Protein AF-0000000084832849 (afdb_homodimer)

Solvent-accessible surface area (backbone atoms only — not comparable to full-atom values): 20681 Å² total; per-residue (Å²): 129,80,54,59,58,82,89,19,42,44,51,96,39,31,39,40,31,34,54,44,78,48,52,53,83,70,92,67,64,60,68,33,24,34,41,35,42,25,40,29,46,27,37,57,45,46,41,69,73,52,58,71,41,73,65,34,46,33,30,34,42,33,42,30,38,28,49,29,50,47,59,42,60,55,32,39,63,72,31,66,51,24,28,34,45,31,44,23,40,30,47,27,40,50,64,60,56,68,34,54,48,24,28,33,43,31,45,24,39,29,50,30,34,57,89,27,46,59,72,62,67,33,55,70,25,75,45,26,28,36,41,34,45,23,37,29,54,24,46,50,77,74,57,53,68,41,72,47,28,24,36,40,36,42,26,38,25,50,27,52,62,78,47,40,56,65,74,29,47,71,90,35,87,82,46,65,44,80,46,36,67,44,39,35,38,36,72,26,71,34,55,51,61,80,41,61,70,30,48,71,29,44,80,52,77,65,41,38,29,53,112,130,79,53,59,58,82,89,19,42,43,51,95,39,32,39,41,31,35,54,43,80,49,52,54,83,69,91,68,65,61,68,32,24,34,41,36,46,24,40,29,46,26,38,56,44,46,41,69,74,52,56,71,40,73,66,36,46,33,30,34,42,32,43,31,38,29,51,30,48,48,61,43,58,55,33,38,65,72,30,67,50,23,30,34,44,32,46,22,40,30,47,28,40,49,64,60,59,67,35,54,47,24,27,32,42,31,44,24,39,28,52,31,32,56,90,26,45,59,73,62,64,33,56,71,26,74,45,26,28,37,40,33,44,25,38,30,52,25,47,49,78,75,56,52,68,40,72,44,30,23,35,41,35,42,26,39,25,49,26,53,63,78,47,40,57,66,74,28,47,70,89,36,87,80,47,63,43,81,48,37,66,45,40,36,38,36,72,25,73,32,55,51,60,81,41,62,68,28,47,69,26,43,80,54,78,63,42,35,30,54,112

Foldseek 3Di:
DQDDDDCWRDDQQEIGQEQDADQAQDDDDLSHAYYHNEQYAHAEAELVSQVPSPVLNHAEDAHYNYAYAYYDQNRCAPNQNHAEYHHDNYAYQADHQDHQNYAYYAHHQYAHEQVRYDLCSAQRNANHAYDHHHNYAYQDQRHNHDLNHAEAEHEQYAHADDALRRQHDPVCLPAASPRHNAAEHANYNYQCLVHVNNPSRYPDDYHYHND/DQDDPDCWRDDQQEIGQEQDADQAQDDDDLSHAYYHNEQYAHAEAELVSQVPSPVLNHAEDAHYNYAYAYYDQNRCAPNQNHAEYHHDNYAYQADHQDHQNYAEYAHHQYAHEQVRYDLCSAQRNANHAYDHHHNYAYQDQRHNHDLNHAEAEHEQYAHADDALRRQHDPVCLPAASVRHNAAEHANYNYQCLVHVSNPSRYPDDYHYHND

InterPro domains:
  IPR001611 Leucine-rich repeat [PF00560] (149-169)
  IPR001611 Leucine-rich repeat [PF13855] (57-112)
  IPR001611 Leucine-rich repeat [PS51450] (57-78)
  IPR001611 Leucine-rich repeat [PS51450] (148-169)
  IPR003591 Leucine-rich repeat, typical subtype [SM00369] (58-78)
  IPR003591 Leucine-rich repeat, typical subtype [SM00369] (79-107)
  IPR003591 Leucine-rich repeat, typical subtype [SM00369] (125-148)
  IPR003591 Leucine-rich repeat, typical subtype [SM00369] (149-169)
  IPR032675 Leucine-rich repeat domain superfamily [G3DSA:3.80.10.10] (2-205)
  IPR043547 Mimecan/Epiphycan/Opticin [PTHR46269] (1-210)

Structure (mmCIF, N/CA/C/O backbone):
data_AF-0000000084832849-model_v1
#
loop_
_entity.id
_entity.type
_entity.pdbx_description
1 polymer Mimecan
#
loop_
_atom_site.group_PDB
_atom_site.id
_atom_site.type_symbol
_atom_site.label_atom_id
_atom_site.label_alt_id
_atom_site.label_comp_id
_atom_site.label_asym_id
_atom_site.label_entity_id
_atom_site.label_seq_id
_atom_site.pdbx_PDB_ins_code
_atom_site.Cartn_x
_atom_site.Cartn_y
_atom_site.Cartn_z
_atom_site.occupancy
_atom_site.B_iso_or_equiv
_atom_site.auth_seq_id
_atom_site.auth_comp_id
_atom_site.auth_asym_id
_atom_site.auth_atom_id
_atom_site.pdbx_PDB_model_num
ATOM 1 N N . ASP A 1 1 ? 29.562 12.844 -2.08 1 46.06 1 ASP A N 1
ATOM 2 C CA . ASP A 1 1 ? 28.875 13.062 -0.813 1 46.06 1 ASP A CA 1
ATOM 3 C C . ASP A 1 1 ? 27.5 13.688 -1.038 1 46.06 1 ASP A C 1
ATOM 5 O O . ASP A 1 1 ? 27.375 14.656 -1.795 1 46.06 1 ASP A O 1
ATOM 9 N N . LEU A 1 2 ? 26.406 12.93 -0.714 1 56.88 2 LEU A N 1
ATOM 10 C CA . LEU A 1 2 ? 25.078 13.523 -0.897 1 56.88 2 LEU A CA 1
ATOM 11 C C . LEU A 1 2 ? 24.922 14.773 -0.041 1 56.88 2 LEU A C 1
ATOM 13 O O . LEU A 1 2 ? 25.469 14.852 1.064 1 56.88 2 LEU A O 1
ATOM 17 N N . PRO A 1 3 ? 24.422 15.938 -0.739 1 53.16 3 PRO A N 1
ATOM 18 C CA . PRO A 1 3 ? 24.266 17.156 0.064 1 53.16 3 PRO A CA 1
ATOM 19 C C . PRO A 1 3 ? 23.438 16.922 1.33 1 53.16 3 PRO A C 1
ATOM 21 O O . PRO A 1 3 ? 22.5 16.125 1.32 1 53.16 3 PRO A O 1
ATOM 24 N N . THR A 1 4 ? 24.016 17.156 2.537 1 62.88 4 THR A N 1
ATOM 25 C CA . THR A 1 4 ? 23.375 16.953 3.828 1 62.88 4 THR A CA 1
ATOM 26 C C . THR A 1 4 ? 22.938 18.281 4.441 1 62.88 4 THR A C 1
ATOM 28 O O . THR A 1 4 ? 23.578 19.312 4.207 1 62.88 4 THR A O 1
ATOM 31 N N . CYS A 1 5 ? 21.641 18.359 4.57 1 64.88 5 CYS A N 1
ATOM 32 C CA . CYS A 1 5 ? 21.188 19.422 5.461 1 64.88 5 CYS A CA 1
ATOM 33 C C . CYS A 1 5 ? 20.953 18.891 6.871 1 64.88 5 CYS A C 1
ATOM 35 O O . CYS A 1 5 ? 19.906 18.297 7.148 1 64.88 5 CYS A O 1
ATOM 37 N N . LEU A 1 6 ? 21.922 19.047 7.664 1 64.06 6 LEU A N 1
ATOM 38 C CA . LEU A 1 6 ? 21.953 18.469 9 1 64.06 6 LEU A CA 1
ATOM 39 C C . LEU A 1 6 ? 21.969 16.938 8.93 1 64.06 6 LEU A C 1
ATOM 41 O O . LEU A 1 6 ? 22.922 16.344 8.406 1 64.06 6 LEU A O 1
ATOM 45 N N . LEU A 1 7 ? 20.859 16.344 9.508 1 72.31 7 LEU A N 1
ATOM 46 C CA . LEU A 1 7 ? 20.781 14.891 9.57 1 72.31 7 LEU A CA 1
ATOM 47 C C . LEU A 1 7 ? 20.016 14.328 8.375 1 72.31 7 LEU A C 1
ATOM 49 O O . LEU A 1 7 ? 19.781 13.117 8.289 1 72.31 7 LEU A O 1
ATOM 53 N N . CYS A 1 8 ? 19.828 15.273 7.391 1 85.56 8 CYS A N 1
ATOM 54 C CA . CYS A 1 8 ? 19 14.867 6.27 1 85.56 8 CYS A CA 1
ATOM 55 C C . CYS A 1 8 ? 19.75 15.016 4.949 1 85.56 8 CYS A C 1
ATOM 57 O O . CYS A 1 8 ? 20.719 15.758 4.867 1 85.56 8 CYS A O 1
ATOM 59 N N . VAL A 1 9 ? 19.359 14.188 3.998 1 84 9 VAL A N 1
ATOM 60 C CA . VAL A 1 9 ? 19.812 14.375 2.623 1 84 9 VAL A CA 1
ATOM 61 C C . VAL A 1 9 ? 18.875 15.352 1.908 1 84 9 VAL A C 1
ATOM 63 O O . VAL A 1 9 ? 17.656 15.188 1.942 1 84 9 VAL A O 1
ATOM 66 N N . CYS A 1 10 ? 19.516 16.406 1.394 1 84.38 10 CYS A N 1
ATOM 67 C CA . CYS A 1 10 ? 18.734 17.453 0.726 1 84.38 10 CYS A CA 1
ATOM 68 C C . CYS A 1 10 ? 19.094 17.531 -0.753 1 84.38 10 CYS A C 1
ATOM 70 O O . CYS A 1 10 ? 20.25 17.812 -1.104 1 84.38 10 CYS A O 1
ATOM 72 N N . LEU A 1 11 ? 18.188 17.125 -1.593 1 82.5 11 LEU A N 1
ATOM 73 C CA . LEU A 1 11 ? 18.297 17.25 -3.043 1 82.5 11 LEU A CA 1
ATOM 74 C C . LEU A 1 11 ? 17.375 18.344 -3.566 1 82.5 11 LEU A C 1
ATOM 76 O O . LEU A 1 11 ? 16.594 18.922 -2.805 1 82.5 11 LEU A O 1
ATOM 80 N N . THR A 1 12 ? 17.578 18.703 -4.77 1 83 12 THR A N 1
ATOM 81 C CA . THR A 1 12 ? 16.75 19.781 -5.324 1 83 12 THR A CA 1
ATOM 82 C C . THR A 1 12 ? 15.273 19.453 -5.168 1 83 12 THR A C 1
ATOM 84 O O . THR A 1 12 ? 14.773 18.484 -5.762 1 83 12 THR A O 1
ATOM 87 N N . GLY A 1 13 ? 14.609 20.219 -4.254 1 88.25 13 GLY A N 1
ATOM 88 C CA . GLY A 1 13 ? 13.164 20.141 -4.062 1 88.25 13 GLY A CA 1
ATOM 89 C C . GLY A 1 13 ? 12.75 19.031 -3.107 1 88.25 13 GLY A C 1
ATOM 90 O O . GLY A 1 13 ? 11.57 18.891 -2.795 1 88.25 13 GLY A O 1
ATOM 91 N N . SER A 1 14 ? 13.68 18.25 -2.707 1 89.38 14 SER A N 1
ATOM 92 C CA . SER A 1 14 ? 13.336 17.109 -1.854 1 89.38 14 SER A CA 1
ATOM 93 C C . SER A 1 14 ? 14.242 17.047 -0.63 1 89.38 14 SER A C 1
ATOM 95 O O . SER A 1 14 ? 15.445 17.281 -0.729 1 89.38 14 SER A O 1
ATOM 97 N N . VAL A 1 15 ? 13.625 16.719 0.502 1 89.44 15 VAL A N 1
ATOM 98 C CA . VAL A 1 15 ? 14.367 16.516 1.74 1 89.44 15 VAL A CA 1
ATOM 99 C C . VAL A 1 15 ? 14.094 15.102 2.266 1 89.44 15 VAL A C 1
ATOM 101 O O . VAL A 1 15 ? 12.945 14.719 2.471 1 89.44 15 VAL A O 1
ATOM 104 N N . TYR A 1 16 ? 15.227 14.352 2.453 1 88.25 16 TYR A N 1
ATOM 105 C CA . TYR A 1 16 ? 15.164 12.977 2.945 1 88.25 16 TYR A CA 1
ATOM 106 C C . TYR A 1 16 ? 15.789 12.867 4.328 1 88.25 16 TYR A C 1
ATOM 108 O O . TYR A 1 16 ? 17.016 12.984 4.473 1 88.25 16 TYR A O 1
ATOM 116 N N . CYS A 1 17 ? 14.938 12.609 5.332 1 90.38 17 CYS A N 1
ATOM 117 C CA . CYS A 1 17 ? 15.391 12.383 6.699 1 90.38 17 CYS A CA 1
ATOM 118 C C . CYS A 1 17 ? 14.898 11.039 7.227 1 90.38 17 CYS A C 1
ATOM 120 O O . CYS A 1 17 ? 14.133 10.992 8.195 1 90.38 17 CYS A O 1
ATOM 122 N N . GLU A 1 18 ? 15.344 10.031 6.656 1 89.19 18 GLU A N 1
ATOM 123 C CA . GLU A 1 18 ? 14.797 8.703 6.926 1 89.19 18 GLU A CA 1
ATOM 124 C C . GLU A 1 18 ? 15.641 7.957 7.957 1 89.19 18 GLU A C 1
ATOM 126 O O . GLU A 1 18 ? 16.859 7.875 7.828 1 89.19 18 GLU A O 1
ATOM 131 N N . GLU A 1 19 ? 14.945 7.398 8.938 1 90.5 19 GLU A N 1
ATOM 132 C CA . GLU A 1 19 ? 15.586 6.559 9.945 1 90.5 19 GLU A CA 1
ATOM 133 C C . GLU A 1 19 ? 16.703 7.316 10.664 1 90.5 19 GLU A C 1
ATOM 135 O O . GLU A 1 19 ? 17.828 6.82 10.781 1 90.5 19 GLU A O 1
ATOM 140 N N . THR A 1 20 ? 16.359 8.469 10.953 1 88.44 20 THR A N 1
ATOM 141 C CA . THR A 1 20 ? 17.219 9.266 11.82 1 88.44 20 THR A CA 1
ATOM 142 C C . THR A 1 20 ? 16.594 9.406 13.211 1 88.44 20 THR A C 1
ATOM 144 O O . THR A 1 20 ? 15.719 8.633 13.586 1 88.44 20 THR A O 1
ATOM 147 N N . THR A 1 21 ? 17.109 10.305 14.031 1 89.94 21 THR A N 1
ATOM 148 C CA . THR A 1 21 ? 16.625 10.43 15.406 1 89.94 21 THR A CA 1
ATOM 149 C C . THR A 1 21 ? 16.062 11.828 15.641 1 89.94 21 THR A C 1
ATOM 151 O O . THR A 1 21 ? 15.984 12.289 16.781 1 89.94 21 THR A O 1
ATOM 154 N N . ILE A 1 22 ? 15.633 12.438 14.531 1 91.31 22 ILE A N 1
ATOM 155 C CA . ILE A 1 22 ? 15.102 13.789 14.703 1 91.31 22 ILE A CA 1
ATOM 156 C C . ILE A 1 22 ? 13.781 13.727 15.469 1 91.31 22 ILE A C 1
ATOM 158 O O . ILE A 1 22 ? 13.016 12.758 15.328 1 91.31 22 ILE A O 1
ATOM 162 N N . ASP A 1 23 ? 13.531 14.781 16.297 1 94.56 23 ASP A N 1
ATOM 163 C CA . ASP A 1 23 ? 12.336 14.789 17.125 1 94.56 23 ASP A CA 1
ATOM 164 C C . ASP A 1 23 ? 11.43 15.969 16.781 1 94.56 23 ASP A C 1
ATOM 166 O O . ASP A 1 23 ? 10.445 16.219 17.484 1 94.56 23 ASP A O 1
ATOM 170 N N . SER A 1 24 ? 11.844 16.688 15.766 1 93.06 24 SER A N 1
ATOM 171 C CA . SER A 1 24 ? 11.047 17.781 15.242 1 93.06 24 SER A CA 1
ATOM 172 C C . SER A 1 24 ? 11.203 17.922 13.734 1 93.06 24 SER A C 1
ATOM 174 O O . SER A 1 24 ? 12.141 17.375 13.148 1 93.06 24 SER A O 1
ATOM 176 N N . ILE A 1 25 ? 10.234 18.547 13.141 1 92.25 25 ILE A N 1
ATOM 177 C CA . ILE A 1 25 ? 10.344 18.844 11.711 1 92.25 25 ILE A CA 1
ATOM 178 C C . ILE A 1 25 ? 11.602 19.672 11.453 1 92.25 25 ILE A C 1
ATOM 180 O O . ILE A 1 25 ? 11.812 20.703 12.102 1 92.25 25 ILE A O 1
ATOM 184 N N . PRO A 1 26 ? 12.406 19.203 10.539 1 87.56 26 PRO A N 1
ATOM 185 C CA . PRO A 1 26 ? 13.617 19.969 10.258 1 87.56 26 PRO A CA 1
ATOM 186 C C . PRO A 1 26 ? 13.336 21.25 9.477 1 87.56 26 PRO A C 1
ATOM 188 O O . PRO A 1 26 ? 12.266 21.391 8.875 1 87.56 26 PRO A O 1
ATOM 191 N N . ALA A 1 27 ? 14.352 22.234 9.523 1 84.19 27 ALA A N 1
ATOM 192 C CA . ALA A 1 27 ? 14.258 23.406 8.641 1 84.19 27 ALA A CA 1
ATOM 193 C C . ALA A 1 27 ? 14.281 22.984 7.176 1 84.19 27 ALA A C 1
ATOM 195 O O . ALA A 1 27 ? 15.078 22.141 6.777 1 84.19 27 ALA A O 1
ATOM 196 N N . LEU A 1 28 ? 13.344 23.469 6.473 1 87.12 28 LEU A N 1
ATOM 197 C CA . LEU A 1 28 ? 13.219 23.094 5.07 1 87.12 28 LEU A CA 1
ATOM 198 C C . LEU A 1 28 ? 13.602 24.25 4.156 1 87.12 28 LEU A C 1
ATOM 200 O O . LEU A 1 28 ? 13.211 25.391 4.398 1 87.12 28 LEU A O 1
ATOM 204 N N . PRO A 1 29 ? 14.406 23.922 3.154 1 86.25 29 PRO A N 1
ATOM 205 C CA . PRO A 1 29 ? 14.578 24.953 2.115 1 86.25 29 PRO A CA 1
ATOM 206 C C . PRO A 1 29 ? 13.25 25.453 1.553 1 86.25 29 PRO A C 1
ATOM 208 O O . PRO A 1 29 ? 12.289 24.672 1.451 1 86.25 29 PRO A O 1
ATOM 211 N N . GLN A 1 30 ? 13.234 26.688 1.116 1 83.25 30 GLN A N 1
ATOM 212 C CA . GLN A 1 30 ? 12 27.344 0.686 1 83.25 30 GLN A CA 1
ATOM 213 C C . GLN A 1 30 ? 11.414 26.641 -0.542 1 83.25 30 GLN A C 1
ATOM 215 O O . GLN A 1 30 ? 10.195 26.641 -0.74 1 83.25 30 GLN A O 1
ATOM 220 N N . GLU A 1 31 ? 12.25 26 -1.278 1 86.5 31 GLU A N 1
ATOM 221 C CA . GLU A 1 31 ? 11.812 25.406 -2.539 1 86.5 31 GLU A CA 1
ATOM 222 C C . GLU A 1 31 ? 11.383 23.953 -2.346 1 86.5 31 GLU A C 1
ATOM 224 O O . GLU A 1 31 ? 11.023 23.266 -3.309 1 86.5 31 GLU A O 1
ATOM 229 N N . THR A 1 32 ? 11.352 23.484 -1.043 1 90.12 32 THR A N 1
ATOM 230 C CA . THR A 1 32 ? 11.055 22.078 -0.783 1 90.12 32 THR A CA 1
ATOM 231 C C . THR A 1 32 ? 9.641 21.734 -1.235 1 90.12 32 THR A C 1
ATOM 233 O O . THR A 1 32 ? 8.68 22.375 -0.831 1 90.12 32 THR A O 1
ATOM 236 N N . ALA A 1 33 ? 9.57 20.734 -2.076 1 93.12 33 ALA A N 1
ATOM 237 C CA . ALA A 1 33 ? 8.289 20.234 -2.551 1 93.12 33 ALA A CA 1
ATOM 238 C C . ALA A 1 33 ? 7.965 18.875 -1.917 1 93.12 33 ALA A C 1
ATOM 240 O O . ALA A 1 33 ? 6.797 18.531 -1.732 1 93.12 33 ALA A O 1
ATOM 241 N N . TYR A 1 34 ? 8.992 18.141 -1.582 1 93.31 34 TYR A N 1
ATOM 242 C CA . TYR A 1 34 ? 8.836 16.781 -1.062 1 93.31 34 TYR A CA 1
ATOM 243 C C . TYR A 1 34 ? 9.609 16.609 0.239 1 93.31 34 TYR A C 1
ATOM 245 O O . TYR A 1 34 ? 10.836 16.75 0.264 1 93.31 34 TYR A O 1
ATOM 253 N N . LEU A 1 35 ? 8.891 16.328 1.292 1 93.56 35 LEU A N 1
ATOM 254 C CA . LEU A 1 35 ? 9.508 16.031 2.58 1 93.56 35 LEU A CA 1
ATOM 255 C C . LEU A 1 35 ? 9.273 14.578 2.969 1 93.56 35 LEU A C 1
ATOM 257 O O . LEU A 1 35 ? 8.133 14.141 3.113 1 93.56 35 LEU A O 1
ATOM 261 N N . TYR A 1 36 ? 10.328 13.875 3.135 1 93.56 36 TYR A N 1
ATOM 262 C CA . TYR A 1 36 ? 10.312 12.5 3.611 1 93.56 36 TYR A CA 1
ATOM 263 C C . TYR A 1 36 ? 11.086 12.367 4.918 1 93.56 36 TYR A C 1
ATOM 265 O O . TYR A 1 36 ? 12.312 12.273 4.914 1 93.56 36 TYR A O 1
ATOM 273 N N . ALA A 1 37 ? 10.398 12.383 6.012 1 93.88 37 ALA A N 1
ATOM 274 C CA . ALA A 1 37 ? 10.992 12.25 7.336 1 93.88 37 ALA A CA 1
ATOM 275 C C . ALA A 1 37 ? 10.414 11.055 8.086 1 93.88 37 ALA A C 1
ATOM 277 O O . ALA A 1 37 ? 9.812 11.211 9.148 1 93.88 37 ALA A O 1
ATOM 278 N N . ARG A 1 38 ? 10.703 9.867 7.629 1 95.5 38 ARG A N 1
ATOM 279 C CA . ARG A 1 38 ? 10.102 8.633 8.125 1 95.5 38 ARG A CA 1
ATOM 280 C C . ARG A 1 38 ? 10.992 7.965 9.164 1 95.5 38 ARG A C 1
ATOM 282 O O . ARG A 1 38 ? 12.219 8.117 9.125 1 95.5 38 ARG A O 1
ATOM 289 N N . PHE A 1 39 ? 10.297 7.254 10.039 1 95.25 39 PHE A N 1
ATOM 290 C CA . PHE A 1 39 ? 10.953 6.441 11.062 1 95.25 39 PHE A CA 1
ATOM 291 C C . PHE A 1 39 ? 11.945 7.273 11.859 1 95.25 39 PHE A C 1
ATOM 293 O O . PHE A 1 39 ? 13.125 6.926 11.953 1 95.25 39 PHE A O 1
ATOM 300 N N . ASN A 1 40 ? 11.414 8.352 12.414 1 95.31 40 ASN A N 1
ATOM 301 C CA . ASN A 1 40 ? 12.125 9.219 13.336 1 95.31 40 ASN A CA 1
ATOM 302 C C . ASN A 1 40 ? 11.43 9.281 14.695 1 95.31 40 ASN A C 1
ATOM 304 O O . ASN A 1 40 ? 10.781 8.328 15.109 1 95.31 40 ASN A O 1
ATOM 308 N N . LYS A 1 41 ? 11.688 10.375 15.461 1 97.25 41 LYS A N 1
ATOM 309 C CA . LYS A 1 41 ? 11.164 10.469 16.812 1 97.25 41 LYS A CA 1
ATOM 310 C C . LYS A 1 41 ? 10.32 11.727 16.984 1 97.25 41 LYS A C 1
ATOM 312 O O . LYS A 1 41 ? 10.297 12.328 18.062 1 97.25 41 LYS A O 1
ATOM 317 N N . ILE A 1 42 ? 9.695 12.18 15.93 1 97.62 42 ILE A N 1
ATOM 318 C CA . ILE A 1 42 ? 8.836 13.359 15.992 1 97.62 42 ILE A CA 1
ATOM 319 C C . ILE A 1 42 ? 7.586 13.047 16.812 1 97.62 42 ILE A C 1
ATOM 321 O O . ILE A 1 42 ? 6.93 12.031 16.594 1 97.62 42 ILE A O 1
ATOM 325 N N . LYS A 1 43 ? 7.227 13.977 17.734 1 98.19 43 LYS A N 1
ATOM 326 C CA . LYS A 1 43 ? 6.145 13.656 18.672 1 98.19 43 LYS A CA 1
ATOM 327 C C . LYS A 1 43 ? 4.926 14.539 18.406 1 98.19 43 LYS A C 1
ATOM 329 O O . LYS A 1 43 ? 3.805 14.18 18.781 1 98.19 43 LYS A O 1
ATOM 334 N N . SER A 1 44 ? 5.199 15.719 17.906 1 98.06 44 SER A N 1
ATOM 335 C CA . SER A 1 44 ? 4.094 16.641 17.641 1 98.06 44 SER A CA 1
ATOM 336 C C . SER A 1 44 ? 4.379 17.516 16.422 1 98.06 44 SER A C 1
ATOM 338 O O . SER A 1 44 ? 5.535 17.703 16.047 1 98.06 44 SER A O 1
ATOM 340 N N . ILE A 1 45 ? 3.328 17.984 15.828 1 97.62 45 ILE A N 1
ATOM 341 C CA . ILE A 1 45 ? 3.428 18.938 14.727 1 97.62 45 ILE A CA 1
ATOM 342 C C . ILE A 1 45 ? 2.73 20.25 15.117 1 97.62 45 ILE A C 1
ATOM 344 O O . ILE A 1 45 ? 1.556 20.234 15.492 1 97.62 45 ILE A O 1
ATOM 348 N N . LYS A 1 46 ? 3.447 21.344 15 1 94.75 46 LYS A N 1
ATOM 349 C CA . LYS A 1 46 ? 2.939 22.656 15.367 1 94.75 46 LYS A CA 1
ATOM 350 C C . LYS A 1 46 ? 2.664 23.5 14.133 1 94.75 46 LYS A C 1
ATOM 352 O O . LYS A 1 46 ? 3.223 23.25 13.062 1 94.75 46 LYS A O 1
ATOM 357 N N . THR A 1 47 ? 1.785 24.516 14.336 1 92.81 47 THR A N 1
ATOM 358 C CA . THR A 1 47 ? 1.43 25.438 13.266 1 92.81 47 THR A CA 1
ATOM 359 C C . THR A 1 47 ? 2.674 26.125 12.711 1 92.81 47 THR A C 1
ATOM 361 O O . THR A 1 47 ? 2.756 26.391 11.508 1 92.81 47 THR A O 1
ATOM 364 N N . LYS A 1 48 ? 3.662 26.344 13.445 1 90.69 48 LYS A N 1
ATOM 365 C CA . LYS A 1 48 ? 4.859 27.078 13.062 1 90.69 48 LYS A CA 1
ATOM 366 C C . LYS A 1 48 ? 5.789 26.219 12.211 1 90.69 48 LYS A C 1
ATOM 368 O O . LYS A 1 48 ? 6.676 26.734 11.531 1 90.69 48 LYS A O 1
ATOM 373 N N . ASP A 1 49 ? 5.629 24.859 12.289 1 91.31 49 ASP A N 1
ATOM 374 C CA . ASP A 1 49 ? 6.582 23.953 11.672 1 91.31 49 ASP A CA 1
ATOM 375 C C . ASP A 1 49 ? 6.609 24.141 10.156 1 91.31 49 ASP A C 1
ATOM 377 O O . ASP A 1 49 ? 7.66 23.984 9.523 1 91.31 49 ASP A O 1
ATOM 381 N N . PHE A 1 50 ? 5.461 24.531 9.594 1 90.56 50 PHE A N 1
ATOM 382 C CA . PHE A 1 50 ? 5.395 24.719 8.148 1 90.56 50 PHE A CA 1
ATOM 383 C C . PHE A 1 50 ? 4.996 26.141 7.789 1 90.56 50 PHE A C 1
ATOM 385 O O . PHE A 1 50 ? 4.582 26.406 6.664 1 90.56 50 PHE A O 1
ATOM 392 N N . ALA A 1 51 ? 5.07 27.109 8.727 1 82.56 51 ALA A N 1
ATOM 393 C CA . ALA A 1 51 ? 4.586 28.469 8.547 1 82.56 51 ALA A CA 1
ATOM 394 C C . ALA A 1 51 ? 5.508 29.266 7.613 1 82.56 51 ALA A C 1
ATOM 396 O O . ALA A 1 51 ? 5.047 30.109 6.855 1 82.56 51 ALA A O 1
ATOM 397 N N . ASP A 1 52 ? 6.797 28.953 7.711 1 75.56 52 ASP A N 1
ATOM 398 C CA . ASP A 1 52 ? 7.754 29.797 7.004 1 75.56 52 ASP A CA 1
ATOM 399 C C . ASP A 1 52 ? 7.941 29.328 5.562 1 75.56 52 ASP A C 1
ATOM 401 O O . ASP A 1 52 ? 8.672 29.953 4.789 1 75.56 52 ASP A O 1
ATOM 405 N N . ILE A 1 53 ? 7.516 28.203 5.379 1 69.62 53 ILE A N 1
ATOM 406 C CA . ILE A 1 53 ? 7.68 27.781 3.992 1 69.62 53 ILE A CA 1
ATOM 407 C C . ILE A 1 53 ? 6.777 28.625 3.092 1 69.62 53 ILE A C 1
ATOM 409 O O . ILE A 1 53 ? 5.551 28.547 3.186 1 69.62 53 ILE A O 1
ATOM 413 N N . GLN A 1 54 ? 7.219 29.953 2.916 1 59.06 54 GLN A N 1
ATOM 414 C CA . GLN A 1 54 ? 6.516 31.078 2.289 1 59.06 54 GLN A CA 1
ATOM 415 C C . GLN A 1 54 ? 5.582 30.578 1.186 1 59.06 54 GLN A C 1
ATOM 417 O O . GLN A 1 54 ? 4.449 31.047 1.075 1 59.06 54 GLN A O 1
ATOM 422 N N . LYS A 1 55 ? 6.238 30.203 -0.026 1 59.34 55 LYS A N 1
ATOM 423 C CA . LYS A 1 55 ? 5.582 29.75 -1.246 1 59.34 55 LYS A CA 1
ATOM 424 C C . LYS A 1 55 ? 5.219 28.266 -1.15 1 59.34 55 LYS A C 1
ATOM 426 O O . LYS A 1 55 ? 6.09 27.391 -1.249 1 59.34 55 LYS A O 1
ATOM 431 N N . ALA A 1 56 ? 4.383 27.859 -0.254 1 65.25 56 ALA A N 1
ATOM 432 C CA . ALA A 1 56 ? 3.961 26.547 0.228 1 65.25 56 ALA A CA 1
ATOM 433 C C . ALA A 1 56 ? 3.984 25.516 -0.897 1 65.25 56 ALA A C 1
ATOM 435 O O . ALA A 1 56 ? 2.947 25.203 -1.491 1 65.25 56 ALA A O 1
ATOM 436 N N . THR A 1 57 ? 5.227 25.312 -1.234 1 86.19 57 THR A N 1
ATOM 437 C CA . THR A 1 57 ? 5.594 24.484 -2.387 1 86.19 57 THR A CA 1
ATOM 438 C C . THR A 1 57 ? 5.438 23 -2.066 1 86.19 57 THR A C 1
ATOM 440 O O . THR A 1 57 ? 5.512 22.156 -2.961 1 86.19 57 THR A O 1
ATOM 443 N N . LEU A 1 58 ? 5.105 22.719 -0.791 1 93.88 58 LEU A N 1
ATOM 444 C CA . LEU A 1 58 ? 5.066 21.312 -0.387 1 93.88 58 LEU A CA 1
ATOM 445 C C . LEU A 1 58 ? 3.918 20.594 -1.077 1 93.88 58 LEU A C 1
ATOM 447 O O . LEU A 1 58 ? 2.77 21.031 -1.019 1 93.88 58 LEU A O 1
ATOM 451 N N . LYS A 1 59 ? 4.285 19.578 -1.66 1 96.19 59 LYS A N 1
ATOM 452 C CA . LYS A 1 59 ? 3.32 18.734 -2.357 1 96.19 59 LYS A CA 1
ATOM 453 C C . LYS A 1 59 ? 3.121 17.406 -1.629 1 96.19 59 LYS A C 1
ATOM 455 O O . LYS A 1 59 ? 2.023 16.844 -1.643 1 96.19 59 LYS A O 1
ATOM 460 N N . VAL A 1 60 ? 4.148 16.953 -1.015 1 96.62 60 VAL A N 1
ATOM 461 C CA . VAL A 1 60 ? 4.102 15.688 -0.305 1 96.62 60 VAL A CA 1
ATOM 462 C C . VAL A 1 60 ? 4.801 15.82 1.046 1 96.62 60 VAL A C 1
ATOM 464 O O . VAL A 1 60 ? 5.883 16.406 1.136 1 96.62 60 VAL A O 1
ATOM 467 N N . ILE A 1 61 ? 4.148 15.336 2.053 1 96.88 61 ILE A N 1
ATOM 468 C CA . ILE A 1 61 ? 4.734 15.188 3.381 1 96.88 61 ILE A CA 1
ATOM 469 C C . ILE A 1 61 ? 4.555 13.75 3.865 1 96.88 61 ILE A C 1
ATOM 471 O O . ILE A 1 61 ? 3.432 13.258 3.949 1 96.88 61 ILE A O 1
ATOM 475 N N . ASP A 1 62 ? 5.66 13.117 4.082 1 97.38 62 ASP A N 1
ATOM 476 C CA . ASP A 1 62 ? 5.637 11.758 4.613 1 97.38 62 ASP A CA 1
ATOM 477 C C . ASP A 1 62 ? 6.309 11.688 5.98 1 97.38 62 ASP A C 1
ATOM 479 O O . ASP A 1 62 ? 7.535 11.789 6.082 1 97.38 62 ASP A O 1
ATOM 483 N N . LEU A 1 63 ? 5.52 11.445 6.984 1 98.19 63 LEU A N 1
ATOM 484 C CA . LEU A 1 63 ? 5.988 11.359 8.359 1 98.19 63 LEU A CA 1
ATOM 485 C C . LEU A 1 63 ? 5.668 9.992 8.961 1 98.19 63 LEU A C 1
ATOM 487 O O . LEU A 1 63 ? 5.457 9.875 10.164 1 98.19 63 LEU A O 1
ATOM 491 N N . THR A 1 64 ? 5.621 8.984 8.117 1 97.94 64 THR A N 1
ATOM 492 C CA . THR A 1 64 ? 5.305 7.617 8.531 1 97.94 64 THR A CA 1
ATOM 493 C C . THR A 1 64 ? 6.316 7.113 9.555 1 97.94 64 THR A C 1
ATOM 495 O O . THR A 1 64 ? 7.52 7.34 9.414 1 97.94 64 THR A O 1
ATOM 498 N N . GLY A 1 65 ? 5.879 6.406 10.523 1 97.56 65 GLY A N 1
ATOM 499 C CA . GLY A 1 65 ? 6.75 5.715 11.453 1 97.56 65 GLY A CA 1
ATOM 500 C C . GLY A 1 65 ? 7.41 6.645 12.461 1 97.56 65 GLY A C 1
ATOM 501 O O . GLY A 1 65 ? 8.586 6.484 12.781 1 97.56 65 GLY A O 1
ATOM 502 N N . ASN A 1 66 ? 6.719 7.648 12.945 1 98.19 66 ASN A N 1
ATOM 503 C CA . ASN A 1 66 ? 7.18 8.508 14.031 1 98.19 66 ASN A CA 1
ATOM 504 C C . ASN A 1 66 ? 6.418 8.234 15.328 1 98.19 66 ASN A C 1
ATOM 506 O O . ASN A 1 66 ? 5.969 7.109 15.562 1 98.19 66 ASN A O 1
ATOM 510 N N . LEU A 1 67 ? 6.414 9.211 16.25 1 98.56 67 LEU A N 1
ATOM 511 C CA . LEU A 1 67 ? 5.734 9.086 17.531 1 98.56 67 LEU A CA 1
ATOM 512 C C . LEU A 1 67 ? 4.703 10.203 17.719 1 98.56 67 LEU A C 1
ATOM 514 O O . LEU A 1 67 ? 4.496 10.688 18.828 1 98.56 67 LEU A O 1
ATOM 518 N N . ILE A 1 68 ? 4.102 10.586 16.672 1 98.81 68 ILE A N 1
ATOM 519 C CA . ILE A 1 68 ? 3.258 11.773 16.672 1 98.81 68 ILE A CA 1
ATOM 520 C C . ILE A 1 68 ? 1.962 11.484 17.422 1 98.81 68 ILE A C 1
ATOM 522 O O . ILE A 1 68 ? 1.21 10.578 17.062 1 98.81 68 ILE A O 1
ATOM 526 N N . GLU A 1 69 ? 1.694 12.305 18.391 1 98.25 69 GLU A N 1
ATOM 527 C CA . GLU A 1 69 ? 0.498 12.172 19.219 1 98.25 69 GLU A CA 1
ATOM 528 C C . GLU A 1 69 ? -0.483 13.312 18.969 1 98.25 69 GLU A C 1
ATOM 530 O O . GLU A 1 69 ? -1.695 13.133 19.109 1 98.25 69 GLU A O 1
ATOM 535 N N . GLU A 1 70 ? 0.143 14.422 18.656 1 96.62 70 GLU A N 1
ATOM 536 C CA . GLU A 1 70 ? -0.697 15.602 18.516 1 96.62 70 GLU A CA 1
ATOM 537 C C . GLU A 1 70 ? -0.28 16.438 17.297 1 96.62 70 GLU A C 1
ATOM 539 O O . GLU A 1 70 ? 0.913 16.609 17.047 1 96.62 70 GLU A O 1
ATOM 544 N N . ILE A 1 71 ? -1.298 16.938 16.625 1 97.94 71 ILE A N 1
ATOM 545 C CA . ILE A 1 71 ? -1.103 17.875 15.523 1 97.94 71 ILE A CA 1
ATOM 546 C C . ILE A 1 71 ? -2.021 19.078 15.703 1 97.94 71 ILE A C 1
ATOM 548 O O . ILE A 1 71 ? -3.24 18.938 15.82 1 97.94 71 ILE A O 1
ATOM 552 N N . GLU A 1 72 ? -1.412 20.219 15.68 1 96.06 72 GLU A N 1
ATOM 553 C CA . GLU A 1 72 ? -2.211 21.438 15.812 1 96.06 72 GLU A CA 1
ATOM 554 C C . GLU A 1 72 ? -3.082 21.656 14.578 1 96.06 72 GLU A C 1
ATOM 556 O O . GLU A 1 72 ? -2.648 21.391 13.453 1 96.06 72 GLU A O 1
ATOM 561 N N . ASP A 1 73 ? -4.328 22.156 14.648 1 89.69 73 ASP A N 1
ATOM 562 C CA . ASP A 1 73 ? -5.293 22.344 13.57 1 89.69 73 ASP A CA 1
ATOM 563 C C . ASP A 1 73 ? -4.715 23.219 12.461 1 89.69 73 ASP A C 1
ATOM 565 O O . ASP A 1 73 ? -4.996 23 11.281 1 89.69 73 ASP A O 1
ATOM 569 N N . GLY A 1 74 ? -3.867 24.078 12.773 1 89.44 74 GLY A N 1
ATOM 570 C CA . GLY A 1 74 ? -3.346 25 11.773 1 89.44 74 GLY A CA 1
ATOM 571 C C . GLY A 1 74 ? -2.049 24.531 11.148 1 89.44 74 GLY A C 1
ATOM 572 O O . GLY A 1 74 ? -1.489 25.203 10.281 1 89.44 74 GLY A O 1
ATOM 573 N N . ALA A 1 75 ? -1.688 23.312 11.414 1 93.94 75 ALA A N 1
ATOM 574 C CA . ALA A 1 75 ? -0.357 22.859 11.016 1 93.94 75 ALA A CA 1
ATOM 575 C C . ALA A 1 75 ? -0.244 22.766 9.5 1 93.94 75 ALA A C 1
ATOM 577 O O . ALA A 1 75 ? 0.808 23.047 8.922 1 93.94 75 ALA A O 1
ATOM 578 N N . PHE A 1 76 ? -1.402 22.391 8.844 1 93.06 76 PHE A N 1
ATOM 579 C CA . PHE A 1 76 ? -1.334 22.156 7.406 1 93.06 76 PHE A CA 1
ATOM 580 C C . PHE A 1 76 ? -2.232 23.125 6.652 1 93.06 76 PHE A C 1
ATOM 582 O O . PHE A 1 76 ? -2.406 23 5.441 1 93.06 76 PHE A O 1
ATOM 589 N N . SER A 1 77 ? -2.811 24.109 7.285 1 84 77 SER A N 1
ATOM 590 C CA . SER A 1 77 ? -3.852 24.969 6.738 1 84 77 SER A CA 1
ATOM 591 C C . SER A 1 77 ? -3.303 25.859 5.625 1 84 77 SER A C 1
ATOM 593 O O . SER A 1 77 ? -4.027 26.203 4.691 1 84 77 SER A O 1
ATOM 595 N N . LYS A 1 78 ? -2.041 26.141 5.656 1 84.38 78 LYS A N 1
ATOM 596 C CA . LYS A 1 78 ? -1.468 27.062 4.688 1 84.38 78 LYS A CA 1
ATOM 597 C C . LYS A 1 78 ? -0.795 26.312 3.541 1 84.38 78 LYS A C 1
ATOM 599 O O . LYS A 1 78 ? -0.249 26.938 2.625 1 84.38 78 LYS A O 1
ATOM 604 N N . LEU A 1 79 ? -0.858 25.016 3.6 1 92 79 LEU A N 1
ATOM 605 C CA . LEU A 1 79 ? -0.211 24.234 2.561 1 92 79 LEU A CA 1
ATOM 606 C C . LEU A 1 79 ? -1.171 23.953 1.407 1 92 79 LEU A C 1
ATOM 608 O O . LEU A 1 79 ? -1.612 22.828 1.215 1 92 79 LEU A O 1
ATOM 612 N N . LEU A 1 80 ? -1.31 24.938 0.601 1 89.81 80 LEU A N 1
ATOM 613 C CA . LEU A 1 80 ? -2.367 24.969 -0.404 1 89.81 80 LEU A CA 1
ATOM 614 C C . LEU A 1 80 ? -2.037 24.031 -1.562 1 89.81 80 LEU A C 1
ATOM 616 O O . LEU A 1 80 ? -2.916 23.672 -2.352 1 89.81 80 LEU A O 1
ATOM 620 N N . LEU A 1 81 ? -0.809 23.594 -1.674 1 93.69 81 LEU A N 1
ATOM 621 C CA . LEU A 1 81 ? -0.415 22.766 -2.799 1 93.69 81 LEU A CA 1
ATOM 622 C C . LEU A 1 81 ? -0.236 21.312 -2.359 1 93.69 81 LEU A C 1
ATOM 624 O O . LEU A 1 81 ? 0.073 20.438 -3.178 1 93.69 81 LEU A O 1
ATOM 628 N N . LEU A 1 82 ? -0.471 21.062 -1.074 1 96.12 82 LEU A N 1
ATOM 629 C CA . LEU A 1 82 ? -0.229 19.719 -0.542 1 96.12 82 LEU A CA 1
ATOM 630 C C . LEU A 1 82 ? -1.187 18.703 -1.159 1 96.12 82 LEU A C 1
ATOM 632 O O . LEU A 1 82 ? -2.406 18.891 -1.105 1 96.12 82 LEU A O 1
ATOM 636 N N . GLU A 1 83 ? -0.568 17.672 -1.698 1 97.75 83 GLU A N 1
ATOM 637 C CA . GLU A 1 83 ? -1.345 16.641 -2.398 1 97.75 83 GLU A CA 1
ATOM 638 C C . GLU A 1 83 ? -1.366 15.336 -1.616 1 97.75 83 GLU A C 1
ATOM 640 O O . GLU A 1 83 ? -2.316 14.562 -1.724 1 97.75 83 GLU A O 1
ATOM 645 N N . ALA A 1 84 ? -0.343 15.086 -0.919 1 98.38 84 ALA A N 1
ATOM 646 C CA . ALA A 1 84 ? -0.246 13.828 -0.174 1 98.38 84 ALA A CA 1
ATOM 647 C C . ALA A 1 84 ? 0.268 14.07 1.242 1 98.38 84 ALA A C 1
ATOM 649 O O . ALA A 1 84 ? 1.293 14.734 1.433 1 98.38 84 ALA A O 1
ATOM 650 N N . LEU A 1 85 ? -0.469 13.602 2.195 1 98.31 85 LEU A N 1
ATOM 651 C CA . LEU A 1 85 ? -0.104 13.648 3.605 1 98.31 85 LEU A CA 1
ATOM 652 C C . LEU A 1 85 ? -0.092 12.242 4.207 1 98.31 85 LEU A C 1
ATOM 654 O O . LEU A 1 85 ? -1.146 11.625 4.363 1 98.31 85 LEU A O 1
ATOM 658 N N . LEU A 1 86 ? 1.088 11.719 4.512 1 98.69 86 LEU A N 1
ATOM 659 C CA . LEU A 1 86 ? 1.271 10.359 5.008 1 98.69 86 LEU A CA 1
ATOM 660 C C . LEU A 1 86 ? 1.692 10.367 6.473 1 98.69 86 LEU A C 1
ATOM 662 O O . LEU A 1 86 ? 2.801 10.789 6.805 1 98.69 86 LEU A O 1
ATOM 666 N N . LEU A 1 87 ? 0.798 9.891 7.316 1 98.81 87 LEU A N 1
ATOM 667 C CA . LEU A 1 87 ? 0.982 9.93 8.766 1 98.81 87 LEU A CA 1
ATOM 668 C C . LEU A 1 87 ? 0.81 8.539 9.367 1 98.81 87 LEU A C 1
ATOM 670 O O . LEU A 1 87 ? 0.447 8.406 10.539 1 98.81 87 LEU A O 1
ATOM 674 N N . ALA A 1 88 ? 1.041 7.516 8.57 1 98.62 88 ALA A N 1
ATOM 675 C CA . ALA A 1 88 ? 0.863 6.152 9.062 1 98.62 88 ALA A CA 1
ATOM 676 C C . ALA A 1 88 ? 1.858 5.836 10.172 1 98.62 88 ALA A C 1
ATOM 678 O O . ALA A 1 88 ? 2.918 6.461 10.258 1 98.62 88 ALA A O 1
ATOM 679 N N . GLU A 1 89 ? 1.53 4.812 11.023 1 98 89 GLU A N 1
ATOM 680 C CA . GLU A 1 89 ? 2.398 4.293 12.078 1 98 89 GLU A CA 1
ATOM 681 C C . GLU A 1 89 ? 2.83 5.402 13.031 1 98 89 GLU A C 1
ATOM 683 O O . GLU A 1 89 ? 4.023 5.602 13.266 1 98 89 GLU A O 1
ATOM 688 N N . ASN A 1 90 ? 1.905 6.102 13.555 1 98.75 90 ASN A N 1
ATOM 689 C CA . ASN A 1 90 ? 2.045 7.078 14.625 1 98.75 90 ASN A CA 1
ATOM 690 C C . ASN A 1 90 ? 1.088 6.781 15.781 1 98.75 90 ASN A C 1
ATOM 692 O O . ASN A 1 90 ? 0.737 5.625 16.016 1 98.75 90 ASN A O 1
ATOM 696 N N . ARG A 1 91 ? 0.792 7.805 16.578 1 98.75 91 ARG A N 1
ATOM 697 C CA . ARG A 1 91 ? -0.071 7.617 17.75 1 98.75 91 ARG A CA 1
ATOM 698 C C . ARG A 1 91 ? -1.217 8.625 17.75 1 98.75 91 ARG A C 1
ATOM 700 O O . ARG A 1 91 ? -1.584 9.156 18.797 1 98.75 91 ARG A O 1
ATOM 707 N N . LEU A 1 92 ? -1.676 8.922 16.609 1 98.75 92 LEU A N 1
ATOM 708 C CA . LEU A 1 92 ? -2.746 9.906 16.469 1 98.75 92 LEU A CA 1
ATOM 709 C C . LEU A 1 92 ? -4.059 9.359 17.031 1 98.75 92 LEU A C 1
ATOM 711 O O . LEU A 1 92 ? -4.387 8.188 16.812 1 98.75 92 LEU A O 1
ATOM 715 N N . THR A 1 93 ? -4.762 10.227 17.703 1 98.31 93 THR A N 1
ATOM 716 C CA . THR A 1 93 ? -6.086 9.852 18.188 1 98.31 93 THR A CA 1
ATOM 717 C C . THR A 1 93 ? -7.172 10.625 17.438 1 98.31 93 THR A C 1
ATOM 719 O O . THR A 1 93 ? -8.352 10.289 17.531 1 98.31 93 THR A O 1
ATOM 722 N N . ARG A 1 94 ? -6.73 11.617 16.781 1 97.31 94 ARG A N 1
ATOM 723 C CA . ARG A 1 94 ? -7.656 12.422 15.992 1 97.31 94 ARG A CA 1
ATOM 724 C C . ARG A 1 94 ? -7.051 12.789 14.641 1 97.31 94 ARG A C 1
ATOM 726 O O . ARG A 1 94 ? -5.828 12.773 14.477 1 97.31 94 ARG A O 1
ATOM 733 N N . ILE A 1 95 ? -7.895 13.102 13.68 1 97.06 95 ILE A N 1
ATOM 734 C CA . ILE A 1 95 ? -7.465 13.57 12.367 1 97.06 95 ILE A CA 1
ATOM 735 C C . ILE A 1 95 ? -7.352 15.094 12.367 1 97.06 95 ILE A C 1
ATOM 737 O O . ILE A 1 95 ? -8.281 15.789 12.789 1 97.06 95 ILE A O 1
ATOM 741 N N . PRO A 1 96 ? -6.223 15.602 11.977 1 95.81 96 PRO A N 1
ATOM 742 C CA . PRO A 1 96 ? -6.094 17.062 11.883 1 95.81 96 PRO A CA 1
ATOM 743 C C . PRO A 1 96 ? -6.91 17.641 10.734 1 95.81 96 PRO A C 1
ATOM 745 O O . PRO A 1 96 ? -7.453 16.906 9.914 1 95.81 96 PRO A O 1
ATOM 748 N N . ALA A 1 97 ? -6.961 19.016 10.789 1 94.38 97 ALA A N 1
ATOM 749 C CA . ALA A 1 97 ? -7.527 19.672 9.617 1 94.38 97 ALA A CA 1
ATOM 750 C C . ALA A 1 97 ? -6.688 19.391 8.375 1 94.38 97 ALA A C 1
ATOM 752 O O . ALA A 1 97 ? -5.457 19.453 8.422 1 94.38 97 ALA A O 1
ATOM 753 N N . LEU A 1 98 ? -7.367 19.031 7.254 1 95.44 98 LEU A N 1
ATOM 754 C CA . LEU A 1 98 ? -6.68 18.641 6.027 1 95.44 98 LEU A CA 1
ATOM 755 C C . LEU A 1 98 ? -6.766 19.75 4.984 1 95.44 98 LEU A C 1
ATOM 757 O O . LEU A 1 98 ? -7.785 20.438 4.883 1 95.44 98 LEU A O 1
ATOM 761 N N . PRO A 1 99 ? -5.719 19.906 4.27 1 93 99 PRO A N 1
ATOM 762 C CA . PRO A 1 99 ? -5.746 20.953 3.244 1 93 99 PRO A CA 1
ATOM 763 C C . PRO A 1 99 ? -6.641 20.594 2.059 1 93 99 PRO A C 1
ATOM 765 O O . PRO A 1 99 ? -6.793 19.422 1.729 1 93 99 PRO A O 1
ATOM 768 N N . PRO A 1 100 ? -7.172 21.562 1.396 1 91.81 100 PRO A N 1
ATOM 769 C CA . PRO A 1 100 ? -8.258 21.344 0.438 1 91.81 100 PRO A CA 1
ATOM 770 C C . PRO A 1 100 ? -7.801 20.609 -0.82 1 91.81 100 PRO A C 1
ATOM 772 O O . PRO A 1 100 ? -8.602 19.953 -1.478 1 91.81 100 PRO A O 1
ATOM 775 N N . LYS A 1 101 ? -6.555 20.609 -1.169 1 94.69 101 LYS A N 1
ATOM 776 C CA . LYS A 1 101 ? -6.109 20.016 -2.43 1 94.69 101 LYS A CA 1
ATOM 777 C C . LYS A 1 101 ? -5.586 18.609 -2.223 1 94.69 101 LYS A C 1
ATOM 779 O O . LYS A 1 101 ? -5.062 17.984 -3.154 1 94.69 101 LYS A O 1
ATOM 784 N N . LEU A 1 102 ? -5.773 18.172 -1.062 1 97.44 102 LEU A N 1
ATOM 785 C CA . LEU A 1 102 ? -5.238 16.859 -0.709 1 97.44 102 LEU A CA 1
ATOM 786 C C . LEU A 1 102 ? -5.836 15.773 -1.596 1 97.44 102 LEU A C 1
ATOM 788 O O . LEU A 1 102 ? -7.051 15.742 -1.815 1 97.44 102 LEU A O 1
ATOM 792 N N . GLN A 1 103 ? -4.984 14.922 -2.145 1 98.62 103 GLN A N 1
ATOM 793 C CA . GLN A 1 103 ? -5.414 13.805 -2.973 1 98.62 103 GLN A CA 1
ATOM 794 C C . GLN A 1 103 ? -5.27 12.477 -2.225 1 98.62 103 GLN A C 1
ATOM 796 O O . GLN A 1 103 ? -6.039 11.547 -2.457 1 98.62 103 GLN A O 1
ATOM 801 N N . LEU A 1 104 ? -4.316 12.438 -1.365 1 98.75 104 LEU A N 1
ATOM 802 C CA . LEU A 1 104 ? -3.996 11.219 -0.637 1 98.75 104 LEU A CA 1
ATOM 803 C C . LEU A 1 104 ? -3.766 11.508 0.842 1 98.75 104 LEU A C 1
ATOM 805 O O . LEU A 1 104 ? -2.941 12.359 1.191 1 98.75 104 LEU A O 1
ATOM 809 N N . PHE A 1 105 ? -4.547 10.914 1.674 1 98.56 105 PHE A N 1
ATOM 810 C CA . PHE A 1 105 ? -4.352 10.969 3.117 1 98.56 105 PHE A CA 1
ATOM 811 C C . PHE A 1 105 ? -4.188 9.57 3.697 1 98.56 105 PHE A C 1
ATOM 813 O O . PHE A 1 105 ? -5.055 8.711 3.516 1 98.56 105 PHE A O 1
ATOM 820 N N . ASN A 1 106 ? -3.053 9.289 4.301 1 98.88 106 ASN A N 1
ATOM 821 C CA . ASN A 1 106 ? -2.762 7.996 4.914 1 98.88 106 ASN A CA 1
ATOM 822 C C . ASN A 1 106 ? -2.52 8.125 6.414 1 98.88 106 ASN A C 1
ATOM 824 O O . ASN A 1 106 ? -1.537 8.742 6.84 1 98.88 106 ASN A O 1
ATOM 828 N N . ALA A 1 107 ? -3.387 7.566 7.207 1 98.81 107 ALA A N 1
ATOM 829 C CA . ALA A 1 107 ? -3.25 7.523 8.664 1 98.81 107 ALA A CA 1
ATOM 830 C C . ALA A 1 107 ? -3.387 6.098 9.18 1 98.81 107 ALA A C 1
ATOM 832 O O . ALA A 1 107 ? -3.939 5.871 10.258 1 98.81 107 ALA A O 1
ATOM 833 N N . ASN A 1 108 ? -2.936 5.156 8.375 1 98.69 108 ASN A N 1
ATOM 834 C CA . ASN A 1 108 ? -2.914 3.773 8.836 1 98.69 108 ASN A CA 1
ATOM 835 C C . ASN A 1 108 ? -2.154 3.631 10.148 1 98.69 108 ASN A C 1
ATOM 837 O O . ASN A 1 108 ? -1.237 4.406 10.43 1 98.69 108 ASN A O 1
ATOM 841 N N . ASN A 1 109 ? -2.49 2.625 10.914 1 98.62 109 ASN A N 1
ATOM 842 C CA . ASN A 1 109 ? -1.755 2.236 12.109 1 98.62 109 ASN A CA 1
ATOM 843 C C . ASN A 1 109 ? -1.599 3.406 13.078 1 98.62 109 ASN A C 1
ATOM 845 O O . ASN A 1 109 ? -0.483 3.74 13.484 1 98.62 109 ASN A O 1
ATOM 849 N N . ASN A 1 110 ? -2.711 3.973 13.422 1 98.81 110 ASN A N 1
ATOM 850 C CA . ASN A 1 110 ? -2.846 4.953 14.492 1 98.81 110 ASN A CA 1
ATOM 851 C C . ASN A 1 110 ? -3.885 4.516 15.523 1 98.81 110 ASN A C 1
ATOM 853 O O . ASN A 1 110 ? -4.129 3.32 15.695 1 98.81 110 ASN A O 1
ATOM 857 N N . ARG A 1 111 ? -4.348 5.438 16.344 1 98.75 111 ARG A N 1
ATOM 858 C CA . ARG A 1 111 ? -5.344 5.148 17.359 1 98.75 111 ARG A CA 1
ATOM 859 C C . ARG A 1 111 ? -6.582 6.023 17.188 1 98.75 111 ARG A C 1
ATOM 861 O O . ARG A 1 111 ? -7.152 6.508 18.172 1 98.75 111 ARG A O 1
ATOM 868 N N . ILE A 1 112 ? -6.941 6.234 16.016 1 98.69 112 ILE A N 1
ATOM 869 C CA . ILE A 1 112 ? -7.996 7.191 15.688 1 98.69 112 ILE A CA 1
ATOM 870 C C . ILE A 1 112 ? -9.359 6.586 16.031 1 98.69 112 ILE A C 1
ATOM 872 O O . ILE A 1 112 ? -9.641 5.438 15.664 1 98.69 112 ILE A O 1
ATOM 876 N N . LYS A 1 113 ? -10.094 7.359 16.734 1 98.12 113 LYS A N 1
ATOM 877 C CA . LYS A 1 113 ? -11.484 7.043 17.047 1 98.12 113 LYS A CA 1
ATOM 878 C C . LYS A 1 113 ? -12.445 7.926 16.266 1 98.12 113 LYS A C 1
ATOM 880 O O . LYS A 1 113 ? -12.055 8.977 15.75 1 98.12 113 LYS A O 1
ATOM 885 N N . ASN A 1 114 ? -13.734 7.441 16.203 1 98.12 114 ASN A N 1
ATOM 886 C CA . ASN A 1 114 ? -14.719 8.242 15.477 1 98.12 114 ASN A CA 1
ATOM 887 C C . ASN A 1 114 ? -14.852 9.641 16.078 1 98.12 114 ASN A C 1
ATOM 889 O O . ASN A 1 114 ? -15.039 10.617 15.344 1 98.12 114 ASN A O 1
ATOM 893 N N . LYS A 1 115 ? -14.711 9.758 17.391 1 97.62 115 LYS A N 1
ATOM 894 C CA . LYS A 1 115 ? -14.805 11.055 18.062 1 97.62 115 LYS A CA 1
ATOM 895 C C . LYS A 1 115 ? -13.672 11.977 17.625 1 97.62 115 LYS A C 1
ATOM 897 O O . LYS A 1 115 ? -13.758 13.195 17.781 1 97.62 115 LYS A O 1
ATOM 902 N N . GLY A 1 116 ? -12.625 11.367 17.188 1 97.38 116 GLY A N 1
ATOM 903 C CA . GLY A 1 116 ? -11.477 12.133 16.734 1 97.38 116 GLY A CA 1
ATOM 904 C C . GLY A 1 116 ? -11.586 12.57 15.289 1 97.38 116 GLY A C 1
ATOM 905 O O . GLY A 1 116 ? -10.656 13.164 14.742 1 97.38 116 GLY A O 1
ATOM 906 N N . ILE A 1 117 ? -12.656 12.375 14.656 1 97.44 117 ILE A N 1
ATOM 907 C CA . ILE A 1 117 ? -12.914 12.781 13.281 1 97.44 117 ILE A CA 1
ATOM 908 C C . ILE A 1 117 ? -14.086 13.766 13.25 1 97.44 117 ILE A C 1
ATOM 910 O O . ILE A 1 117 ? -15.227 13.391 13.531 1 97.44 117 ILE A O 1
ATOM 914 N N . LYS A 1 118 ? -13.742 14.961 12.914 1 95.56 118 LYS A N 1
ATOM 915 C CA . LYS A 1 118 ? -14.805 15.961 12.797 1 95.56 118 LYS A CA 1
ATOM 916 C C . LYS A 1 118 ? -15.82 15.555 11.727 1 95.56 118 LYS A C 1
ATOM 918 O O . LYS A 1 118 ? -15.461 14.969 10.711 1 95.56 118 LYS A O 1
ATOM 923 N N . ALA A 1 119 ? -17.078 15.953 11.828 1 94 119 ALA A N 1
ATOM 924 C CA . ALA A 1 119 ? -18.172 15.562 10.93 1 94 119 ALA A CA 1
ATOM 925 C C . ALA A 1 119 ? -17.891 16 9.5 1 94 119 ALA A C 1
ATOM 927 O O . ALA A 1 119 ? -18.219 15.297 8.547 1 94 119 ALA A O 1
ATOM 928 N N . ASN A 1 120 ? -17.203 17.125 9.422 1 94 120 ASN A N 1
ATOM 929 C CA . ASN A 1 120 ? -16.953 17.688 8.094 1 94 120 ASN A CA 1
ATOM 930 C C . ASN A 1 120 ? -15.484 17.531 7.699 1 94 120 ASN A C 1
ATOM 932 O O . ASN A 1 120 ? -14.992 18.266 6.828 1 94 120 ASN A O 1
ATOM 936 N N . ALA A 1 121 ? -14.805 16.594 8.312 1 94.88 121 ALA A N 1
ATOM 937 C CA . ALA A 1 121 ? -13.367 16.438 8.117 1 94.88 121 ALA A CA 1
ATOM 938 C C . ALA A 1 121 ? -13.031 16.203 6.645 1 94.88 121 ALA A C 1
ATOM 940 O O . ALA A 1 121 ? -11.992 16.672 6.16 1 94.88 121 ALA A O 1
ATOM 941 N N . PHE A 1 122 ? -14.016 15.547 5.918 1 96.19 122 PHE A N 1
ATOM 942 C CA . PHE A 1 122 ? -13.703 15.164 4.547 1 96.19 122 PHE A CA 1
ATOM 943 C C . PHE A 1 122 ? -14.625 15.867 3.562 1 96.19 122 PHE A C 1
ATOM 945 O O . PHE A 1 122 ? -14.477 15.727 2.348 1 96.19 122 PHE A O 1
ATOM 952 N N . LYS A 1 123 ? -15.547 16.562 4.004 1 91.56 123 LYS A N 1
ATOM 953 C CA . LYS A 1 123 ? -16.625 17.125 3.203 1 91.56 123 LYS A CA 1
ATOM 954 C C . LYS A 1 123 ? -16.094 18.031 2.111 1 91.56 123 LYS A C 1
ATOM 956 O O . LYS A 1 123 ? -16.562 18 0.972 1 91.56 123 LYS A O 1
ATOM 961 N N . LYS A 1 124 ? -15.086 18.812 2.391 1 90.75 124 LYS A N 1
ATOM 962 C CA . LYS A 1 124 ? -14.633 19.812 1.429 1 90.75 124 LYS A CA 1
ATOM 963 C C . LYS A 1 124 ? -13.367 19.359 0.712 1 90.75 124 LYS A C 1
ATOM 965 O O . LYS A 1 124 ? -12.688 20.156 0.062 1 90.75 124 LYS A O 1
ATOM 970 N N . LEU A 1 125 ? -13.078 18.078 0.782 1 96.25 125 LEU A N 1
ATOM 971 C CA . LEU A 1 125 ? -11.883 17.562 0.118 1 96.25 125 LEU A CA 1
ATOM 972 C C . LEU A 1 125 ? -12.227 17.016 -1.264 1 96.25 125 LEU A C 1
ATOM 974 O O . LEU A 1 125 ? -12.195 15.805 -1.483 1 96.25 125 LEU A O 1
ATOM 978 N N . ASN A 1 126 ? -12.352 17.906 -2.17 1 95.62 126 ASN A N 1
ATOM 979 C CA . ASN A 1 126 ? -12.883 17.578 -3.49 1 95.62 126 ASN A CA 1
ATOM 980 C C . ASN A 1 126 ? -11.812 16.969 -4.391 1 95.62 126 ASN A C 1
ATOM 982 O O . ASN A 1 126 ? -12.094 16.578 -5.523 1 95.62 126 ASN A O 1
ATOM 986 N N . ASN A 1 127 ? -10.695 16.844 -3.893 1 97.5 127 ASN A N 1
ATOM 987 C CA . ASN A 1 127 ? -9.625 16.234 -4.672 1 97.5 127 ASN A CA 1
ATOM 988 C C . ASN A 1 127 ? -9.164 14.914 -4.051 1 97.5 127 ASN A C 1
ATOM 990 O O . ASN A 1 127 ? -8.312 14.219 -4.613 1 97.5 127 ASN A O 1
ATOM 994 N N . LEU A 1 128 ? -9.758 14.586 -2.975 1 98.25 128 LEU A N 1
ATOM 995 C CA . LEU A 1 128 ? -9.312 13.406 -2.246 1 98.25 128 LEU A CA 1
ATOM 996 C C . LEU A 1 128 ? -9.664 12.133 -3.01 1 98.25 128 LEU A C 1
ATOM 998 O O . LEU A 1 128 ? -10.828 11.891 -3.322 1 98.25 128 LEU A O 1
ATOM 1002 N N . SER A 1 129 ? -8.664 11.367 -3.293 1 98.56 129 SER A N 1
ATOM 1003 C CA . SER A 1 129 ? -8.844 10.141 -4.066 1 98.56 129 SER A CA 1
ATOM 1004 C C . SER A 1 129 ? -8.516 8.906 -3.227 1 98.56 129 SER A C 1
ATOM 1006 O O . SER A 1 129 ? -9.094 7.84 -3.438 1 98.56 129 SER A O 1
ATOM 1008 N N . TYR A 1 130 ? -7.582 9.047 -2.33 1 98.75 130 TYR A N 1
ATOM 1009 C CA . TYR A 1 130 ? -7.098 7.922 -1.534 1 98.75 130 TYR A CA 1
ATOM 1010 C C . TYR A 1 130 ? -7.184 8.234 -0.045 1 98.75 130 TYR A C 1
ATOM 1012 O O . TYR A 1 130 ? -6.613 9.219 0.423 1 98.75 130 TYR A O 1
ATOM 1020 N N . LEU A 1 131 ? -7.91 7.414 0.654 1 98.75 131 LEU A N 1
ATOM 1021 C CA . LEU A 1 131 ? -8.055 7.539 2.1 1 98.75 131 LEU A CA 1
ATOM 1022 C C . LEU A 1 131 ? -7.738 6.223 2.795 1 98.75 131 LEU A C 1
ATOM 1024 O O . LEU A 1 131 ? -8.438 5.227 2.598 1 98.75 131 LEU A O 1
ATOM 1028 N N . TYR A 1 132 ? -6.668 6.188 3.613 1 98.88 132 TYR A N 1
ATOM 1029 C CA . TYR A 1 132 ? -6.203 4.977 4.281 1 98.88 132 TYR A CA 1
ATOM 1030 C C . TYR A 1 132 ? -6.297 5.117 5.793 1 98.88 132 TYR A C 1
ATOM 1032 O O . TYR A 1 132 ? -5.59 5.93 6.395 1 98.88 132 TYR A O 1
ATOM 1040 N N . LEU A 1 133 ? -7.133 4.328 6.371 1 98.88 133 LEU A N 1
ATOM 1041 C CA . LEU A 1 133 ? -7.383 4.383 7.809 1 98.88 133 LEU A CA 1
ATOM 1042 C C . LEU A 1 133 ? -7.332 2.986 8.422 1 98.88 133 LEU A C 1
ATOM 1044 O O . LEU A 1 133 ? -8 2.719 9.422 1 98.88 133 LEU A O 1
ATOM 1048 N N . THR A 1 134 ? -6.562 2.098 7.809 1 98.56 134 THR A N 1
ATOM 1049 C CA . THR A 1 134 ? -6.406 0.733 8.297 1 98.56 134 THR A CA 1
ATOM 1050 C C . THR A 1 134 ? -5.746 0.725 9.672 1 98.56 134 THR A C 1
ATOM 1052 O O . THR A 1 134 ? -4.855 1.536 9.945 1 98.56 134 THR A O 1
ATOM 1055 N N . HIS A 1 135 ? -6.066 -0.212 10.484 1 98.5 135 HIS A N 1
ATOM 1056 C CA . HIS A 1 135 ? -5.477 -0.431 11.797 1 98.5 135 HIS A CA 1
ATOM 1057 C C . HIS A 1 135 ? -5.621 0.806 12.68 1 98.5 135 HIS A C 1
ATOM 1059 O O . HIS A 1 135 ? -4.625 1.341 13.172 1 98.5 135 HIS A O 1
ATOM 1065 N N . ASN A 1 136 ? -6.875 1.168 12.867 1 98.75 136 ASN A N 1
ATOM 1066 C CA . ASN A 1 136 ? -7.309 2.133 13.867 1 98.75 136 ASN A CA 1
ATOM 1067 C C . ASN A 1 136 ? -8.391 1.552 14.773 1 98.75 136 ASN A C 1
ATOM 1069 O O . ASN A 1 136 ? -8.469 0.335 14.953 1 98.75 136 ASN A O 1
ATOM 1073 N N . VAL A 1 137 ? -9.117 2.434 15.492 1 98.62 137 VAL A N 1
ATOM 1074 C CA . VAL A 1 137 ? -10.141 1.927 16.406 1 98.62 137 VAL A CA 1
ATOM 1075 C C . VAL A 1 137 ? -11.5 2.518 16.016 1 98.62 137 VAL A C 1
ATOM 1077 O O . VAL A 1 137 ? -12.266 2.93 16.891 1 98.62 137 VAL A O 1
ATOM 1080 N N . LEU A 1 138 ? -11.742 2.633 14.789 1 98.75 138 LEU A N 1
ATOM 1081 C CA . LEU A 1 138 ? -13 3.172 14.289 1 98.75 138 LEU A CA 1
ATOM 1082 C C . LEU A 1 138 ? -14.141 2.184 14.508 1 98.75 138 LEU A C 1
ATOM 1084 O O . LEU A 1 138 ? -13.969 0.979 14.305 1 98.75 138 LEU A O 1
ATOM 1088 N N . GLU A 1 139 ? -15.203 2.678 14.906 1 98.19 139 GLU A N 1
ATOM 1089 C CA . GLU A 1 139 ? -16.391 1.853 15.117 1 98.19 139 GLU A CA 1
ATOM 1090 C C . GLU A 1 139 ? -17.391 2.023 13.977 1 98.19 139 GLU A C 1
ATOM 1092 O O . GLU A 1 139 ? -18.312 1.219 13.828 1 98.19 139 GLU A O 1
ATOM 1097 N N . LYS A 1 140 ? -17.281 3.051 13.289 1 97.56 140 LYS A N 1
ATOM 1098 C CA . LYS A 1 140 ? -18.094 3.346 12.117 1 97.56 140 LYS A CA 1
ATOM 1099 C C . LYS A 1 140 ? -17.25 3.961 11 1 97.56 140 LYS A C 1
ATOM 1101 O O . LYS A 1 140 ? -16.156 4.477 11.258 1 97.56 140 LYS A O 1
ATOM 1106 N N . VAL A 1 141 ? -17.812 3.865 9.773 1 97.56 141 VAL A N 1
ATOM 1107 C CA . VAL A 1 141 ? -17.188 4.527 8.633 1 97.56 141 VAL A CA 1
ATOM 1108 C C . VAL A 1 141 ? -17.25 6.043 8.812 1 97.56 141 VAL A C 1
ATOM 1110 O O . VAL A 1 141 ? -18.281 6.574 9.227 1 97.56 141 VAL A O 1
ATOM 1113 N N . PRO A 1 142 ? -16.156 6.75 8.523 1 96.69 142 PRO A N 1
ATOM 1114 C CA . PRO A 1 142 ? -16.203 8.211 8.625 1 96.69 142 PRO A CA 1
ATOM 1115 C C . PRO A 1 142 ? -17.312 8.828 7.781 1 96.69 142 PRO A C 1
ATOM 1117 O O . PRO A 1 142 ? -17.609 8.328 6.695 1 96.69 142 PRO A O 1
ATOM 1120 N N . PRO A 1 143 ? -17.844 9.922 8.281 1 93.62 143 PRO A N 1
ATOM 1121 C CA . PRO A 1 143 ? -18.953 10.539 7.559 1 93.62 143 PRO A CA 1
ATOM 1122 C C . PRO A 1 143 ? -18.484 11.391 6.379 1 93.62 143 PRO A C 1
ATOM 1124 O O . PRO A 1 143 ? -17.328 11.797 6.324 1 93.62 143 PRO A O 1
ATOM 1127 N N . GLN A 1 144 ? -19.406 11.602 5.473 1 93.56 144 GLN A N 1
ATOM 1128 C CA . GLN A 1 144 ? -19.297 12.57 4.387 1 93.56 144 GLN A CA 1
ATOM 1129 C C . GLN A 1 144 ? -18.031 12.344 3.568 1 93.56 144 GLN A C 1
ATOM 1131 O O . GLN A 1 144 ? -17.281 13.289 3.299 1 93.56 144 GLN A O 1
ATOM 1136 N N . ILE A 1 145 ? -17.812 11.086 3.186 1 94 145 ILE A N 1
ATOM 1137 C CA . ILE A 1 145 ? -16.703 10.781 2.287 1 94 145 ILE A CA 1
ATOM 1138 C C . ILE A 1 145 ? -16.969 11.375 0.908 1 94 145 ILE A C 1
ATOM 1140 O O . ILE A 1 145 ? -18.078 11.25 0.379 1 94 145 ILE A O 1
ATOM 1144 N N . PRO A 1 146 ? -15.984 11.984 0.391 1 95.62 146 PRO A N 1
ATOM 1145 C CA . PRO A 1 146 ? -16.234 12.711 -0.853 1 95.62 146 PRO A CA 1
ATOM 1146 C C . PRO A 1 146 ? -16.469 11.789 -2.045 1 95.62 146 PRO A C 1
ATOM 1148 O O . PRO A 1 146 ? -16 10.641 -2.043 1 95.62 146 PRO A O 1
ATOM 1151 N N . ASP A 1 147 ? -17.031 12.305 -3.113 1 94.81 147 ASP A N 1
ATOM 1152 C CA . ASP A 1 147 ? -17.375 11.531 -4.309 1 94.81 147 ASP A CA 1
ATOM 1153 C C . ASP A 1 147 ? -16.141 11.273 -5.164 1 94.81 147 ASP A C 1
ATOM 1155 O O . ASP A 1 147 ? -16.156 10.406 -6.039 1 94.81 147 ASP A O 1
ATOM 1159 N N . THR A 1 148 ? -15.133 11.984 -4.844 1 97.31 148 THR A N 1
ATOM 1160 C CA . THR A 1 148 ? -13.914 11.867 -5.637 1 97.31 148 THR A CA 1
ATOM 1161 C C . THR A 1 148 ? -13.055 10.703 -5.141 1 97.31 148 THR A C 1
ATOM 1163 O O . THR A 1 148 ? -12.102 10.305 -5.809 1 97.31 148 THR A O 1
ATOM 1166 N N . LEU A 1 149 ? -13.461 10.148 -4.02 1 97.31 149 LEU A N 1
ATOM 1167 C CA . LEU A 1 149 ? -12.672 9.078 -3.416 1 97.31 149 LEU A CA 1
ATOM 1168 C C . LEU A 1 149 ? -12.664 7.844 -4.309 1 97.31 149 LEU A C 1
ATOM 1170 O O . LEU A 1 149 ? -13.711 7.379 -4.75 1 97.31 149 LEU A O 1
ATOM 1174 N N . ARG A 1 150 ? -11.492 7.355 -4.57 1 97.69 150 ARG A N 1
ATOM 1175 C CA . ARG A 1 150 ? -11.312 6.184 -5.422 1 97.69 150 ARG A CA 1
ATOM 1176 C C . ARG A 1 150 ? -11.07 4.934 -4.586 1 97.69 150 ARG A C 1
ATOM 1178 O O . ARG A 1 150 ? -11.578 3.855 -4.906 1 97.69 150 ARG A O 1
ATOM 1185 N N . VAL A 1 151 ? -10.281 5.07 -3.58 1 98.06 151 VAL A N 1
ATOM 1186 C CA . VAL A 1 151 ? -9.891 3.953 -2.727 1 98.06 151 VAL A CA 1
ATOM 1187 C C . VAL A 1 151 ? -10.102 4.324 -1.261 1 98.06 151 VAL A C 1
ATOM 1189 O O . VAL A 1 151 ? -9.68 5.395 -0.816 1 98.06 151 VAL A O 1
ATOM 1192 N N . LEU A 1 152 ? -10.781 3.471 -0.554 1 98.31 152 LEU A N 1
ATOM 1193 C CA . LEU A 1 152 ? -11.008 3.611 0.879 1 98.31 152 LEU A CA 1
ATOM 1194 C C . LEU A 1 152 ? -10.586 2.352 1.626 1 98.31 152 LEU A C 1
ATOM 1196 O O . LEU A 1 152 ? -11.18 1.284 1.433 1 98.31 152 LEU A O 1
ATOM 1200 N N . HIS A 1 153 ? -9.539 2.484 2.484 1 98.69 153 HIS A N 1
ATOM 1201 C CA . HIS A 1 153 ? -9.078 1.363 3.297 1 98.69 153 HIS A CA 1
ATOM 1202 C C . HIS A 1 153 ? -9.469 1.544 4.758 1 98.69 153 HIS A C 1
ATOM 1204 O O . HIS A 1 153 ? -9.062 2.516 5.398 1 98.69 153 HIS A O 1
ATOM 1210 N N . LEU A 1 154 ? -10.242 0.577 5.211 1 98.56 154 LEU A N 1
ATOM 1211 C CA . LEU A 1 154 ? -10.734 0.601 6.582 1 98.56 154 LEU A CA 1
ATOM 1212 C C . LEU A 1 154 ? -10.461 -0.727 7.285 1 98.56 154 LEU A C 1
ATOM 1214 O O . LEU A 1 154 ? -11.141 -1.073 8.25 1 98.56 154 LEU A O 1
ATOM 1218 N N . GLN A 1 155 ? -9.5 -1.423 6.758 1 97.38 155 GLN A N 1
ATOM 1219 C CA . GLN A 1 155 ? -9.219 -2.752 7.289 1 97.38 155 GLN A CA 1
ATOM 1220 C C . GLN A 1 155 ? -8.828 -2.682 8.766 1 97.38 155 GLN A C 1
ATOM 1222 O O . GLN A 1 155 ? -8.242 -1.692 9.211 1 97.38 155 GLN A O 1
ATOM 1227 N N . PHE A 1 156 ? -9.141 -3.686 9.531 1 97.31 156 PHE A N 1
ATOM 1228 C CA . PHE A 1 156 ? -8.703 -3.92 10.906 1 97.31 156 PHE A CA 1
ATOM 1229 C C . PHE A 1 156 ? -9.047 -2.73 11.789 1 97.31 156 PHE A C 1
ATOM 1231 O O . PHE A 1 156 ? -8.188 -2.199 12.492 1 97.31 156 PHE A O 1
ATOM 1238 N N . ASN A 1 157 ? -10.289 -2.395 11.719 1 98.5 157 ASN A N 1
ATOM 1239 C CA . ASN A 1 157 ? -10.953 -1.519 12.68 1 98.5 157 ASN A CA 1
ATOM 1240 C C . ASN A 1 157 ? -12.031 -2.262 13.461 1 98.5 157 ASN A C 1
ATOM 1242 O O . ASN A 1 157 ? -11.969 -3.484 13.609 1 98.5 157 ASN A O 1
ATOM 1246 N N . ASN A 1 158 ? -12.898 -1.535 14.188 1 98.62 158 ASN A N 1
ATOM 1247 C CA . ASN A 1 158 ? -13.969 -2.137 14.969 1 98.62 158 ASN A CA 1
ATOM 1248 C C . ASN A 1 158 ? -15.344 -1.781 14.398 1 98.62 158 ASN A C 1
ATOM 1250 O O . ASN A 1 158 ? -16.281 -1.493 15.156 1 98.62 158 ASN A O 1
ATOM 1254 N N . ILE A 1 159 ? -15.414 -1.739 13.117 1 98.44 159 ILE A N 1
ATOM 1255 C CA . ILE A 1 159 ? -16.656 -1.324 12.453 1 98.44 159 ILE A CA 1
ATOM 1256 C C . ILE A 1 159 ? -17.672 -2.459 12.516 1 98.44 159 ILE A C 1
ATOM 1258 O O . ILE A 1 159 ? -17.391 -3.584 12.102 1 98.44 159 ILE A O 1
ATOM 1262 N N . THR A 1 160 ? -18.844 -2.186 12.992 1 96.88 160 THR A N 1
ATOM 1263 C CA . THR A 1 160 ? -19.812 -3.234 13.242 1 96.88 160 THR A CA 1
ATOM 1264 C C . THR A 1 160 ? -21.031 -3.07 12.336 1 96.88 160 THR A C 1
ATOM 1266 O O . THR A 1 160 ? -21.844 -3.996 12.188 1 96.88 160 THR A O 1
ATOM 1269 N N . SER A 1 161 ? -21.156 -1.876 11.773 1 94.69 161 SER A N 1
ATOM 1270 C CA . SER A 1 161 ? -22.359 -1.641 10.969 1 94.69 161 SER A CA 1
ATOM 1271 C C . SER A 1 161 ? -22.094 -0.587 9.898 1 94.69 161 SER A C 1
ATOM 1273 O O . SER A 1 161 ? -21.141 0.175 9.984 1 94.69 161 SER A O 1
ATOM 1275 N N . ILE A 1 162 ? -22.922 -0.682 8.875 1 94.5 162 ILE A N 1
ATOM 1276 C CA . ILE A 1 162 ? -22.984 0.337 7.828 1 94.5 162 ILE A CA 1
ATOM 1277 C C . ILE A 1 162 ? -24.438 0.655 7.504 1 94.5 162 ILE A C 1
ATOM 1279 O O . ILE A 1 162 ? -25.344 -0.141 7.793 1 94.5 162 ILE A O 1
ATOM 1283 N N . THR A 1 163 ? -24.688 1.895 7.074 1 92.69 163 THR A N 1
ATOM 1284 C CA . THR A 1 163 ? -26.031 2.316 6.711 1 92.69 163 THR A 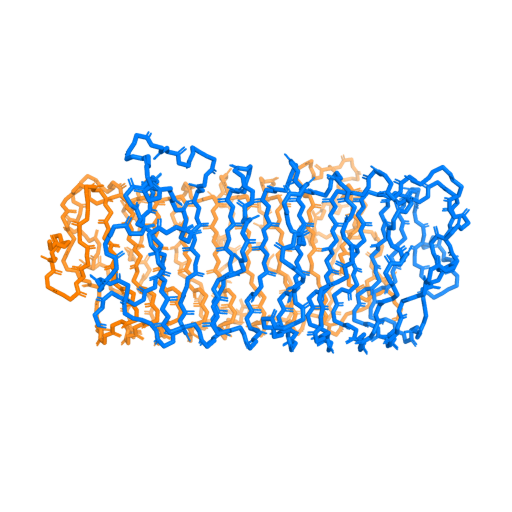CA 1
ATOM 1285 C C . THR A 1 163 ? -26.141 2.531 5.207 1 92.69 163 THR A C 1
ATOM 1287 O O . THR A 1 163 ? -25.141 2.543 4.496 1 92.69 163 THR A O 1
ATOM 1290 N N . ASP A 1 164 ? -27.344 2.828 4.699 1 91.19 164 ASP A N 1
ATOM 1291 C CA . ASP A 1 164 ? -27.609 3.078 3.285 1 91.19 164 ASP A CA 1
ATOM 1292 C C . ASP A 1 164 ? -26.953 4.379 2.826 1 91.19 164 ASP A C 1
ATOM 1294 O O . ASP A 1 164 ? -26.719 4.574 1.632 1 91.19 164 ASP A O 1
ATOM 1298 N N . ASP A 1 165 ? -26.672 5.141 3.855 1 91.56 165 ASP A N 1
ATOM 1299 C CA . ASP A 1 165 ? -26.109 6.449 3.539 1 91.56 165 ASP A CA 1
ATOM 1300 C C . ASP A 1 165 ? -24.578 6.438 3.654 1 91.56 165 ASP A C 1
ATOM 1302 O O . ASP A 1 165 ? -23.922 7.43 3.348 1 91.56 165 ASP A O 1
ATOM 1306 N N . THR A 1 166 ? -24.031 5.254 4.051 1 92.81 166 THR A N 1
ATOM 1307 C CA . THR A 1 166 ? -22.594 5.199 4.32 1 92.81 166 THR A CA 1
ATOM 1308 C C . THR A 1 166 ? -21.797 5.434 3.041 1 92.81 166 THR A C 1
ATOM 1310 O O . THR A 1 166 ? -20.922 6.309 2.998 1 92.81 166 THR A O 1
ATOM 1313 N N . PHE A 1 167 ? -22.156 4.707 2.037 1 93.88 167 PHE A N 1
ATOM 1314 C CA . PHE A 1 167 ? -21.453 4.848 0.771 1 93.88 167 PHE A CA 1
ATOM 1315 C C . PHE A 1 167 ? -22.359 5.441 -0.296 1 93.88 167 PHE A C 1
ATOM 1317 O O . PHE A 1 167 ? -21.891 6.07 -1.244 1 93.88 167 PHE A O 1
ATOM 1324 N N . CYS A 1 168 ? -23.641 5.258 -0.054 1 93.88 168 CYS A N 1
ATOM 1325 C CA . CYS A 1 168 ? -24.641 5.656 -1.037 1 93.88 168 CYS A CA 1
ATOM 1326 C C . CYS A 1 168 ? -25.547 6.754 -0.482 1 93.88 168 CYS A C 1
ATOM 1328 O O . CYS A 1 168 ? -25.188 7.41 0.5 1 93.88 168 CYS A O 1
ATOM 1330 N N . LYS A 1 169 ? -26.531 7.113 -1.375 1 90.06 169 LYS A N 1
ATOM 1331 C CA . LYS A 1 169 ? -27.562 8.055 -0.953 1 90.06 169 LYS A CA 1
ATOM 1332 C C . LYS A 1 169 ? -28.922 7.371 -0.815 1 90.06 169 LYS A C 1
ATOM 1334 O O . LYS A 1 169 ? -29.516 6.965 -1.813 1 90.06 169 LYS A O 1
ATOM 1339 N N . ALA A 1 170 ? -29.328 7.309 0.418 1 85.06 170 ALA A N 1
ATOM 1340 C CA . ALA A 1 170 ? -30.547 6.555 0.724 1 85.06 170 ALA A CA 1
ATOM 1341 C C . ALA A 1 170 ? -31.734 7.09 -0.069 1 85.06 170 ALA A C 1
ATOM 1343 O O . ALA A 1 170 ? -32.594 6.32 -0.504 1 85.06 170 ALA A O 1
ATOM 1344 N N . ASN A 1 171 ? -31.719 8.297 -0.282 1 89.5 171 ASN A N 1
ATOM 1345 C CA . ASN A 1 171 ? -32.875 8.93 -0.915 1 89.5 171 ASN A CA 1
ATOM 1346 C C . ASN A 1 171 ? -32.688 9.039 -2.426 1 89.5 171 ASN A C 1
ATOM 1348 O O . ASN A 1 171 ? -33.531 9.633 -3.113 1 89.5 171 ASN A O 1
ATOM 1352 N N . ASP A 1 172 ? -31.672 8.57 -2.949 1 90.88 172 ASP A N 1
ATOM 1353 C CA . ASP A 1 172 ? -31.391 8.648 -4.379 1 90.88 172 ASP A CA 1
ATOM 1354 C C . ASP A 1 172 ? -30.828 7.32 -4.895 1 90.88 172 ASP A C 1
ATOM 1356 O O . ASP A 1 172 ? -29.609 7.117 -4.926 1 90.88 172 ASP A O 1
ATOM 1360 N N . THR A 1 173 ? -31.719 6.516 -5.391 1 85.38 173 THR A N 1
ATOM 1361 C CA . THR A 1 173 ? -31.328 5.172 -5.816 1 85.38 173 THR A CA 1
ATOM 1362 C C . THR A 1 173 ? -30.578 5.223 -7.141 1 85.38 173 THR A C 1
ATOM 1364 O O . THR A 1 173 ? -29.938 4.242 -7.535 1 85.38 173 THR A O 1
ATOM 1367 N N . SER A 1 174 ? -30.609 6.391 -7.73 1 90.81 174 SER A N 1
ATOM 1368 C CA . SER A 1 174 ? -29.922 6.523 -9.008 1 90.81 174 SER A CA 1
ATOM 1369 C C . SER A 1 174 ? -28.484 7.004 -8.797 1 90.81 174 SER A C 1
ATOM 1371 O O . SER A 1 174 ? -27.688 7.008 -9.734 1 90.81 174 SER A O 1
ATOM 1373 N N . TYR A 1 175 ? -28.266 7.25 -7.578 1 92.62 175 TYR A N 1
ATOM 1374 C CA . TYR A 1 175 ? -26.938 7.754 -7.266 1 92.62 175 TYR A CA 1
ATOM 1375 C C . TYR A 1 175 ? -25.891 6.676 -7.473 1 92.62 175 TYR A C 1
ATOM 1377 O O . TYR A 1 175 ? -26.047 5.539 -7.023 1 92.62 175 TYR A O 1
ATOM 1385 N N . ILE A 1 176 ? -24.781 7.004 -8.195 1 93.62 176 ILE A N 1
ATOM 1386 C CA . ILE A 1 176 ? -23.672 6.09 -8.43 1 93.62 176 ILE A CA 1
ATOM 1387 C C . ILE A 1 176 ? -22.359 6.762 -8.047 1 93.62 176 ILE A C 1
ATOM 1389 O O . ILE A 1 176 ? -22.094 7.906 -8.422 1 93.62 176 ILE A O 1
ATOM 1393 N N . ARG A 1 177 ? -21.594 6.02 -7.242 1 93.44 177 ARG A N 1
ATOM 1394 C CA . ARG A 1 177 ? -20.234 6.469 -6.953 1 93.44 177 ARG A CA 1
ATOM 1395 C C . ARG A 1 177 ? -19.266 6.043 -8.055 1 93.44 177 ARG A C 1
ATOM 1397 O O . ARG A 1 177 ? -18.578 5.023 -7.926 1 93.44 177 ARG A O 1
ATOM 1404 N N . ASP A 1 178 ? -19.078 6.875 -8.961 1 93.31 178 ASP A N 1
ATOM 1405 C CA . ASP A 1 178 ? -18.406 6.523 -10.203 1 93.31 178 ASP A CA 1
ATOM 1406 C C . ASP A 1 178 ? -16.891 6.398 -9.992 1 93.31 178 ASP A C 1
ATOM 1408 O O . ASP A 1 178 ? -16.234 5.586 -10.641 1 93.31 178 ASP A O 1
ATOM 1412 N N . CYS A 1 179 ? -16.406 7.137 -9.047 1 95.81 179 CYS A N 1
ATOM 1413 C CA . CYS A 1 179 ? -14.953 7.18 -8.906 1 95.81 179 CYS A CA 1
ATOM 1414 C C . CYS A 1 179 ? -14.461 6.051 -8.016 1 95.81 179 CYS A C 1
ATOM 1416 O O . CYS A 1 179 ? -13.289 5.668 -8.078 1 95.81 179 CYS A O 1
ATOM 1418 N N . MET A 1 180 ? -15.273 5.41 -7.238 1 95.75 180 MET A N 1
ATOM 1419 C CA . MET A 1 180 ? -14.867 4.453 -6.211 1 95.75 180 MET A CA 1
ATOM 1420 C C . MET A 1 180 ? -14.492 3.113 -6.836 1 95.75 180 MET A C 1
ATOM 1422 O O . MET A 1 180 ? -15.352 2.396 -7.352 1 95.75 180 MET A O 1
ATOM 1426 N N . ASP A 1 181 ? -13.234 2.852 -6.617 1 92.38 181 ASP A N 1
ATOM 1427 C CA . ASP A 1 181 ? -12.719 1.627 -7.219 1 92.38 181 ASP A CA 1
ATOM 1428 C C . ASP A 1 181 ? -12.602 0.512 -6.18 1 92.38 181 ASP A C 1
ATOM 1430 O O . ASP A 1 181 ? -12.711 -0.669 -6.516 1 92.38 181 ASP A O 1
ATOM 1434 N N . GLU A 1 182 ? -12.398 0.937 -4.977 1 94.44 182 GLU A N 1
ATOM 1435 C CA . GLU A 1 182 ? -12.094 -0.097 -3.992 1 94.44 182 GLU A CA 1
ATOM 1436 C C . GLU A 1 182 ? -12.43 0.367 -2.58 1 94.44 182 GLU A C 1
ATOM 1438 O O . GLU A 1 182 ? -12.109 1.493 -2.195 1 94.44 182 GLU A O 1
ATOM 1443 N N . ILE A 1 183 ? -13.125 -0.528 -1.881 1 96.38 183 ILE A N 1
ATOM 1444 C CA . ILE A 1 183 ? -13.336 -0.387 -0.445 1 96.38 183 ILE A CA 1
ATOM 1445 C C . ILE A 1 183 ? -12.867 -1.654 0.271 1 96.38 183 ILE A C 1
ATOM 1447 O O . ILE A 1 183 ? -13.289 -2.76 -0.074 1 96.38 183 ILE A O 1
ATOM 1451 N N . ARG A 1 184 ? -11.969 -1.495 1.25 1 96.5 184 ARG A N 1
ATOM 1452 C CA . ARG A 1 184 ? -11.5 -2.643 2.016 1 96.5 184 ARG A CA 1
ATOM 1453 C C . ARG A 1 184 ? -11.984 -2.578 3.459 1 96.5 184 ARG A C 1
ATOM 1455 O O . ARG A 1 184 ? -11.758 -1.583 4.152 1 96.5 184 ARG A O 1
ATOM 1462 N N . MET A 1 185 ? -12.625 -3.641 3.885 1 96.25 185 MET A N 1
ATOM 1463 C CA . MET A 1 185 ? -13.219 -3.676 5.215 1 96.25 185 MET A CA 1
ATOM 1464 C C . MET A 1 185 ? -12.836 -4.953 5.953 1 96.25 185 MET A C 1
ATOM 1466 O O . MET A 1 185 ? -13.453 -5.305 6.961 1 96.25 185 MET A O 1
ATOM 1470 N N . GLU A 1 186 ? -11.805 -5.582 5.461 1 93.88 186 GLU A N 1
ATOM 1471 C CA . GLU A 1 186 ? -11.383 -6.832 6.086 1 93.88 186 GLU A CA 1
ATOM 1472 C C . GLU A 1 186 ? -11.023 -6.621 7.555 1 93.88 186 GLU A C 1
ATOM 1474 O O . GLU A 1 186 ? -10.539 -5.555 7.934 1 93.88 186 GLU A O 1
ATOM 1479 N N . GLY A 1 187 ? -11.297 -7.656 8.391 1 95.06 187 GLY A N 1
ATOM 1480 C CA . GLY A 1 187 ? -10.852 -7.621 9.773 1 95.06 187 GLY A CA 1
ATOM 1481 C C . GLY A 1 187 ? -11.773 -6.809 10.672 1 95.06 187 GLY A C 1
ATOM 1482 O O . GLY A 1 187 ? -11.477 -6.613 11.852 1 95.06 187 GLY A O 1
ATOM 1483 N N . ASN A 1 188 ? -12.836 -6.262 10.148 1 96.5 188 ASN A N 1
ATOM 1484 C CA . ASN A 1 188 ? -13.867 -5.602 10.945 1 96.5 188 ASN A CA 1
ATOM 1485 C C . ASN A 1 188 ? -14.945 -6.586 11.391 1 96.5 188 ASN A C 1
ATOM 1487 O O . ASN A 1 188 ? -15.211 -7.574 10.703 1 96.5 188 ASN A O 1
ATOM 1491 N N . PRO A 1 189 ? -15.492 -6.375 12.664 1 96.75 189 PRO A N 1
ATOM 1492 C CA . PRO A 1 189 ? -16.547 -7.277 13.125 1 96.75 189 PRO A CA 1
ATOM 1493 C C . PRO A 1 189 ? -17.891 -7 12.445 1 96.75 189 PRO A C 1
ATOM 1495 O O . PRO A 1 189 ? -18.891 -6.754 13.125 1 96.75 189 PRO A O 1
ATOM 1498 N N . ILE A 1 190 ? -17.938 -6.859 11.203 1 95.12 190 ILE A N 1
ATOM 1499 C CA . ILE A 1 190 ? -19.141 -6.609 10.422 1 95.12 190 ILE A CA 1
ATOM 1500 C C . ILE A 1 190 ? -19.375 -7.75 9.43 1 95.12 190 ILE A C 1
ATOM 1502 O O . ILE A 1 190 ? -18.406 -8.312 8.898 1 95.12 190 ILE A O 1
ATOM 1506 N N . ILE A 1 191 ? -20.641 -8.094 9.242 1 90.81 191 ILE A N 1
ATOM 1507 C CA . ILE A 1 191 ? -21.047 -9 8.18 1 90.81 191 ILE A CA 1
ATOM 1508 C C . ILE A 1 191 ? -21.688 -8.203 7.039 1 90.81 191 ILE A C 1
ATOM 1510 O O . ILE A 1 191 ? -22.812 -7.746 7.156 1 90.81 191 ILE A O 1
ATOM 1514 N N . LEU A 1 192 ? -21.031 -8.07 5.938 1 90.25 192 LEU A N 1
ATOM 1515 C CA . LEU A 1 192 ? -21.375 -7.133 4.871 1 90.25 192 LEU A CA 1
ATOM 1516 C C . LEU A 1 192 ? -22.672 -7.547 4.184 1 90.25 192 LEU A C 1
ATOM 1518 O O . LEU A 1 192 ? -23.438 -6.695 3.729 1 90.25 192 LEU A O 1
ATOM 1522 N N . ALA A 1 193 ? -22.922 -8.852 4.148 1 86.75 193 ALA A N 1
ATOM 1523 C CA . ALA A 1 193 ? -24.109 -9.367 3.465 1 86.75 193 ALA A CA 1
ATOM 1524 C C . ALA A 1 193 ? -25.391 -8.859 4.129 1 86.75 193 ALA A C 1
ATOM 1526 O O . ALA A 1 193 ? -26.469 -8.891 3.525 1 86.75 193 ALA A O 1
ATOM 1527 N N . LYS A 1 194 ? -25.281 -8.422 5.344 1 90.19 194 LYS A N 1
ATOM 1528 C CA . LYS A 1 194 ? -26.438 -7.934 6.082 1 90.19 194 LYS A CA 1
ATOM 1529 C C . LYS A 1 194 ? -26.812 -6.523 5.645 1 90.19 194 LYS A C 1
ATOM 1531 O O . LYS A 1 194 ? -27.875 -6.012 6.016 1 90.19 194 LYS A O 1
ATOM 1536 N N . PHE A 1 195 ? -26.016 -5.875 4.824 1 89.62 195 PHE A N 1
ATOM 1537 C CA . PHE A 1 195 ? -26.234 -4.488 4.43 1 89.62 195 PHE A CA 1
ATOM 1538 C C . PHE A 1 195 ? -26.156 -4.34 2.916 1 89.62 195 PHE A C 1
ATOM 1540 O O . PHE A 1 195 ? -25.438 -3.482 2.402 1 89.62 195 PHE A O 1
ATOM 1547 N N . PRO A 1 196 ? -26.906 -5.035 2.164 1 83.12 196 PRO A N 1
ATOM 1548 C CA . PRO A 1 196 ? -26.766 -5.07 0.707 1 83.12 196 PRO A CA 1
ATOM 1549 C C . PRO A 1 196 ? -27.078 -3.725 0.053 1 83.12 196 PRO A C 1
ATOM 1551 O O . PRO A 1 196 ? -26.484 -3.385 -0.972 1 83.12 196 PRO A O 1
ATOM 1554 N N . ASN A 1 197 ? -27.953 -2.91 0.636 1 87.94 197 ASN A N 1
ATOM 1555 C CA . ASN A 1 197 ? -28.359 -1.642 0.043 1 87.94 197 ASN A CA 1
ATOM 1556 C C . ASN A 1 197 ? -27.25 -0.592 0.151 1 87.94 197 ASN A C 1
ATOM 1558 O O . ASN A 1 197 ? -27.297 0.431 -0.535 1 87.94 197 ASN A O 1
ATOM 1562 N N . SER A 1 198 ? -26.297 -0.927 0.995 1 89.5 198 SER A N 1
ATOM 1563 C CA . SER A 1 198 ? -25.234 0.044 1.244 1 89.5 198 SER A CA 1
ATOM 1564 C C . SER A 1 198 ? -24.219 0.057 0.106 1 89.5 198 SER A C 1
ATOM 1566 O O . SER A 1 198 ? -23.391 0.967 0.015 1 89.5 198 SER A O 1
ATOM 1568 N N . PHE A 1 199 ? -24.359 -0.921 -0.813 1 89.12 199 PHE A N 1
ATOM 1569 C CA . PHE A 1 199 ? -23.312 -1.054 -1.82 1 89.12 199 PHE A CA 1
ATOM 1570 C C . PHE A 1 199 ? -23.891 -0.907 -3.223 1 89.12 199 PHE A C 1
ATOM 1572 O O . PHE A 1 199 ? -23.172 -1.043 -4.215 1 89.12 199 PHE A O 1
ATOM 1579 N N . ILE A 1 200 ? -25.188 -0.625 -3.348 1 88.38 200 ILE A N 1
ATOM 1580 C CA . ILE A 1 200 ? -25.891 -0.648 -4.629 1 88.38 200 ILE A CA 1
ATOM 1581 C C . ILE A 1 200 ? -25.312 0.42 -5.551 1 88.38 200 ILE A C 1
ATOM 1583 O O . ILE A 1 200 ? -25.391 0.305 -6.777 1 88.38 200 ILE A O 1
ATOM 1587 N N . CYS A 1 201 ? -24.734 1.419 -4.992 1 93.5 201 CYS A N 1
ATOM 1588 C CA . CYS A 1 201 ? -24.234 2.543 -5.77 1 93.5 201 CYS A CA 1
ATOM 1589 C C . CYS A 1 201 ? -22.797 2.295 -6.211 1 93.5 201 CYS A C 1
ATOM 1591 O O . CYS A 1 201 ? -22.203 3.127 -6.895 1 93.5 201 CYS A O 1
ATOM 1593 N N . LEU A 1 202 ? -22.188 1.12 -5.812 1 91.5 202 LEU A N 1
ATOM 1594 C CA . LEU A 1 202 ? -20.766 0.851 -6.051 1 91.5 202 LEU A CA 1
ATOM 1595 C C . LEU A 1 202 ? -20.578 -0.02 -7.289 1 91.5 202 LEU A C 1
ATOM 1597 O O . LEU A 1 202 ? -21.422 -0.872 -7.586 1 91.5 202 LEU A O 1
ATOM 1601 N N . LYS A 1 203 ? -19.438 0.18 -7.879 1 85.31 203 LYS A N 1
ATOM 1602 C CA . LYS A 1 203 ? -19.109 -0.625 -9.055 1 85.31 203 LYS A CA 1
ATOM 1603 C C . LYS A 1 203 ? -18.578 -1.997 -8.656 1 85.31 203 LYS A C 1
ATOM 1605 O O . LYS A 1 203 ? -18.719 -2.967 -9.406 1 85.31 203 LYS A O 1
ATOM 1610 N N . MET A 1 204 ? -18 -2 -7.559 1 84.12 204 MET A N 1
ATOM 1611 C CA . MET A 1 204 ? -17.453 -3.24 -7.016 1 84.12 204 MET A CA 1
ATOM 1612 C C . MET A 1 204 ? -17.812 -3.398 -5.547 1 84.12 204 MET A C 1
ATOM 1614 O O . MET A 1 204 ? -17.906 -2.412 -4.812 1 84.12 204 MET A O 1
ATOM 1618 N N . LEU A 1 205 ? -17.938 -4.645 -5.199 1 87.19 205 LEU A N 1
ATOM 1619 C CA . LEU A 1 205 ? -18.25 -4.898 -3.799 1 87.19 205 LEU A CA 1
ATOM 1620 C C . LEU A 1 205 ? -17.047 -4.625 -2.904 1 87.19 205 LEU A C 1
ATOM 1622 O O . LEU A 1 205 ? -15.914 -4.922 -3.275 1 87.19 205 LEU A O 1
ATOM 1626 N N . PRO A 1 206 ? -17.375 -4.148 -1.679 1 92.19 206 PRO A N 1
ATOM 1627 C CA . PRO A 1 206 ? -16.281 -4.027 -0.714 1 92.19 206 PRO A CA 1
ATOM 1628 C C . PRO A 1 206 ? -15.656 -5.375 -0.36 1 92.19 206 PRO A C 1
ATOM 1630 O O . PRO A 1 206 ? -16.344 -6.398 -0.369 1 92.19 206 PRO A O 1
ATOM 1633 N N . PHE A 1 207 ? -14.43 -5.234 -0.138 1 91.88 207 PHE A N 1
ATOM 1634 C CA . PHE A 1 207 ? -13.766 -6.434 0.362 1 91.88 207 PHE A CA 1
ATOM 1635 C C . PHE A 1 207 ? -13.977 -6.586 1.862 1 91.88 207 PHE A C 1
ATOM 1637 O O . PHE A 1 207 ? -13.836 -5.621 2.617 1 91.88 207 PHE A O 1
ATOM 1644 N N . GLY A 1 208 ? -14.344 -7.75 2.219 1 91 208 GLY A N 1
ATOM 1645 C CA . GLY A 1 208 ? -14.609 -8.031 3.621 1 91 208 GLY A CA 1
ATOM 1646 C C . GLY A 1 208 ? -15.398 -9.312 3.838 1 91 208 GLY A C 1
ATOM 1647 O O . GLY A 1 208 ? -15.492 -10.141 2.936 1 91 208 GLY A O 1
ATOM 1648 N N . ARG A 1 209 ? -15.875 -9.438 5.086 1 88.5 209 ARG A N 1
ATOM 1649 C CA . ARG A 1 209 ? -16.594 -10.641 5.457 1 88.5 209 ARG A CA 1
ATOM 1650 C C . ARG A 1 209 ? -18.062 -10.555 5.035 1 88.5 209 ARG A C 1
ATOM 1652 O O . ARG A 1 209 ? -18.781 -9.664 5.477 1 88.5 209 ARG A O 1
ATOM 1659 N N . TYR A 1 210 ? -18.469 -11.477 4.242 1 85.12 210 TYR A N 1
ATOM 1660 C CA . TYR A 1 210 ? -19.859 -11.477 3.803 1 85.12 210 TYR A CA 1
ATOM 1661 C C . TYR A 1 210 ? -20.672 -12.539 4.531 1 85.12 210 TYR A C 1
ATOM 1663 O O . TYR A 1 210 ? -21.906 -12.5 4.543 1 85.12 210 TYR A O 1
ATOM 1671 N N . TYR A 1 211 ? -19.953 -13.57 5.137 1 79.44 211 TYR A N 1
ATOM 1672 C CA . TYR A 1 211 ? -20.641 -14.602 5.895 1 79.44 211 TYR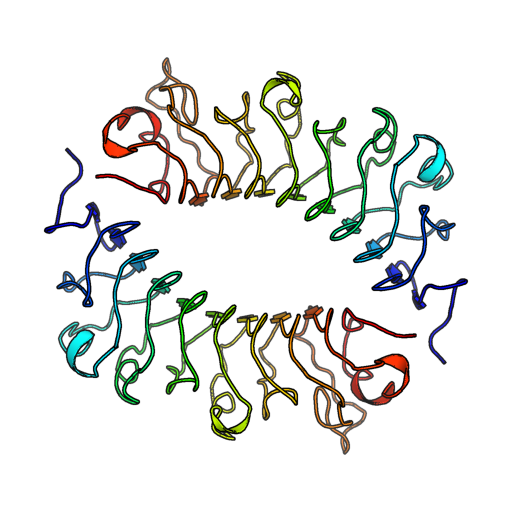 A CA 1
ATOM 1673 C C . TYR A 1 211 ? -19.906 -14.938 7.184 1 79.44 211 TYR A C 1
ATOM 1675 O O . TYR A 1 211 ? -18.688 -14.766 7.266 1 79.44 211 TYR A O 1
ATOM 1683 N N . ASP B 1 1 ? -30.016 -11.656 -2.152 1 45.94 1 ASP B N 1
ATOM 1684 C CA . ASP B 1 1 ? -29 -12.633 -1.762 1 45.94 1 ASP B CA 1
ATOM 1685 C C . ASP B 1 1 ? -27.859 -12.664 -2.773 1 45.94 1 ASP B C 1
ATOM 1687 O O . ASP B 1 1 ? -28.094 -12.719 -3.982 1 45.94 1 ASP B O 1
ATOM 1691 N N . LEU B 1 2 ? -26.641 -12.242 -2.336 1 56.03 2 LEU B N 1
ATOM 1692 C CA . LEU B 1 2 ? -25.531 -12.305 -3.281 1 56.03 2 LEU B CA 1
ATOM 1693 C C . LEU B 1 2 ? -25.281 -13.742 -3.742 1 56.03 2 LEU B C 1
ATOM 1695 O O . LEU B 1 2 ? -25.469 -14.688 -2.971 1 56.03 2 LEU B O 1
ATOM 1699 N N . PRO B 1 3 ? -25.172 -13.93 -5.176 1 52.44 3 PRO B N 1
ATOM 1700 C CA . PRO B 1 3 ? -24.938 -15.297 -5.641 1 52.44 3 PRO B CA 1
ATOM 1701 C C . PRO B 1 3 ? -23.75 -15.961 -4.953 1 52.44 3 PRO B C 1
ATOM 1703 O O . PRO B 1 3 ? -22.75 -15.297 -4.656 1 52.44 3 PRO B O 1
ATOM 1706 N N . THR B 1 4 ? -23.969 -17.078 -4.223 1 62.28 4 THR B N 1
ATOM 1707 C CA . THR B 1 4 ? -22.938 -17.812 -3.488 1 62.28 4 THR B CA 1
ATOM 1708 C C . THR B 1 4 ? -22.531 -19.062 -4.242 1 62.28 4 THR B C 1
ATOM 1710 O O . THR B 1 4 ? -23.344 -19.672 -4.941 1 62.28 4 THR B O 1
ATOM 1713 N N . CYS B 1 5 ? -21.281 -19.031 -4.629 1 64.81 5 CYS B N 1
ATOM 1714 C CA . CYS B 1 5 ? -20.734 -20.312 -5.023 1 64.81 5 CYS B CA 1
ATOM 1715 C C . CYS B 1 5 ? -20.016 -20.984 -3.855 1 64.81 5 CYS B C 1
ATOM 1717 O O . CYS B 1 5 ? -18.859 -20.656 -3.555 1 64.81 5 CYS B O 1
ATOM 1719 N N . LEU B 1 6 ? -20.734 -21.797 -3.172 1 64.62 6 LEU B N 1
ATOM 1720 C CA . LEU B 1 6 ? -20.281 -22.391 -1.927 1 64.62 6 LEU B CA 1
ATOM 1721 C C . LEU B 1 6 ? -20.094 -21.344 -0.841 1 64.62 6 LEU B C 1
ATOM 1723 O O . LEU B 1 6 ? -21.047 -20.688 -0.442 1 64.62 6 LEU B O 1
ATOM 1727 N N . LEU B 1 7 ? -18.766 -21.234 -0.404 1 72.19 7 LEU B N 1
ATOM 1728 C CA . LEU B 1 7 ? -18.469 -20.312 0.688 1 72.19 7 LEU B CA 1
ATOM 1729 C C . LEU B 1 7 ? -18.031 -18.953 0.149 1 72.19 7 LEU B C 1
ATOM 1731 O O . LEU B 1 7 ? -17.656 -18.062 0.92 1 72.19 7 LEU B O 1
ATOM 1735 N N . CYS B 1 8 ? -18.297 -18.812 -1.185 1 85.5 8 CYS B N 1
ATOM 1736 C CA . CYS B 1 8 ? -17.797 -17.594 -1.815 1 85.5 8 CYS B CA 1
ATOM 1737 C C . CYS B 1 8 ? -18.922 -16.828 -2.482 1 85.5 8 CYS B C 1
ATOM 1739 O O . CYS B 1 8 ? -19.969 -17.391 -2.777 1 85.5 8 CYS B O 1
ATOM 1741 N N . VAL B 1 9 ? -18.719 -15.523 -2.568 1 83.88 9 VAL B N 1
ATOM 1742 C CA . VAL B 1 9 ? -19.594 -14.695 -3.4 1 83.88 9 VAL B CA 1
ATOM 1743 C C . VAL B 1 9 ? -19.062 -14.672 -4.832 1 83.88 9 VAL B C 1
ATOM 1745 O O . VAL B 1 9 ? -17.875 -14.422 -5.062 1 83.88 9 VAL B O 1
ATOM 1748 N N . CYS B 1 10 ? -19.984 -15.086 -5.727 1 84.38 10 CYS B N 1
ATOM 1749 C CA . CYS B 1 10 ? -19.594 -15.156 -7.133 1 84.38 10 CYS B CA 1
ATOM 1750 C C . CYS B 1 10 ? -20.391 -14.164 -7.969 1 84.38 10 CYS B C 1
ATOM 1752 O O . CYS B 1 10 ? -21.609 -14.258 -8.047 1 84.38 10 CYS B O 1
ATOM 1754 N N . LEU B 1 11 ? -19.734 -13.141 -8.438 1 82.31 11 LEU B N 1
ATOM 1755 C CA . LEU B 1 11 ? -20.297 -12.156 -9.359 1 82.31 11 LEU B CA 1
ATOM 1756 C C . LEU B 1 11 ? -19.734 -12.352 -10.766 1 82.31 11 LEU B C 1
ATOM 1758 O O . LEU B 1 11 ? -18.844 -13.18 -10.969 1 82.31 11 LEU B O 1
ATOM 1762 N N . THR B 1 12 ? -20.344 -11.734 -11.695 1 82.94 12 THR B N 1
ATOM 1763 C CA . THR B 1 12 ? -19.891 -11.906 -13.07 1 82.94 12 THR B CA 1
ATOM 1764 C C . THR B 1 12 ? -18.406 -11.602 -13.188 1 82.94 12 THR B C 1
ATOM 1766 O O . THR B 1 12 ? -17.984 -10.461 -12.984 1 82.94 12 THR B O 1
ATOM 1769 N N . GLY B 1 13 ? -17.609 -12.695 -13.398 1 88.31 13 GLY B N 1
ATOM 1770 C CA . GLY B 1 13 ? -16.188 -12.594 -13.672 1 88.31 13 GLY B CA 1
ATOM 1771 C C . GLY B 1 13 ? -15.344 -12.516 -12.406 1 88.31 13 GLY B C 1
ATOM 1772 O O . GLY B 1 13 ? -14.109 -12.492 -12.477 1 88.31 13 GLY B O 1
ATOM 1773 N N . SER B 1 14 ? -15.977 -12.414 -11.305 1 89.38 14 SER B N 1
ATOM 1774 C CA . SER B 1 14 ? -15.234 -12.258 -10.062 1 89.38 14 SER B CA 1
ATOM 1775 C C . SER B 1 14 ? -15.703 -13.242 -9 1 89.38 14 SER B C 1
ATOM 1777 O O . SER B 1 14 ? -16.906 -13.492 -8.867 1 89.38 14 SER B O 1
ATOM 1779 N N . VAL B 1 15 ? -14.742 -13.789 -8.281 1 89.38 15 VAL B N 1
ATOM 1780 C CA . VAL B 1 15 ? -15.031 -14.672 -7.152 1 89.38 15 VAL B CA 1
ATOM 1781 C C . VAL B 1 15 ? -14.422 -14.094 -5.875 1 89.38 15 VAL B C 1
ATOM 1783 O O . VAL B 1 15 ? -13.219 -13.82 -5.824 1 89.38 15 VAL B O 1
ATOM 1786 N N . TYR B 1 16 ? -15.32 -13.906 -4.867 1 88.06 16 TYR B N 1
ATOM 1787 C CA . TYR B 1 16 ? -14.914 -13.367 -3.572 1 88.06 16 TYR B CA 1
ATOM 1788 C C . TYR B 1 16 ? -15.07 -14.406 -2.473 1 88.06 16 TYR B C 1
ATOM 1790 O O . TYR B 1 16 ? -16.188 -14.773 -2.111 1 88.06 16 TYR B O 1
ATOM 1798 N N . CYS B 1 17 ? -13.93 -14.852 -1.937 1 90.31 17 CYS B N 1
ATOM 1799 C CA . CYS B 1 17 ? -13.906 -15.789 -0.817 1 90.31 17 CYS B CA 1
ATOM 1800 C C . CYS B 1 17 ? -13.086 -15.227 0.342 1 90.31 17 CYS B C 1
ATOM 1802 O O . CYS B 1 17 ? -12.062 -15.805 0.719 1 90.31 17 CYS B O 1
ATOM 1804 N N . GLU B 1 18 ? -13.539 -14.203 0.896 1 89.19 18 GLU B N 1
ATOM 1805 C CA . GLU B 1 18 ? -12.758 -13.453 1.877 1 89.19 18 GLU B CA 1
ATOM 1806 C C . GLU B 1 18 ? -13.133 -13.859 3.301 1 89.19 18 GLU B C 1
ATOM 1808 O O . GLU B 1 18 ? -14.312 -13.883 3.652 1 89.19 18 GLU B O 1
ATOM 1813 N N . GLU B 1 19 ? -12.102 -14.109 4.094 1 90.56 19 GLU B N 1
ATOM 1814 C CA . GLU B 1 19 ? -12.289 -14.398 5.512 1 90.56 19 GLU B CA 1
ATOM 1815 C C . GLU B 1 19 ? -13.219 -15.586 5.719 1 90.56 19 GLU B C 1
ATOM 1817 O O . GLU B 1 19 ? -14.172 -15.508 6.496 1 90.56 19 GLU B O 1
ATOM 1822 N N . THR B 1 20 ? -12.984 -16.516 4.93 1 88.44 20 THR B N 1
ATOM 1823 C CA . THR B 1 20 ? -13.641 -17.797 5.113 1 88.44 20 THR B CA 1
ATOM 1824 C C . THR B 1 20 ? -12.656 -18.844 5.645 1 88.44 20 THR B C 1
ATOM 1826 O O . THR B 1 20 ? -11.602 -18.484 6.168 1 88.44 20 THR B O 1
ATOM 1829 N N . THR B 1 21 ? -13.016 -20.109 5.637 1 89.94 21 THR B N 1
ATOM 1830 C CA . THR B 1 21 ? -12.164 -21.141 6.207 1 89.94 21 THR B CA 1
ATOM 1831 C C . THR B 1 21 ? -11.742 -22.156 5.141 1 89.94 21 THR B C 1
ATOM 1833 O O . THR B 1 21 ? -11.383 -23.297 5.457 1 89.94 21 THR B O 1
ATOM 1836 N N . ILE B 1 22 ? -11.766 -21.672 3.898 1 91.25 22 ILE B N 1
ATOM 1837 C CA . ILE B 1 22 ? -11.398 -22.594 2.838 1 91.25 22 ILE B CA 1
ATOM 1838 C C . ILE B 1 22 ? -9.914 -22.938 2.943 1 91.25 22 ILE B C 1
ATOM 1840 O O . ILE B 1 22 ? -9.109 -22.094 3.346 1 91.25 22 ILE B O 1
ATOM 1844 N N . ASP B 1 23 ? -9.57 -24.219 2.57 1 94.5 23 ASP B N 1
ATOM 1845 C CA . ASP B 1 23 ? -8.195 -24.672 2.705 1 94.5 23 ASP B CA 1
ATOM 1846 C C . ASP B 1 23 ? -7.609 -25.062 1.349 1 94.5 23 ASP B C 1
ATOM 1848 O O . ASP B 1 23 ? -6.504 -25.609 1.274 1 94.5 23 ASP B O 1
ATOM 1852 N N . SER B 1 24 ? -8.406 -24.828 0.329 1 93.06 24 SER B N 1
ATOM 1853 C CA . SER B 1 24 ? -7.965 -25.062 -1.044 1 93.06 24 SER B CA 1
ATOM 1854 C C . SER B 1 24 ? -8.594 -24.047 -1.997 1 93.06 24 SER B C 1
ATOM 1856 O O . SER B 1 24 ? -9.578 -23.391 -1.653 1 93.06 24 SER B O 1
ATOM 1858 N N . ILE B 1 25 ? -7.945 -23.891 -3.111 1 92.25 25 ILE B N 1
ATOM 1859 C CA . ILE B 1 25 ? -8.531 -23.031 -4.141 1 92.25 25 ILE B CA 1
ATOM 1860 C C . ILE B 1 25 ? -9.906 -23.562 -4.539 1 92.25 25 ILE B C 1
ATOM 1862 O O . ILE B 1 25 ? -10.047 -24.75 -4.855 1 92.25 25 ILE B O 1
ATOM 1866 N N . PRO B 1 26 ? -10.883 -22.688 -4.48 1 87.5 26 PRO B N 1
ATOM 1867 C CA . PRO B 1 26 ? -12.219 -23.141 -4.852 1 87.5 26 PRO B CA 1
ATOM 1868 C C . PRO B 1 26 ? -12.367 -23.359 -6.355 1 87.5 26 PRO B C 1
ATOM 1870 O O . PRO B 1 26 ? -11.562 -22.859 -7.141 1 87.5 26 PRO B O 1
ATOM 1873 N N . ALA B 1 27 ? -13.445 -24.188 -6.742 1 84.12 27 ALA B N 1
ATOM 1874 C CA . ALA B 1 27 ? -13.789 -24.297 -8.164 1 84.12 27 ALA B CA 1
ATOM 1875 C C . ALA B 1 27 ? -14.195 -22.938 -8.719 1 84.12 27 ALA B C 1
ATOM 1877 O O . ALA B 1 27 ? -14.961 -22.203 -8.094 1 84.12 27 ALA B O 1
ATOM 1878 N N . LEU B 1 28 ? -13.602 -22.609 -9.789 1 87.06 28 LEU B N 1
ATOM 1879 C CA . LEU B 1 28 ? -13.852 -21.297 -10.383 1 87.06 28 LEU B CA 1
ATOM 1880 C C . LEU B 1 28 ? -14.656 -21.422 -11.672 1 87.06 28 LEU B C 1
ATOM 1882 O O . LEU B 1 28 ? -14.375 -22.312 -12.492 1 87.06 28 LEU B O 1
ATOM 1886 N N . PRO B 1 29 ? -15.664 -20.594 -11.781 1 86.12 29 PRO B N 1
ATOM 1887 C CA . PRO B 1 29 ? -16.281 -20.516 -13.109 1 86.12 29 PRO B CA 1
ATOM 1888 C C . PRO B 1 29 ? -15.281 -20.234 -14.219 1 86.12 29 PRO B C 1
ATOM 1890 O O . PRO B 1 29 ? -14.297 -19.516 -14 1 86.12 29 PRO B O 1
ATOM 1893 N N . GLN B 1 30 ? -15.57 -20.719 -15.406 1 83.19 30 GLN B N 1
ATOM 1894 C CA . GLN B 1 30 ? -14.625 -20.656 -16.516 1 83.19 30 GLN B CA 1
ATOM 1895 C C . GLN B 1 30 ? -14.352 -19.203 -16.922 1 83.19 30 GLN B C 1
ATOM 1897 O O . GLN B 1 30 ? -13.266 -18.875 -17.406 1 83.19 30 GLN B O 1
ATOM 1902 N N . GLU B 1 31 ? -15.266 -18.344 -16.625 1 86.56 31 GLU B N 1
ATOM 1903 C CA . GLU B 1 31 ? -15.156 -16.969 -17.062 1 86.56 31 GLU B CA 1
ATOM 1904 C C . GLU B 1 31 ? -14.484 -16.094 -16 1 86.56 31 GLU B C 1
ATOM 1906 O O . GLU B 1 31 ? -14.344 -14.883 -16.188 1 86.56 31 GLU B O 1
ATOM 1911 N N . THR B 1 32 ? -14.008 -16.75 -14.891 1 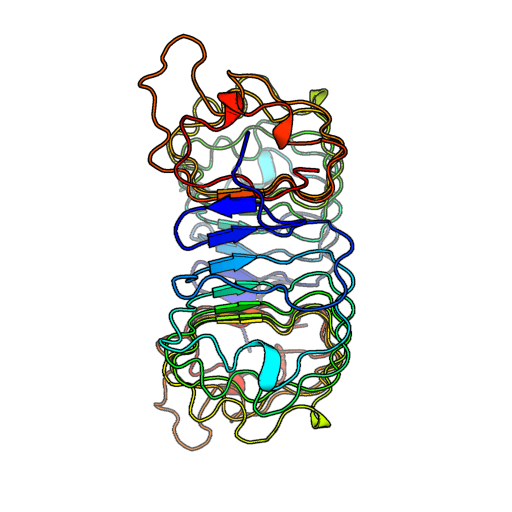90.06 32 THR B N 1
ATOM 1912 C CA . THR B 1 32 ? -13.453 -15.977 -13.781 1 90.06 32 THR B CA 1
ATOM 1913 C C . THR B 1 32 ? -12.211 -15.219 -14.227 1 90.06 32 THR B C 1
ATOM 1915 O O . THR B 1 32 ? -11.273 -15.805 -14.758 1 90.06 32 THR B O 1
ATOM 1918 N N . ALA B 1 33 ? -12.258 -13.93 -14.016 1 93.19 33 ALA B N 1
ATOM 1919 C CA . ALA B 1 33 ? -11.117 -13.07 -14.312 1 93.19 33 ALA B CA 1
ATOM 1920 C C . ALA B 1 33 ? -10.43 -12.602 -13.023 1 93.19 33 ALA B C 1
ATOM 1922 O O . ALA B 1 33 ? -9.227 -12.352 -13.016 1 93.19 33 ALA B O 1
ATOM 1923 N N . TYR B 1 34 ? -11.195 -12.5 -11.969 1 93.31 34 TYR B N 1
ATOM 1924 C CA . TYR B 1 34 ? -10.703 -11.977 -10.695 1 93.31 34 TYR B CA 1
ATOM 1925 C C . TYR B 1 34 ? -11.016 -12.938 -9.555 1 93.31 34 TYR B C 1
ATOM 1927 O O . TYR B 1 34 ? -12.18 -13.219 -9.273 1 93.31 34 TYR B O 1
ATOM 1935 N N . LEU B 1 35 ? -9.977 -13.438 -8.953 1 93.5 35 LEU B N 1
ATOM 1936 C CA . LEU B 1 35 ? -10.125 -14.289 -7.77 1 93.5 35 LEU B CA 1
ATOM 1937 C C . LEU B 1 35 ? -9.586 -13.586 -6.527 1 93.5 35 LEU B C 1
ATOM 1939 O O . LEU B 1 35 ? -8.398 -13.242 -6.469 1 93.5 35 LEU B O 1
ATOM 1943 N N . TYR B 1 36 ? -10.43 -13.398 -5.59 1 93.5 36 TYR B N 1
ATOM 1944 C CA . TYR B 1 36 ? -10.062 -12.852 -4.285 1 93.5 36 TYR B CA 1
ATOM 1945 C C . TYR B 1 36 ? -10.375 -13.844 -3.172 1 93.5 36 TYR B C 1
ATOM 1947 O O . TYR B 1 36 ? -11.523 -13.961 -2.74 1 93.5 36 TYR B O 1
ATOM 1955 N N . ALA B 1 37 ? -9.406 -14.57 -2.744 1 93.94 37 ALA B N 1
ATOM 1956 C CA . ALA B 1 37 ? -9.547 -15.555 -1.672 1 93.94 37 ALA B CA 1
ATOM 1957 C C . ALA B 1 37 ? -8.602 -15.242 -0.514 1 93.94 37 ALA B C 1
ATOM 1959 O O . ALA B 1 37 ? -7.73 -16.047 -0.182 1 93.94 37 ALA B O 1
ATOM 1960 N N . ARG B 1 38 ? -8.867 -14.172 0.186 1 95.44 38 ARG B N 1
ATOM 1961 C CA . ARG B 1 38 ? -7.969 -13.648 1.213 1 95.44 38 ARG B CA 1
ATOM 1962 C C . ARG B 1 38 ? -8.406 -14.102 2.602 1 95.44 38 ARG B C 1
ATOM 1964 O O . ARG B 1 38 ? -9.594 -14.352 2.834 1 95.44 38 ARG B O 1
ATOM 1971 N N . PHE B 1 39 ? -7.367 -14.172 3.447 1 95.38 39 PHE B N 1
ATOM 1972 C CA . PHE B 1 39 ? -7.562 -14.492 4.859 1 95.38 39 PHE B CA 1
ATOM 1973 C C . PHE B 1 39 ? -8.367 -15.773 5.02 1 95.38 39 PHE B C 1
ATOM 1975 O O . PHE B 1 39 ? -9.406 -15.781 5.684 1 95.38 39 PHE B O 1
ATOM 1982 N N . ASN B 1 40 ? -7.848 -16.812 4.391 1 95.25 40 ASN B N 1
ATOM 1983 C CA . ASN B 1 40 ? -8.359 -18.172 4.508 1 95.25 40 ASN B CA 1
ATOM 1984 C C . ASN B 1 40 ? -7.305 -19.125 5.066 1 95.25 40 ASN B C 1
ATOM 1986 O O . ASN B 1 40 ? -6.426 -18.703 5.824 1 95.25 40 ASN B O 1
ATOM 1990 N N . LYS B 1 41 ? -7.477 -20.453 4.785 1 97.31 41 LYS B N 1
ATOM 1991 C CA . LYS B 1 41 ? -6.586 -21.453 5.367 1 97.31 41 LYS B CA 1
ATOM 1992 C C . LYS B 1 41 ? -5.91 -22.281 4.285 1 97.31 41 LYS B C 1
ATOM 1994 O O . LYS B 1 41 ? -5.652 -23.469 4.48 1 97.31 41 LYS B O 1
ATOM 1999 N N . ILE B 1 42 ? -5.703 -21.703 3.133 1 97.62 42 ILE B N 1
ATOM 2000 C CA . ILE B 1 42 ? -5.043 -22.391 2.031 1 97.62 42 ILE B CA 1
ATOM 2001 C C . ILE B 1 42 ? -3.574 -22.625 2.373 1 97.62 42 ILE B C 1
ATOM 2003 O O . ILE B 1 42 ? -2.877 -21.703 2.799 1 97.62 42 ILE B O 1
ATOM 2007 N N . LYS B 1 43 ? -3.08 -23.875 2.123 1 98.19 43 LYS B N 1
ATOM 2008 C CA . LYS B 1 43 ? -1.736 -24.203 2.584 1 98.19 43 LYS B CA 1
ATOM 2009 C C . LYS B 1 43 ? -0.79 -24.422 1.407 1 98.19 43 LYS B C 1
ATOM 2011 O O . LYS B 1 43 ? 0.428 -24.312 1.553 1 98.19 43 LYS B O 1
ATOM 2016 N N . SER B 1 44 ? -1.371 -24.859 0.307 1 98 44 SER B N 1
ATOM 2017 C CA . SER B 1 44 ? -0.538 -25.109 -0.863 1 98 44 SER B CA 1
ATOM 2018 C C . SER B 1 44 ? -1.296 -24.828 -2.154 1 98 44 SER B C 1
ATOM 2020 O O . SER B 1 44 ? -2.529 -24.828 -2.172 1 98 44 SER B O 1
ATOM 2022 N N . ILE B 1 45 ? -0.551 -24.531 -3.178 1 97.62 45 ILE B N 1
ATOM 2023 C CA . ILE B 1 45 ? -1.11 -24.344 -4.516 1 97.62 45 ILE B CA 1
ATOM 2024 C C . ILE B 1 45 ? -0.52 -25.391 -5.461 1 97.62 45 ILE B C 1
ATOM 2026 O O . ILE B 1 45 ? 0.703 -25.516 -5.582 1 97.62 45 ILE B O 1
ATOM 2030 N N . LYS B 1 46 ? -1.39 -26.125 -6.129 1 94.81 46 LYS B N 1
ATOM 2031 C CA . LYS B 1 46 ? -0.983 -27.188 -7.035 1 94.81 46 LYS B CA 1
ATOM 2032 C C . LYS B 1 46 ? -1.218 -26.797 -8.492 1 94.81 46 LYS B C 1
ATOM 2034 O O . LYS B 1 46 ? -2.033 -25.922 -8.773 1 94.81 46 LYS B O 1
ATOM 2039 N N . THR B 1 47 ? -0.477 -27.484 -9.383 1 92.81 47 THR B N 1
ATOM 2040 C CA . THR B 1 47 ? -0.598 -27.25 -10.812 1 92.81 47 THR B CA 1
ATOM 2041 C C . THR B 1 47 ? -2.035 -27.469 -11.281 1 92.81 47 THR B C 1
ATOM 2043 O O . THR B 1 47 ? -2.514 -26.766 -12.172 1 92.81 47 THR B O 1
ATOM 2046 N N . LYS B 1 48 ? -2.77 -28.297 -10.688 1 90.75 48 LYS B N 1
ATOM 2047 C CA . LYS B 1 48 ? -4.121 -28.656 -11.109 1 90.75 48 LYS B CA 1
ATOM 2048 C C . LYS B 1 48 ? -5.129 -27.594 -10.695 1 90.75 48 LYS B C 1
ATOM 2050 O O . LYS B 1 48 ? -6.246 -27.547 -11.219 1 90.75 48 LYS B O 1
ATOM 2055 N N . ASP B 1 49 ? -4.766 -26.75 -9.695 1 91.31 49 ASP B N 1
ATOM 2056 C CA . ASP B 1 49 ? -5.723 -25.812 -9.102 1 91.31 49 ASP B CA 1
ATOM 2057 C C . ASP B 1 49 ? -6.234 -24.812 -10.133 1 91.31 49 ASP B C 1
ATOM 2059 O O . ASP B 1 49 ? -7.395 -24.406 -10.086 1 91.31 49 ASP B O 1
ATOM 2063 N N . PHE B 1 50 ? -5.375 -24.516 -11.109 1 90.5 50 PHE B N 1
ATOM 2064 C CA . PHE B 1 50 ? -5.773 -23.547 -12.125 1 90.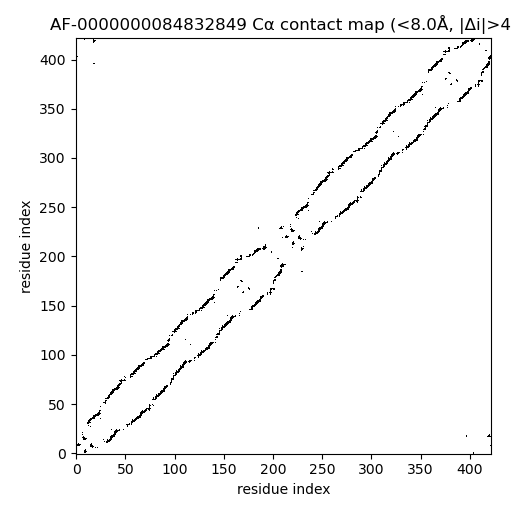5 50 PHE B CA 1
ATOM 2065 C C . PHE B 1 50 ? -5.711 -24.156 -13.516 1 90.5 50 PHE B C 1
ATOM 2067 O O . PHE B 1 50 ? -5.699 -23.438 -14.523 1 90.5 50 PHE B O 1
ATOM 2074 N N . ALA B 1 51 ? -5.617 -25.5 -13.648 1 82.44 51 ALA B N 1
ATOM 2075 C CA . ALA B 1 51 ? -5.41 -26.188 -14.922 1 82.44 51 ALA B CA 1
ATOM 2076 C C . ALA B 1 51 ? -6.668 -26.156 -15.781 1 82.44 51 ALA B C 1
ATOM 2078 O O . ALA B 1 51 ? -6.586 -26.094 -17 1 82.44 51 ALA B O 1
ATOM 2079 N N . ASP B 1 52 ? -7.805 -26.219 -15.094 1 75.56 52 ASP B N 1
ATOM 2080 C CA . ASP B 1 52 ? -9.039 -26.391 -15.859 1 75.56 52 ASP B CA 1
ATOM 2081 C C . ASP B 1 52 ? -9.586 -25.031 -16.312 1 75.56 52 ASP B C 1
ATOM 2083 O O . ASP B 1 52 ? -10.594 -24.984 -17.031 1 75.56 52 ASP B O 1
ATOM 2087 N N . ILE B 1 53 ? -9.094 -24.109 -15.703 1 69.75 53 ILE B N 1
ATOM 2088 C CA . ILE B 1 53 ? -9.609 -22.828 -16.188 1 69.75 53 ILE B CA 1
ATOM 2089 C C . ILE B 1 53 ? -9.148 -22.594 -17.609 1 69.75 53 ILE B C 1
ATOM 2091 O O . ILE B 1 53 ? -7.949 -22.438 -17.875 1 69.75 53 ILE B O 1
ATOM 2095 N N . GLN B 1 54 ? -9.82 -23.391 -18.578 1 58.72 54 GLN B N 1
ATOM 2096 C CA . GLN B 1 54 ? -9.484 -23.547 -19.984 1 58.72 54 GLN B CA 1
ATOM 2097 C C . GLN B 1 54 ? -8.844 -22.281 -20.547 1 58.72 54 GLN B C 1
ATOM 2099 O O . GLN B 1 54 ? -7.852 -22.344 -21.281 1 58.72 54 GLN B O 1
ATOM 2104 N N . LYS B 1 55 ? -9.75 -21.203 -20.844 1 59.16 55 LYS B N 1
ATOM 2105 C CA . LYS B 1 55 ? -9.422 -19.906 -21.406 1 59.16 55 LYS B CA 1
ATOM 2106 C C . LYS B 1 55 ? -8.875 -18.969 -20.344 1 59.16 55 LYS B C 1
ATOM 2108 O O . LYS B 1 55 ? -9.625 -18.422 -19.531 1 59.16 55 LYS B O 1
ATOM 2113 N N . ALA B 1 56 ? -7.793 -19.266 -19.734 1 65.56 56 ALA B N 1
ATOM 2114 C CA . ALA B 1 56 ? -7.117 -18.688 -18.562 1 65.56 56 ALA B CA 1
ATOM 2115 C C . ALA B 1 56 ? -7.32 -17.172 -18.5 1 65.56 56 ALA B C 1
ATOM 2117 O O . ALA B 1 56 ? -6.461 -16.406 -18.938 1 65.56 56 ALA B O 1
ATOM 2118 N N . THR B 1 57 ? -8.562 -16.953 -18.203 1 86.31 57 THR B N 1
ATOM 2119 C CA . THR B 1 57 ? -9.141 -15.602 -18.172 1 86.31 57 THR B CA 1
ATOM 2120 C C . THR B 1 57 ? -8.68 -14.836 -16.938 1 86.31 57 THR B C 1
ATOM 2122 O O . THR B 1 57 ? -8.891 -13.625 -16.844 1 86.31 57 THR B O 1
ATOM 2125 N N . LEU B 1 58 ? -7.953 -15.555 -16.062 1 93.88 58 LEU B N 1
ATOM 2126 C CA . LEU B 1 58 ? -7.59 -14.93 -14.797 1 93.88 58 LEU B CA 1
ATOM 2127 C C . LEU B 1 58 ? -6.617 -13.773 -15.023 1 93.88 58 LEU B C 1
ATOM 2129 O O . LEU B 1 58 ? -5.582 -13.945 -15.672 1 93.88 58 LEU B O 1
ATOM 2133 N N . LYS B 1 59 ? -6.992 -12.727 -14.516 1 96.19 59 LYS B N 1
ATOM 2134 C CA . LYS B 1 59 ? -6.176 -11.523 -14.594 1 96.19 59 LYS B CA 1
ATOM 2135 C C . LYS B 1 59 ? -5.574 -11.172 -13.242 1 96.19 59 LYS B C 1
ATOM 2137 O O . LYS B 1 59 ? -4.465 -10.641 -13.164 1 96.19 59 LYS B O 1
ATOM 2142 N N . VAL B 1 60 ? -6.293 -11.477 -12.227 1 96.62 60 VAL B N 1
ATOM 2143 C CA . VAL B 1 60 ? -5.855 -11.164 -10.875 1 96.62 60 VAL B CA 1
ATOM 2144 C C . VAL B 1 60 ? -6.121 -12.352 -9.953 1 96.62 60 VAL B C 1
ATOM 2146 O O . VAL B 1 60 ? -7.199 -12.953 -10 1 96.62 60 VAL B O 1
ATOM 2149 N N . ILE B 1 61 ? -5.137 -12.688 -9.195 1 96.88 61 ILE B N 1
ATOM 2150 C CA . ILE B 1 61 ? -5.266 -13.656 -8.109 1 96.88 61 ILE B CA 1
ATOM 2151 C C . ILE B 1 61 ? -4.75 -13.047 -6.809 1 96.88 61 ILE B C 1
ATOM 2153 O O . ILE B 1 61 ? -3.596 -12.625 -6.73 1 96.88 61 ILE B O 1
ATOM 2157 N N . ASP B 1 62 ? -5.637 -12.945 -5.879 1 97.38 62 ASP B N 1
ATOM 2158 C CA . ASP B 1 62 ? -5.262 -12.438 -4.562 1 97.38 62 ASP B CA 1
ATOM 2159 C C . ASP B 1 62 ? -5.469 -13.508 -3.488 1 97.38 62 ASP B C 1
ATOM 2161 O O . ASP B 1 62 ? -6.605 -13.82 -3.127 1 97.38 62 ASP B O 1
ATOM 2165 N N . LEU B 1 63 ? -4.383 -13.984 -2.947 1 98.19 63 LEU B N 1
ATOM 2166 C CA . LEU B 1 63 ? -4.391 -15.016 -1.915 1 98.19 63 LEU B CA 1
ATOM 2167 C C . LEU B 1 63 ? -3.719 -14.516 -0.642 1 98.19 63 LEU B C 1
ATOM 2169 O O . LEU B 1 63 ? -3.133 -15.305 0.105 1 98.19 63 LEU B O 1
ATOM 2173 N N . THR B 1 64 ? -3.791 -13.227 -0.406 1 97.94 64 THR B N 1
ATOM 2174 C CA . THR B 1 64 ? -3.178 -12.594 0.756 1 97.94 64 THR B CA 1
ATOM 2175 C C . THR B 1 64 ? -3.752 -13.164 2.049 1 97.94 64 THR B C 1
ATOM 2177 O O . THR B 1 64 ? -4.961 -13.375 2.158 1 97.94 64 THR B O 1
ATOM 2180 N N . GLY B 1 65 ? -2.939 -13.367 3.018 1 97.62 65 GLY B N 1
ATOM 2181 C CA . GLY B 1 65 ? -3.381 -13.727 4.355 1 97.62 65 GLY B CA 1
ATOM 2182 C C . GLY B 1 65 ? -3.832 -15.172 4.465 1 97.62 65 GLY B C 1
ATOM 2183 O O . GLY B 1 65 ? -4.828 -15.469 5.129 1 97.62 65 GLY B O 1
ATOM 2184 N N . ASN B 1 66 ? -3.178 -16.094 3.801 1 98.19 66 ASN B N 1
ATOM 2185 C CA . ASN B 1 66 ? -3.402 -17.531 3.955 1 98.19 66 ASN B CA 1
ATOM 2186 C C . ASN B 1 66 ? -2.254 -18.188 4.703 1 98.19 66 ASN B C 1
ATOM 2188 O O . ASN B 1 66 ? -1.604 -17.562 5.543 1 98.19 66 ASN B O 1
ATOM 2192 N N . LEU B 1 67 ? -2.1 -19.531 4.527 1 98.56 67 LEU B N 1
ATOM 2193 C CA . LEU B 1 67 ? -1.054 -20.312 5.18 1 98.56 67 LEU B CA 1
ATOM 2194 C C . LEU B 1 67 ? -0.186 -21.031 4.152 1 98.56 67 LEU B C 1
ATOM 2196 O O . LEU B 1 67 ? 0.271 -22.141 4.391 1 98.56 67 LEU B O 1
ATOM 2200 N N . ILE B 1 68 ? 0.018 -20.422 3.059 1 98.81 68 ILE B N 1
ATOM 2201 C CA . ILE B 1 68 ? 0.646 -21.078 1.924 1 98.81 68 ILE B CA 1
ATOM 2202 C C . ILE B 1 68 ? 2.137 -21.266 2.195 1 98.81 68 ILE B C 1
ATOM 2204 O O . ILE B 1 68 ? 2.859 -20.297 2.426 1 98.81 68 ILE B O 1
ATOM 2208 N N . GLU B 1 69 ? 2.568 -22.484 2.078 1 98.25 69 GLU B N 1
ATOM 2209 C CA . GLU B 1 69 ? 3.967 -22.844 2.309 1 98.25 69 GLU B CA 1
ATOM 2210 C C . GLU B 1 69 ? 4.652 -23.25 1.01 1 98.25 69 GLU B C 1
ATOM 2212 O O . GLU B 1 69 ? 5.859 -23.078 0.854 1 98.25 69 GLU B O 1
ATOM 2217 N N . GLU B 1 70 ? 3.809 -23.844 0.186 1 96.62 70 GLU B N 1
ATOM 2218 C CA . GLU B 1 70 ? 4.391 -24.391 -1.035 1 96.62 70 GLU B CA 1
ATOM 2219 C C . GLU B 1 70 ? 3.512 -24.094 -2.246 1 96.62 70 GLU B C 1
ATOM 2221 O O . GLU B 1 70 ? 2.285 -24.203 -2.172 1 96.62 70 GLU B O 1
ATOM 2226 N N . ILE B 1 71 ? 4.188 -23.766 -3.338 1 97.94 71 ILE B N 1
ATOM 2227 C CA . ILE B 1 71 ? 3.537 -23.594 -4.633 1 97.94 71 ILE B CA 1
ATOM 2228 C C . ILE B 1 71 ? 4.293 -24.406 -5.695 1 97.94 71 ILE B C 1
ATOM 2230 O O . ILE B 1 71 ? 5.496 -24.219 -5.883 1 97.94 71 ILE B O 1
ATOM 2234 N N . GLU B 1 72 ? 3.555 -25.219 -6.363 1 96.06 72 GLU B N 1
ATOM 2235 C CA . GLU B 1 72 ? 4.176 -26 -7.43 1 96.06 72 GLU B CA 1
ATOM 2236 C C . GLU B 1 72 ? 4.59 -25.109 -8.594 1 96.06 72 GLU B C 1
ATOM 2238 O O . GLU B 1 72 ? 3.877 -24.172 -8.945 1 96.06 72 GLU B O 1
ATOM 2243 N N . ASP B 1 73 ? 5.699 -25.328 -9.297 1 89.75 73 ASP B N 1
ATOM 2244 C CA . ASP B 1 73 ? 6.258 -24.516 -10.375 1 89.75 73 ASP B CA 1
ATOM 2245 C C . ASP B 1 73 ? 5.258 -24.344 -11.508 1 89.75 73 ASP B C 1
ATOM 2247 O O . ASP B 1 73 ? 5.199 -23.281 -12.141 1 89.75 73 ASP B O 1
ATOM 2251 N N . GLY B 1 74 ? 4.438 -25.25 -11.703 1 89.69 74 GLY B N 1
ATOM 2252 C CA . GLY B 1 74 ? 3.518 -25.188 -12.828 1 89.69 74 GLY B CA 1
ATOM 2253 C C . GLY B 1 74 ? 2.17 -24.594 -12.461 1 89.69 74 GLY B C 1
ATOM 2254 O O . GLY B 1 74 ? 1.283 -24.484 -13.305 1 89.69 74 GLY B O 1
ATOM 2255 N N . ALA B 1 75 ? 2.072 -24.047 -11.289 1 93.94 75 ALA B N 1
ATOM 2256 C CA . ALA B 1 75 ? 0.76 -23.641 -10.789 1 93.94 75 ALA B CA 1
ATOM 2257 C C . ALA B 1 75 ? 0.209 -22.469 -11.594 1 93.94 75 ALA B C 1
ATOM 2259 O O . ALA B 1 75 ? -0.998 -22.391 -11.836 1 93.94 75 ALA B O 1
ATOM 2260 N N . PHE B 1 76 ? 1.156 -21.578 -12.07 1 93 76 PHE B N 1
ATOM 2261 C CA . PHE B 1 76 ? 0.688 -20.375 -12.734 1 93 76 PHE B CA 1
ATOM 2262 C C . PHE B 1 76 ? 1.16 -20.328 -14.18 1 93 76 PHE B C 1
ATOM 2264 O O . PHE B 1 76 ? 0.989 -19.328 -14.867 1 93 76 PHE B O 1
ATOM 2271 N N . SER B 1 77 ? 1.738 -21.391 -14.711 1 84.31 77 SER B N 1
ATOM 2272 C CA . SER B 1 77 ? 2.42 -21.406 -16 1 84.31 77 SER B CA 1
ATOM 2273 C C . SER B 1 77 ? 1.432 -21.234 -17.156 1 84.31 77 SER B C 1
ATOM 2275 O O . SER B 1 77 ? 1.776 -20.672 -18.188 1 84.31 77 SER B O 1
ATOM 2277 N N . LYS B 1 78 ? 0.206 -21.609 -16.938 1 84.75 78 LYS B N 1
ATOM 2278 C CA . LYS B 1 78 ? -0.769 -21.562 -18.016 1 84.75 78 LYS B CA 1
ATOM 2279 C C . LYS B 1 78 ? -1.626 -20.297 -17.938 1 84.75 78 LYS B C 1
ATOM 2281 O O . LYS B 1 78 ? -2.506 -20.094 -18.781 1 84.75 78 LYS B O 1
ATOM 2286 N N . LEU B 1 79 ? -1.349 -19.484 -16.969 1 92 79 LEU B N 1
ATOM 2287 C CA . LEU B 1 79 ? -2.146 -18.281 -16.797 1 92 79 LEU B CA 1
ATOM 2288 C C . LEU B 1 79 ? -1.545 -17.125 -17.578 1 92 79 LEU B C 1
ATOM 2290 O O . LEU B 1 79 ? -1.021 -16.172 -16.984 1 92 79 LEU B O 1
ATOM 2294 N N . LEU B 1 80 ? -1.809 -17.141 -18.828 1 89.88 80 LEU B N 1
ATOM 2295 C CA . LEU B 1 80 ? -1.118 -16.266 -19.766 1 89.88 80 LEU B CA 1
ATOM 2296 C C . LEU B 1 80 ? -1.648 -14.844 -19.672 1 89.88 80 LEU B C 1
ATOM 2298 O O . LEU B 1 80 ? -1.01 -13.906 -20.156 1 89.88 80 LEU B O 1
ATOM 2302 N N . LEU B 1 81 ? -2.779 -14.641 -19.047 1 93.69 81 LEU B N 1
ATOM 2303 C CA . LEU B 1 81 ? -3.371 -13.312 -18.984 1 93.69 81 LEU B CA 1
ATOM 2304 C C . LEU B 1 81 ? -3.199 -12.711 -17.594 1 93.69 81 LEU B C 1
ATOM 2306 O O . LEU B 1 81 ? -3.615 -11.578 -17.344 1 93.69 81 LEU B O 1
ATOM 2310 N N . LEU B 1 82 ? -2.541 -13.461 -16.719 1 96.12 82 LEU B N 1
ATOM 2311 C CA . LEU B 1 82 ? -2.416 -13.016 -15.328 1 96.12 82 LEU B CA 1
ATOM 2312 C C . LEU B 1 82 ? -1.557 -11.758 -15.234 1 96.12 82 LEU B C 1
ATOM 2314 O O . LEU B 1 82 ? -0.416 -11.75 -15.703 1 96.12 82 LEU B O 1
ATOM 2318 N N . GLU B 1 83 ? -2.148 -10.758 -14.594 1 97.81 83 GLU B N 1
ATOM 2319 C CA . GLU B 1 83 ? -1.482 -9.461 -14.492 1 97.81 83 GLU B CA 1
ATOM 2320 C C . GLU B 1 83 ? -1.043 -9.18 -13.055 1 97.81 83 GLU B C 1
ATOM 2322 O O . GLU B 1 83 ? -0.074 -8.453 -12.828 1 97.81 83 GLU B O 1
ATOM 2327 N N . ALA B 1 84 ? -1.771 -9.68 -12.141 1 98.38 84 ALA B N 1
ATOM 2328 C CA . ALA B 1 84 ? -1.462 -9.43 -10.734 1 98.38 84 ALA B CA 1
ATOM 2329 C C . ALA B 1 84 ? -1.55 -10.711 -9.914 1 98.38 84 ALA B C 1
ATOM 2331 O O . ALA B 1 84 ? -2.551 -11.43 -9.977 1 98.38 84 ALA B O 1
ATOM 2332 N N . LEU B 1 85 ? -0.502 -11.008 -9.219 1 98.38 85 LEU B N 1
ATOM 2333 C CA . LEU B 1 85 ? -0.423 -12.133 -8.297 1 98.38 85 LEU B CA 1
ATOM 2334 C C . LEU B 1 85 ? -0.056 -11.656 -6.895 1 98.38 85 LEU B C 1
ATOM 2336 O O . LEU B 1 85 ? 1.071 -11.219 -6.66 1 98.38 85 LEU B O 1
ATOM 2340 N N . LEU B 1 86 ? -1.002 -11.703 -5.965 1 98.69 86 LEU B N 1
ATOM 2341 C CA . LEU B 1 86 ? -0.834 -11.203 -4.605 1 98.69 86 LEU B CA 1
ATOM 2342 C C . LEU B 1 86 ? -0.789 -12.359 -3.605 1 98.69 86 LEU B C 1
ATOM 2344 O O . LEU B 1 86 ? -1.793 -13.039 -3.391 1 98.69 86 LEU B O 1
ATOM 2348 N N . LEU B 1 87 ? 0.385 -12.547 -3.025 1 98.81 87 LEU B N 1
ATOM 2349 C CA . LEU B 1 87 ? 0.644 -13.672 -2.131 1 98.81 87 LEU B CA 1
ATOM 2350 C C . LEU B 1 87 ? 1.183 -13.188 -0.79 1 98.81 87 LEU B C 1
ATOM 2352 O O . LEU B 1 87 ? 1.893 -13.914 -0.098 1 98.81 87 LEU B O 1
ATOM 2356 N N . ALA B 1 88 ? 0.865 -11.953 -0.436 1 98.62 88 ALA B N 1
ATOM 2357 C CA . ALA B 1 88 ? 1.372 -11.398 0.816 1 98.62 88 ALA B CA 1
ATOM 2358 C C . ALA B 1 88 ? 0.816 -12.156 2.018 1 98.62 88 ALA B C 1
ATOM 2360 O O . ALA B 1 88 ? -0.247 -12.773 1.932 1 98.62 88 ALA B O 1
ATOM 2361 N N . GLU B 1 89 ? 1.528 -12.07 3.189 1 98 89 GLU B N 1
ATOM 2362 C CA . GLU B 1 89 ? 1.103 -12.633 4.465 1 98 89 GLU B CA 1
ATOM 2363 C C . GLU B 1 89 ? 0.829 -14.133 4.344 1 98 89 GLU B C 1
ATOM 2365 O O . GLU B 1 89 ? -0.255 -14.602 4.695 1 98 89 GLU B O 1
ATOM 2370 N N . ASN B 1 90 ? 1.761 -14.844 3.854 1 98.75 90 ASN B N 1
ATOM 2371 C CA . ASN B 1 90 ? 1.819 -16.297 3.811 1 98.75 90 ASN B CA 1
ATOM 2372 C C . ASN B 1 90 ? 3.111 -16.828 4.43 1 98.75 90 ASN B C 1
ATOM 2374 O O . ASN B 1 90 ? 3.676 -16.203 5.328 1 98.75 90 ASN B O 1
ATOM 2378 N N . ARG B 1 91 ? 3.496 -18.062 4.062 1 98.75 91 ARG B N 1
ATOM 2379 C CA . ARG B 1 91 ? 4.691 -18.672 4.633 1 98.75 91 ARG B CA 1
ATOM 2380 C C . ARG B 1 91 ? 5.629 -19.172 3.539 1 98.75 91 ARG B C 1
ATOM 2382 O O . ARG B 1 91 ? 6.215 -20.25 3.66 1 98.75 91 ARG B O 1
ATOM 2389 N N . LEU B 1 92 ? 5.672 -18.453 2.492 1 98.75 92 LEU B N 1
ATOM 2390 C CA . LEU B 1 92 ? 6.504 -18.859 1.359 1 98.75 92 LEU B CA 1
ATOM 2391 C C . LEU B 1 92 ? 7.984 -18.719 1.696 1 98.75 92 LEU B C 1
ATOM 2393 O O . LEU B 1 92 ? 8.391 -17.75 2.336 1 98.75 92 LEU B O 1
ATOM 2397 N N . THR B 1 93 ? 8.734 -19.703 1.251 1 98.25 93 THR B N 1
ATOM 2398 C CA . THR B 1 93 ? 10.18 -19.625 1.411 1 98.25 93 THR B CA 1
ATOM 2399 C C . THR B 1 93 ? 10.867 -19.422 0.062 1 98.25 93 THR B C 1
ATOM 2401 O O . THR B 1 93 ? 12.055 -19.094 0.005 1 98.25 93 THR B O 1
ATOM 2404 N N . ARG B 1 94 ? 10.102 -19.641 -0.934 1 97.38 94 ARG B N 1
ATOM 2405 C CA . ARG B 1 94 ? 10.625 -19.453 -2.287 1 97.38 94 ARG B CA 1
ATOM 2406 C C . ARG B 1 94 ? 9.586 -18.766 -3.18 1 97.38 94 ARG B C 1
ATOM 2408 O O . ARG B 1 94 ? 8.391 -18.812 -2.891 1 97.38 94 ARG B O 1
ATOM 2415 N N . ILE B 1 95 ? 10.047 -18.141 -4.242 1 97.19 95 ILE B N 1
ATOM 2416 C CA . ILE B 1 95 ? 9.172 -17.531 -5.242 1 97.19 95 ILE B CA 1
ATOM 2417 C C . ILE B 1 95 ? 8.852 -18.547 -6.336 1 97.19 95 ILE B C 1
ATOM 2419 O O . ILE B 1 95 ? 9.758 -19.188 -6.883 1 97.19 95 ILE B O 1
ATOM 2423 N N . PRO B 1 96 ? 7.594 -18.75 -6.598 1 95.88 96 PRO B N 1
ATOM 2424 C CA . PRO B 1 96 ? 7.234 -19.641 -7.695 1 95.88 96 PRO B CA 1
ATOM 2425 C C . PRO B 1 96 ? 7.574 -19.062 -9.07 1 95.88 96 PRO B C 1
ATOM 2427 O O . PRO B 1 96 ? 7.941 -17.891 -9.172 1 95.88 96 PRO B O 1
ATOM 2430 N N . ALA B 1 97 ? 7.457 -20 -10.047 1 94.5 97 ALA B N 1
ATOM 2431 C CA . ALA B 1 97 ? 7.543 -19.484 -11.414 1 94.5 97 ALA B CA 1
ATOM 2432 C C . ALA B 1 97 ? 6.41 -18.5 -11.695 1 94.5 97 ALA B C 1
ATOM 2434 O O . ALA B 1 97 ? 5.258 -18.75 -11.344 1 94.5 97 ALA B O 1
ATOM 2435 N N . LEU B 1 98 ? 6.77 -17.328 -12.305 1 95.56 98 LEU B N 1
ATOM 2436 C CA . LEU B 1 98 ? 5.801 -16.266 -12.547 1 95.56 98 LEU B CA 1
ATOM 2437 C C . LEU B 1 98 ? 5.41 -16.203 -14.016 1 95.56 98 LEU B C 1
ATOM 2439 O O . LEU B 1 98 ? 6.246 -16.438 -14.891 1 95.56 98 LEU B O 1
ATOM 2443 N N . PRO B 1 99 ? 4.184 -15.93 -14.25 1 93.06 99 PRO B N 1
ATOM 2444 C CA . PRO B 1 99 ? 3.75 -15.852 -15.641 1 93.06 99 PRO B CA 1
ATOM 2445 C C . PRO B 1 99 ? 4.285 -14.609 -16.359 1 93.06 99 PRO B C 1
ATOM 2447 O O . PRO B 1 99 ? 4.496 -13.578 -15.727 1 93.06 99 PRO B O 1
ATOM 2450 N N . PRO B 1 100 ? 4.438 -14.688 -17.641 1 91.94 100 PRO B N 1
ATOM 2451 C CA . PRO B 1 100 ? 5.199 -13.68 -18.375 1 91.94 100 PRO B CA 1
ATOM 2452 C C . PRO B 1 100 ? 4.492 -12.336 -18.453 1 91.94 100 PRO B C 1
ATOM 2454 O O . PRO B 1 100 ? 5.141 -11.297 -18.594 1 91.94 100 PRO B O 1
ATOM 2457 N N . LYS B 1 101 ? 3.217 -12.234 -18.281 1 94.81 101 LYS B N 1
ATOM 2458 C CA . LYS B 1 101 ? 2.492 -10.984 -18.453 1 94.81 101 LYS B CA 1
ATOM 2459 C C . LYS B 1 101 ? 2.268 -10.273 -17.125 1 94.81 101 LYS B C 1
ATOM 2461 O O . LYS B 1 101 ? 1.588 -9.25 -17.062 1 94.81 101 LYS B O 1
ATOM 2466 N N . LEU B 1 102 ? 2.863 -10.828 -16.156 1 97.44 102 LEU B N 1
ATOM 2467 C CA . LEU B 1 102 ? 2.654 -10.305 -14.812 1 97.44 102 LEU B CA 1
ATOM 2468 C C . LEU B 1 102 ? 3.104 -8.852 -14.719 1 97.44 102 LEU B C 1
ATOM 2470 O O . LEU B 1 102 ? 4.184 -8.5 -15.195 1 97.44 102 LEU B O 1
ATOM 2474 N N . GLN B 1 103 ? 2.248 -8.008 -14.164 1 98.62 103 GLN B N 1
ATOM 2475 C CA . GLN B 1 103 ? 2.559 -6.598 -13.961 1 98.62 103 GLN B CA 1
ATOM 2476 C C . GLN B 1 103 ? 2.836 -6.305 -12.484 1 98.62 103 GLN B C 1
ATOM 2478 O O . GLN B 1 103 ? 3.623 -5.414 -12.164 1 98.62 103 GLN B O 1
ATOM 2483 N N . LEU B 1 104 ? 2.197 -7.055 -11.664 1 98.75 104 LEU B N 1
ATOM 2484 C CA . LEU B 1 104 ? 2.287 -6.836 -10.219 1 98.75 104 LEU B CA 1
ATOM 2485 C C . LEU B 1 104 ? 2.48 -8.156 -9.484 1 98.75 104 LEU B C 1
ATOM 2487 O O . LEU B 1 104 ? 1.688 -9.094 -9.656 1 98.75 104 LEU B O 1
ATOM 2491 N N . PHE B 1 105 ? 3.553 -8.273 -8.773 1 98.56 105 PHE B N 1
ATOM 2492 C CA . PHE B 1 105 ? 3.803 -9.406 -7.895 1 98.56 105 PHE B CA 1
ATOM 2493 C C . PHE B 1 105 ? 4.023 -8.938 -6.461 1 98.56 105 PHE B C 1
ATOM 2495 O O . PHE B 1 105 ? 4.91 -8.125 -6.195 1 98.56 105 PHE B O 1
ATOM 2502 N N . ASN B 1 106 ? 3.178 -9.359 -5.547 1 98.81 106 ASN B N 1
ATOM 2503 C CA . ASN B 1 106 ? 3.273 -9.008 -4.137 1 98.81 106 ASN B CA 1
ATOM 2504 C C . ASN B 1 106 ? 3.482 -10.242 -3.262 1 98.81 106 ASN B C 1
ATOM 2506 O O . ASN B 1 106 ? 2.6 -11.094 -3.164 1 98.81 106 ASN B O 1
ATOM 2510 N N . ALA B 1 107 ? 4.621 -10.344 -2.633 1 98.81 107 ALA B N 1
ATOM 2511 C CA . ALA B 1 107 ? 4.941 -11.414 -1.691 1 98.81 107 ALA B CA 1
ATOM 2512 C C . ALA B 1 107 ? 5.43 -10.852 -0.362 1 98.81 107 ALA B C 1
ATOM 2514 O O . ALA B 1 107 ? 6.309 -11.43 0.283 1 98.81 107 ALA B O 1
ATOM 2515 N N . ASN B 1 108 ? 4.891 -9.695 -0.01 1 98.69 108 ASN B N 1
ATOM 2516 C CA . ASN B 1 108 ? 5.203 -9.133 1.3 1 98.69 108 ASN B CA 1
ATOM 2517 C C . ASN B 1 108 ? 4.902 -10.125 2.42 1 98.69 108 ASN B C 1
ATOM 2519 O O . ASN B 1 108 ? 4.012 -10.969 2.291 1 98.69 108 ASN B O 1
ATOM 2523 N N . ASN B 1 109 ? 5.594 -9.992 3.52 1 98.62 109 ASN B N 1
ATOM 2524 C CA . ASN B 1 109 ? 5.316 -10.727 4.75 1 98.62 109 ASN B CA 1
ATOM 2525 C C . ASN B 1 109 ? 5.297 -12.234 4.504 1 98.62 109 ASN B C 1
ATOM 2527 O O . ASN B 1 109 ? 4.32 -12.906 4.836 1 98.62 109 ASN B O 1
ATOM 2531 N N . ASN B 1 110 ? 6.371 -12.703 3.951 1 98.81 110 ASN B N 1
ATOM 2532 C CA . ASN B 1 110 ? 6.684 -14.125 3.824 1 98.81 110 ASN B CA 1
ATOM 2533 C C . ASN B 1 110 ? 8.039 -14.453 4.449 1 98.81 110 ASN B C 1
ATOM 2535 O O . ASN B 1 110 ? 8.484 -13.766 5.367 1 98.81 110 ASN B O 1
ATOM 2539 N N . ARG B 1 111 ? 8.594 -15.602 4.102 1 98.75 111 ARG B N 1
ATOM 2540 C CA . ARG B 1 111 ? 9.891 -16.031 4.629 1 98.75 111 ARG B CA 1
ATOM 2541 C C . ARG B 1 111 ? 10.883 -16.297 3.502 1 98.7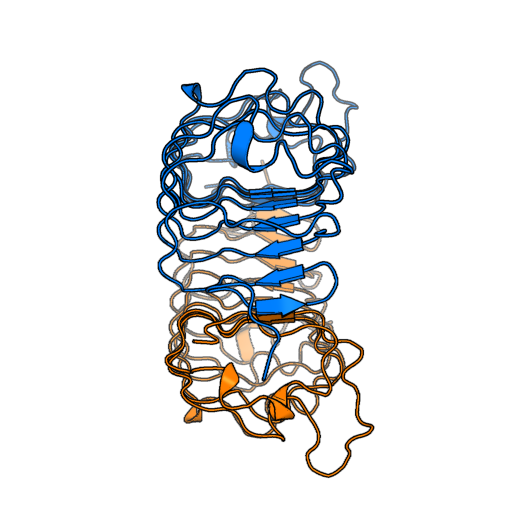5 111 ARG B C 1
ATOM 2543 O O . ARG B 1 111 ? 11.656 -17.266 3.557 1 98.75 111 ARG B O 1
ATOM 2550 N N . ILE B 1 112 ? 10.828 -15.516 2.529 1 98.69 112 ILE B N 1
ATOM 2551 C CA . ILE B 1 112 ? 11.586 -15.75 1.308 1 98.69 112 ILE B CA 1
ATOM 2552 C C . ILE B 1 112 ? 13.055 -15.406 1.544 1 98.69 112 ILE B C 1
ATOM 2554 O O . ILE B 1 112 ? 13.375 -14.352 2.1 1 98.69 112 ILE B O 1
ATOM 2558 N N . LYS B 1 113 ? 13.859 -16.328 1.165 1 98.12 113 LYS B N 1
ATOM 2559 C CA . LYS B 1 113 ? 15.305 -16.172 1.173 1 98.12 113 LYS B CA 1
ATOM 2560 C C . LYS B 1 113 ? 15.852 -16.031 -0.245 1 98.12 113 LYS B C 1
ATOM 2562 O O . LYS B 1 113 ? 15.18 -16.375 -1.213 1 98.12 113 LYS B O 1
ATOM 2567 N N . ASN B 1 114 ? 17.109 -15.477 -0.313 1 98.06 114 ASN B N 1
ATOM 2568 C CA . ASN B 1 114 ? 17.703 -15.328 -1.636 1 98.06 114 ASN B CA 1
ATOM 2569 C C . ASN B 1 114 ? 17.812 -16.672 -2.355 1 98.06 114 ASN B C 1
ATOM 2571 O O . ASN B 1 114 ? 17.641 -16.734 -3.572 1 98.06 114 ASN B O 1
ATOM 2575 N N . LYS B 1 115 ? 18.078 -17.75 -1.609 1 97.62 115 LYS B N 1
ATOM 2576 C CA . LYS B 1 115 ? 18.188 -19.078 -2.197 1 97.62 115 LYS B CA 1
ATOM 2577 C C . LYS B 1 115 ? 16.859 -19.516 -2.807 1 97.62 115 LYS B C 1
ATOM 2579 O O . LYS B 1 115 ? 16.812 -20.422 -3.641 1 97.62 115 LYS B O 1
ATOM 2584 N N . GLY B 1 116 ? 15.82 -18.938 -2.297 1 97.44 116 GLY B N 1
ATOM 2585 C CA . GLY B 1 116 ? 14.492 -19.266 -2.789 1 97.44 116 GLY B CA 1
ATOM 2586 C C . GLY B 1 116 ? 14.094 -18.469 -4.012 1 97.44 116 GLY B C 1
ATOM 2587 O O . GLY B 1 116 ? 12.969 -18.578 -4.496 1 97.44 116 GLY B O 1
ATOM 2588 N N . ILE B 1 117 ? 14.938 -17.719 -4.566 1 97.5 117 ILE B N 1
ATOM 2589 C CA . ILE B 1 117 ? 14.703 -16.922 -5.773 1 97.5 117 ILE B CA 1
ATOM 2590 C C . ILE B 1 117 ? 15.656 -17.375 -6.875 1 97.5 117 ILE B C 1
ATOM 2592 O O . ILE B 1 117 ? 16.875 -17.188 -6.773 1 97.5 117 ILE B O 1
ATOM 2596 N N . LYS B 1 118 ? 15.07 -17.969 -7.859 1 95.69 118 LYS B N 1
ATOM 2597 C CA . LYS B 1 118 ? 15.891 -18.375 -8.992 1 95.69 118 LYS B CA 1
ATOM 2598 C C . LYS B 1 118 ? 16.578 -17.172 -9.641 1 95.69 118 LYS B C 1
ATOM 2600 O O . LYS B 1 118 ? 16.016 -16.094 -9.703 1 95.69 118 LYS B O 1
ATOM 2605 N N . ALA B 1 119 ? 17.734 -17.344 -10.258 1 94.06 119 ALA B N 1
ATOM 2606 C CA . ALA B 1 119 ? 18.547 -16.266 -10.836 1 94.06 119 ALA B CA 1
ATOM 2607 C C . ALA B 1 119 ? 17.781 -15.539 -11.938 1 94.06 119 ALA B C 1
ATOM 2609 O O . ALA B 1 119 ? 17.906 -14.32 -12.086 1 94.06 119 ALA B O 1
ATOM 2610 N N . ASN B 1 120 ? 16.953 -16.312 -12.609 1 94.06 120 ASN B N 1
ATOM 2611 C CA . ASN B 1 120 ? 16.219 -15.734 -13.734 1 94.06 120 ASN B CA 1
ATOM 2612 C C . ASN B 1 120 ? 14.742 -15.547 -13.422 1 94.06 120 ASN B C 1
ATOM 2614 O O . ASN B 1 120 ? 13.922 -15.453 -14.328 1 94.06 120 ASN B O 1
ATOM 2618 N N . ALA B 1 121 ? 14.438 -15.469 -12.133 1 95.06 121 ALA B N 1
ATOM 2619 C CA . ALA B 1 121 ? 13.039 -15.43 -11.703 1 95.06 121 ALA B CA 1
ATOM 2620 C C . ALA B 1 121 ? 12.305 -14.234 -12.312 1 95.06 121 ALA B C 1
ATOM 2622 O O . ALA B 1 121 ? 11.117 -14.32 -12.625 1 95.06 121 ALA B O 1
ATOM 2623 N N . PHE B 1 122 ? 13.109 -13.117 -12.555 1 96.25 122 PHE B N 1
ATOM 2624 C CA . PHE B 1 122 ? 12.453 -11.898 -12.992 1 96.25 122 PHE B CA 1
ATOM 2625 C C . PHE B 1 122 ? 12.922 -11.492 -14.391 1 96.25 122 PHE B C 1
ATOM 2627 O O . PHE B 1 122 ? 12.422 -10.523 -14.961 1 96.25 122 PHE B O 1
ATOM 2634 N N . LYS B 1 123 ? 13.828 -12.148 -14.922 1 91.56 123 LYS B N 1
ATOM 2635 C CA . LYS B 1 123 ? 14.523 -11.773 -16.156 1 91.56 123 LYS B CA 1
ATOM 2636 C C . LYS B 1 123 ? 13.547 -11.641 -17.312 1 91.56 123 LYS B C 1
ATOM 2638 O O . LYS B 1 123 ? 13.648 -10.711 -18.109 1 91.56 123 LYS B O 1
ATOM 2643 N N . LYS B 1 124 ? 12.578 -12.508 -17.422 1 90.69 124 LYS B N 1
ATOM 2644 C CA . LYS B 1 124 ? 11.711 -12.508 -18.594 1 90.69 124 LYS B CA 1
ATOM 2645 C C . LYS B 1 124 ? 10.367 -11.859 -18.297 1 90.69 124 LYS B C 1
ATOM 2647 O O . LYS B 1 124 ? 9.414 -12 -19.062 1 90.69 124 LYS B O 1
ATOM 2652 N N . LEU B 1 125 ? 10.297 -11.117 -17.219 1 96.31 125 LEU B N 1
ATOM 2653 C CA . LEU B 1 125 ? 9.055 -10.445 -16.875 1 96.31 125 LEU B CA 1
ATOM 2654 C C . LEU B 1 125 ? 9.031 -9.016 -17.391 1 96.31 125 LEU B C 1
ATOM 2656 O O . LEU B 1 125 ? 9.102 -8.062 -16.609 1 96.31 125 LEU B O 1
ATOM 2660 N N . ASN B 1 126 ? 8.75 -8.906 -18.625 1 95.62 126 ASN B N 1
ATOM 2661 C CA . ASN B 1 126 ? 8.898 -7.641 -19.328 1 95.62 126 ASN B CA 1
ATOM 2662 C C . ASN B 1 126 ? 7.703 -6.723 -19.094 1 95.62 126 ASN B C 1
ATOM 2664 O O . ASN B 1 126 ? 7.684 -5.586 -19.578 1 95.62 126 ASN B O 1
ATOM 2668 N N . ASN B 1 127 ? 6.812 -7.172 -18.359 1 97.5 127 ASN B N 1
ATOM 2669 C CA . ASN B 1 127 ? 5.656 -6.34 -18.047 1 97.5 127 ASN B CA 1
ATOM 2670 C C . ASN B 1 127 ? 5.602 -6 -16.562 1 97.5 127 ASN B C 1
ATOM 2672 O O . ASN B 1 127 ? 4.723 -5.25 -16.125 1 97.5 127 ASN B O 1
ATOM 2676 N N . LEU B 1 128 ? 6.535 -6.5 -15.859 1 98.25 128 LEU B N 1
ATOM 2677 C CA . LEU B 1 128 ? 6.5 -6.328 -14.414 1 98.25 128 LEU B CA 1
ATOM 2678 C C . LEU B 1 128 ? 6.777 -4.875 -14.031 1 98.25 128 LEU B C 1
ATOM 2680 O O . LEU B 1 128 ? 7.816 -4.32 -14.398 1 98.25 128 LEU B O 1
ATOM 2684 N N . SER B 1 129 ? 5.863 -4.301 -13.328 1 98.56 129 SER B N 1
ATOM 2685 C CA . SER B 1 129 ? 5.969 -2.898 -12.93 1 98.56 129 SER B CA 1
ATOM 2686 C C . SER B 1 129 ? 6.086 -2.756 -11.422 1 98.56 129 SER B C 1
ATOM 2688 O O . SER B 1 129 ? 6.715 -1.817 -10.93 1 98.56 129 SER B O 1
ATOM 2690 N N . TYR B 1 130 ? 5.461 -3.648 -10.711 1 98.75 130 TYR B N 1
ATOM 2691 C CA . TYR B 1 130 ? 5.402 -3.568 -9.25 1 98.75 130 TYR B CA 1
ATOM 2692 C C . TYR B 1 130 ? 5.891 -4.863 -8.617 1 98.75 130 TYR B C 1
ATOM 2694 O O . TYR B 1 130 ? 5.352 -5.938 -8.891 1 98.75 130 TYR B O 1
ATOM 2702 N N . LEU B 1 131 ? 6.906 -4.742 -7.816 1 98.75 131 LEU B N 1
ATOM 2703 C CA . LEU B 1 131 ? 7.465 -5.875 -7.09 1 98.75 131 LEU B CA 1
ATOM 2704 C C . LEU B 1 131 ? 7.562 -5.57 -5.602 1 98.75 131 LEU B C 1
ATOM 2706 O O . LEU B 1 131 ? 8.305 -4.676 -5.195 1 98.75 131 LEU B O 1
ATOM 2710 N N . TYR B 1 132 ? 6.812 -6.309 -4.754 1 98.88 132 TYR B N 1
ATOM 2711 C CA . TYR B 1 132 ? 6.746 -6.074 -3.314 1 98.88 132 TYR B CA 1
ATOM 2712 C C . TYR B 1 132 ? 7.273 -7.277 -2.541 1 98.88 132 TYR B C 1
ATOM 2714 O O . TYR B 1 132 ? 6.672 -8.352 -2.57 1 98.88 132 TYR B O 1
ATOM 2722 N N . LEU B 1 133 ? 8.352 -7.074 -1.878 1 98.88 133 LEU B N 1
ATOM 2723 C CA . LEU B 1 133 ? 9.016 -8.141 -1.135 1 98.88 133 LEU B CA 1
ATOM 2724 C C . LEU B 1 133 ? 9.352 -7.688 0.282 1 98.88 133 LEU B C 1
ATOM 2726 O O . LEU B 1 133 ? 10.32 -8.164 0.877 1 98.88 133 LEU B O 1
ATOM 2730 N N . THR B 1 134 ? 8.562 -6.762 0.812 1 98.56 134 THR B N 1
ATOM 2731 C CA . THR B 1 134 ? 8.75 -6.254 2.166 1 98.56 134 THR B CA 1
ATOM 2732 C C . THR B 1 134 ? 8.547 -7.363 3.193 1 98.56 134 THR B C 1
ATOM 2734 O O . THR B 1 134 ? 7.68 -8.227 3.021 1 98.56 134 THR B O 1
ATOM 2737 N N . HIS B 1 135 ? 9.234 -7.309 4.277 1 98.5 135 HIS B N 1
ATOM 2738 C CA . HIS B 1 135 ? 9.109 -8.227 5.406 1 98.5 135 HIS B CA 1
ATOM 2739 C C . HIS B 1 135 ? 9.344 -9.672 4.969 1 98.5 135 HIS B C 1
ATOM 2741 O O . HIS B 1 135 ? 8.477 -10.531 5.164 1 98.5 135 HIS B O 1
ATOM 2747 N N . ASN B 1 136 ? 10.523 -9.867 4.43 1 98.75 136 ASN B N 1
ATOM 2748 C CA . ASN B 1 136 ? 11.102 -11.18 4.18 1 98.75 136 ASN B CA 1
ATOM 2749 C C . ASN B 1 136 ? 12.477 -11.32 4.824 1 98.75 136 ASN B C 1
ATOM 2751 O O . ASN B 1 136 ? 12.773 -10.648 5.812 1 98.75 136 ASN B O 1
ATOM 2755 N N . VAL B 1 137 ? 13.25 -12.336 4.379 1 98.56 137 VAL B N 1
ATOM 2756 C CA . VAL B 1 137 ? 14.57 -12.523 4.98 1 98.56 137 VAL B CA 1
ATOM 2757 C C . VAL B 1 137 ? 15.648 -12.438 3.904 1 98.56 137 VAL B C 1
ATOM 2759 O O . VAL B 1 137 ? 16.578 -13.258 3.879 1 98.56 137 VAL B O 1
ATOM 2762 N N . LEU B 1 138 ? 15.477 -11.547 3.02 1 98.75 138 LEU B N 1
ATOM 2763 C CA . LEU B 1 138 ? 16.438 -11.352 1.939 1 98.75 138 LEU B CA 1
ATOM 2764 C C . LEU B 1 138 ? 17.719 -10.711 2.463 1 98.75 138 LEU B C 1
ATOM 2766 O O . LEU B 1 138 ? 17.672 -9.797 3.285 1 98.75 138 LEU B O 1
ATOM 2770 N N . GLU B 1 139 ? 18.781 -11.188 2.006 1 98.19 139 GLU B N 1
ATOM 2771 C CA . GLU B 1 139 ? 20.078 -10.641 2.385 1 98.19 139 GLU B CA 1
ATOM 2772 C C . GLU B 1 139 ? 20.641 -9.766 1.273 1 98.19 139 GLU B C 1
ATOM 2774 O O . GLU B 1 139 ? 21.578 -9 1.502 1 98.19 139 GLU B O 1
ATOM 2779 N N . LYS B 1 140 ? 20.172 -9.945 0.135 1 97.56 140 LYS B N 1
ATOM 2780 C CA . LYS B 1 140 ? 20.547 -9.148 -1.032 1 97.56 140 LYS B CA 1
ATOM 2781 C C . LYS B 1 140 ? 19.328 -8.852 -1.901 1 97.56 140 LYS B C 1
ATOM 2783 O O . LYS B 1 140 ? 18.312 -9.531 -1.802 1 97.56 140 LYS B O 1
ATOM 2788 N N . VAL B 1 141 ? 19.5 -7.793 -2.74 1 97.56 141 VAL B N 1
ATOM 2789 C CA . VAL B 1 141 ? 18.469 -7.469 -3.719 1 97.56 141 VAL B CA 1
ATOM 2790 C C . VAL B 1 141 ? 18.375 -8.578 -4.762 1 97.56 141 VAL B C 1
ATOM 2792 O O . VAL B 1 141 ? 19.406 -9.094 -5.219 1 97.56 141 VAL B O 1
ATOM 2795 N N . PRO B 1 142 ? 17.156 -8.992 -5.113 1 96.62 142 PRO B N 1
ATOM 2796 C CA . PRO B 1 142 ? 17.016 -10.016 -6.152 1 96.62 142 PRO B CA 1
ATOM 2797 C C . PRO B 1 142 ? 17.719 -9.633 -7.453 1 96.62 142 PRO B C 1
ATOM 2799 O O . PRO B 1 142 ? 17.75 -8.461 -7.824 1 96.62 142 PRO B O 1
ATOM 2802 N N . PRO B 1 143 ? 18.219 -10.648 -8.141 1 93.75 143 PRO B N 1
ATOM 2803 C CA . PRO B 1 143 ? 18.953 -10.359 -9.367 1 93.75 143 PRO B CA 1
ATOM 2804 C C . PRO B 1 143 ? 18.047 -10.109 -10.562 1 93.75 143 PRO B C 1
ATOM 2806 O O . PRO B 1 143 ? 16.875 -10.492 -10.539 1 93.75 143 PRO B O 1
ATOM 2809 N N . GLN B 1 144 ? 18.594 -9.445 -11.531 1 93.56 144 GLN B N 1
ATOM 2810 C CA . GLN B 1 144 ? 18.031 -9.297 -12.867 1 93.56 144 GLN B CA 1
ATOM 2811 C C . GLN B 1 144 ? 16.625 -8.711 -12.805 1 93.56 144 GLN B C 1
ATOM 2813 O O . GLN B 1 144 ? 15.703 -9.234 -13.438 1 93.56 144 GLN B O 1
ATOM 2818 N N . ILE B 1 145 ? 16.469 -7.633 -12.031 1 94 145 ILE B N 1
ATOM 2819 C CA . ILE B 1 145 ? 15.195 -6.918 -12.008 1 94 145 ILE B CA 1
ATOM 2820 C C . ILE B 1 145 ? 14.953 -6.246 -13.352 1 94 145 ILE B C 1
ATOM 2822 O O . ILE B 1 145 ? 15.859 -5.617 -13.914 1 94 145 ILE B O 1
ATOM 2826 N N . PRO B 1 146 ? 13.789 -6.398 -13.812 1 95.62 146 PRO B N 1
ATOM 2827 C CA . PRO B 1 146 ? 13.547 -5.922 -15.18 1 95.62 146 PRO B CA 1
ATOM 2828 C C . PRO B 1 146 ? 13.539 -4.398 -15.273 1 95.62 146 PRO B C 1
ATOM 2830 O O . PRO B 1 146 ? 13.266 -3.715 -14.289 1 95.62 146 PRO B O 1
ATOM 2833 N N . ASP B 1 147 ? 13.672 -3.871 -16.469 1 94.81 147 ASP B N 1
ATOM 2834 C CA . ASP B 1 147 ? 13.742 -2.434 -16.719 1 94.81 147 ASP B CA 1
ATOM 2835 C C . ASP B 1 147 ? 12.352 -1.802 -16.656 1 94.81 147 ASP B C 1
ATOM 2837 O O . ASP B 1 147 ? 12.219 -0.581 -16.547 1 94.81 147 ASP B O 1
ATOM 2841 N N . THR B 1 148 ? 11.391 -2.648 -16.672 1 97.31 148 THR B N 1
ATOM 2842 C CA . THR B 1 148 ? 10.023 -2.152 -16.688 1 97.31 148 THR B CA 1
ATOM 2843 C C . THR B 1 148 ? 9.531 -1.877 -15.266 1 97.31 148 THR B C 1
ATOM 2845 O O . THR B 1 148 ? 8.484 -1.255 -15.07 1 97.31 148 THR B O 1
ATOM 2848 N N . LEU B 1 149 ? 10.344 -2.281 -14.312 1 97.31 149 LEU B N 1
ATOM 2849 C CA . LEU B 1 149 ? 9.938 -2.143 -12.914 1 97.31 149 LEU B CA 1
ATOM 2850 C C . LEU B 1 149 ? 9.828 -0.672 -12.531 1 97.31 149 LEU B C 1
ATOM 2852 O O . LEU B 1 149 ? 10.758 0.106 -12.758 1 97.31 149 LEU B O 1
ATOM 2856 N N . ARG B 1 150 ? 8.711 -0.324 -11.977 1 97.69 150 ARG B N 1
ATOM 2857 C CA . ARG B 1 150 ? 8.453 1.051 -11.562 1 97.69 150 ARG B CA 1
ATOM 2858 C C . ARG B 1 150 ? 8.656 1.215 -10.055 1 97.69 150 ARG B C 1
ATOM 2860 O O . ARG B 1 150 ? 9.188 2.229 -9.602 1 97.69 150 ARG B O 1
ATOM 2867 N N . VAL B 1 151 ? 8.195 0.269 -9.32 1 98 151 VAL B N 1
ATOM 2868 C CA . VAL B 1 151 ? 8.242 0.31 -7.863 1 98 151 VAL B CA 1
ATOM 2869 C C . VAL B 1 151 ? 8.836 -0.99 -7.328 1 98 151 VAL B C 1
ATOM 2871 O O . VAL B 1 151 ? 8.422 -2.08 -7.73 1 98 151 VAL B O 1
ATOM 2874 N N . LEU B 1 152 ? 9.805 -0.854 -6.477 1 98.31 152 LEU B N 1
ATOM 2875 C CA . LEU B 1 152 ? 10.438 -1.978 -5.793 1 98.31 152 LEU B CA 1
ATOM 2876 C C . LEU B 1 152 ? 10.445 -1.765 -4.285 1 98.31 152 LEU B C 1
ATOM 2878 O O . LEU B 1 152 ? 11.086 -0.837 -3.787 1 98.31 152 LEU B O 1
ATOM 2882 N N . HIS B 1 153 ? 9.695 -2.639 -3.559 1 98.69 153 HIS B N 1
ATOM 2883 C CA . HIS B 1 153 ? 9.664 -2.57 -2.102 1 98.69 153 HIS B CA 1
ATOM 2884 C C . HIS B 1 153 ? 10.453 -3.721 -1.481 1 98.69 153 HIS B C 1
ATOM 2886 O O . HIS B 1 153 ? 10.117 -4.891 -1.692 1 98.69 153 HIS B O 1
ATOM 2892 N N . LEU B 1 154 ? 11.453 -3.318 -0.728 1 98.56 154 LEU B N 1
ATOM 2893 C CA . LEU B 1 154 ? 12.328 -4.281 -0.074 1 98.56 154 LEU B CA 1
ATOM 2894 C C . LEU B 1 154 ? 12.469 -3.973 1.412 1 98.56 154 LEU B C 1
ATOM 2896 O O . LEU B 1 154 ? 13.453 -4.367 2.045 1 98.56 154 LEU B O 1
ATOM 2900 N N . GLN B 1 155 ? 11.5 -3.262 1.91 1 97.44 155 GLN B N 1
ATOM 2901 C CA . GLN B 1 155 ? 11.586 -2.824 3.301 1 97.44 155 GLN B CA 1
ATOM 2902 C C . GLN B 1 155 ? 11.648 -4.02 4.25 1 97.44 155 GLN B C 1
ATOM 2904 O O . GLN B 1 155 ? 11.094 -5.082 3.957 1 97.44 155 GLN B O 1
ATOM 2909 N N . 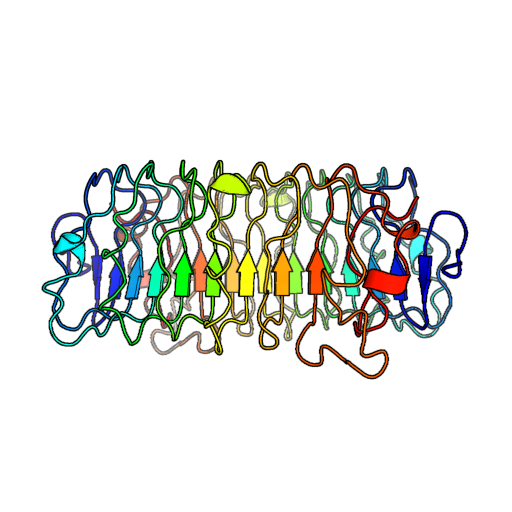PHE B 1 156 ? 12.32 -3.883 5.359 1 97.31 156 PHE B N 1
ATOM 2910 C CA . PHE B 1 156 ? 12.359 -4.809 6.488 1 97.31 156 PHE B CA 1
ATOM 2911 C C . PHE B 1 156 ? 12.797 -6.195 6.031 1 97.31 156 PHE B C 1
ATOM 2913 O O . PHE B 1 156 ? 12.117 -7.188 6.316 1 97.31 156 PHE B O 1
ATOM 2920 N N . ASN B 1 157 ? 13.898 -6.195 5.359 1 98.5 157 ASN B N 1
ATOM 2921 C CA . ASN B 1 157 ? 14.703 -7.383 5.074 1 98.5 157 ASN B CA 1
ATOM 2922 C C . ASN B 1 157 ? 16.062 -7.324 5.77 1 98.5 157 ASN B C 1
ATOM 2924 O O . ASN B 1 157 ? 16.219 -6.641 6.781 1 98.5 157 ASN B O 1
ATOM 2928 N N . ASN B 1 158 ? 16.984 -8.219 5.402 1 98.62 158 ASN B N 1
ATOM 2929 C CA . ASN B 1 158 ? 18.328 -8.25 5.988 1 98.62 158 ASN B CA 1
ATOM 2930 C C . ASN B 1 158 ? 19.391 -7.871 4.969 1 98.62 158 ASN B C 1
ATOM 2932 O O . ASN B 1 158 ? 20.453 -8.492 4.918 1 98.62 158 ASN B O 1
ATOM 2936 N N . ILE B 1 159 ? 19.062 -6.934 4.145 1 98.44 159 ILE B N 1
ATOM 2937 C CA . ILE B 1 159 ? 19.969 -6.543 3.07 1 98.44 159 ILE B CA 1
ATOM 2938 C C . ILE B 1 159 ? 21.109 -5.699 3.633 1 98.44 159 ILE B C 1
ATOM 2940 O O . ILE B 1 159 ? 20.875 -4.691 4.305 1 98.44 159 ILE B O 1
ATOM 2944 N N . THR B 1 160 ? 22.297 -6.074 3.365 1 96.94 160 THR B N 1
ATOM 2945 C CA . THR B 1 160 ? 23.453 -5.438 3.994 1 96.94 160 THR B CA 1
ATOM 2946 C C . THR B 1 160 ? 24.297 -4.703 2.957 1 96.94 160 THR B C 1
ATOM 2948 O O . THR B 1 160 ? 25.141 -3.875 3.307 1 96.94 160 THR B O 1
ATOM 2951 N N . SER B 1 161 ? 24.094 -5.043 1.701 1 94.69 161 SER B N 1
ATOM 2952 C CA . SER B 1 161 ? 24.938 -4.438 0.679 1 94.69 161 SER B CA 1
ATOM 2953 C C . SER B 1 161 ? 24.219 -4.371 -0.666 1 94.69 161 SER B C 1
ATOM 2955 O O . SER B 1 161 ? 23.234 -5.074 -0.883 1 94.69 161 SER B O 1
ATOM 2957 N N . ILE B 1 162 ? 24.688 -3.436 -1.464 1 94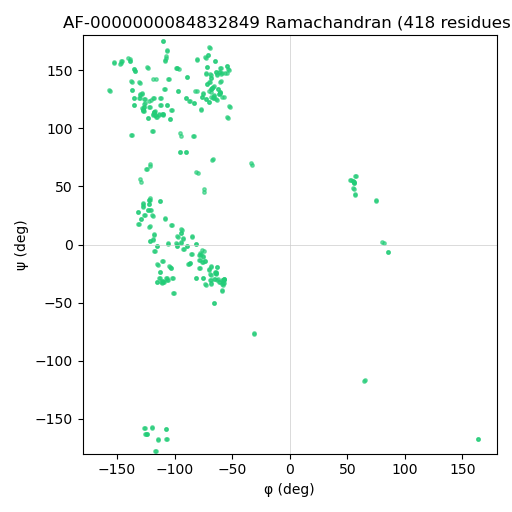.56 162 ILE B N 1
ATOM 2958 C CA . ILE B 1 162 ? 24.281 -3.326 -2.861 1 94.56 162 ILE B CA 1
ATOM 2959 C C . ILE B 1 162 ? 25.516 -3.08 -3.736 1 94.56 162 ILE B C 1
ATOM 2961 O O . ILE B 1 162 ? 26.562 -2.643 -3.244 1 94.56 162 ILE B O 1
ATOM 2965 N N . THR B 1 163 ? 25.438 -3.533 -4.984 1 92.81 163 THR B N 1
ATOM 2966 C CA . THR B 1 163 ? 26.531 -3.344 -5.926 1 92.81 163 THR B CA 1
ATOM 2967 C C . THR B 1 163 ? 26.141 -2.35 -7.016 1 92.81 163 THR B C 1
ATOM 2969 O O . THR B 1 163 ? 24.969 -1.979 -7.141 1 92.81 163 THR B O 1
ATOM 2972 N N . ASP B 1 164 ? 27.078 -1.996 -7.902 1 91.12 164 ASP B N 1
ATOM 2973 C CA . ASP B 1 164 ? 26.859 -1.071 -9.008 1 91.12 164 ASP B CA 1
ATOM 2974 C C . ASP B 1 164 ? 25.922 -1.678 -10.047 1 91.12 164 ASP B C 1
ATOM 2976 O O . ASP B 1 164 ? 25.297 -0.954 -10.828 1 91.12 164 ASP B O 1
ATOM 2980 N N . ASP B 1 165 ? 25.859 -2.984 -9.914 1 91.62 165 ASP B N 1
ATOM 2981 C CA . ASP B 1 165 ? 25.047 -3.688 -10.906 1 91.62 165 ASP B CA 1
ATOM 2982 C C . ASP B 1 165 ? 23.656 -3.98 -10.367 1 91.62 165 ASP B C 1
ATOM 2984 O O . ASP B 1 165 ? 22.797 -4.5 -11.086 1 91.62 165 ASP B O 1
ATOM 2988 N N . THR B 1 166 ? 23.422 -3.58 -9.078 1 92.81 166 THR B N 1
ATOM 2989 C CA . THR B 1 166 ? 22.156 -3.945 -8.445 1 92.81 166 THR B CA 1
ATOM 2990 C C . THR B 1 166 ? 20.984 -3.264 -9.141 1 92.81 166 THR B C 1
ATOM 2992 O O . THR B 1 166 ? 20.031 -3.928 -9.555 1 92.81 166 THR B O 1
ATOM 2995 N N . PHE B 1 167 ? 21.125 -1.993 -9.305 1 93.88 167 PHE B N 1
ATOM 2996 C CA . PHE B 1 167 ? 20.062 -1.244 -9.953 1 93.88 167 PHE B CA 1
ATOM 2997 C C . PHE B 1 167 ? 20.5 -0.713 -11.305 1 93.88 167 PHE B C 1
ATOM 2999 O O . PHE B 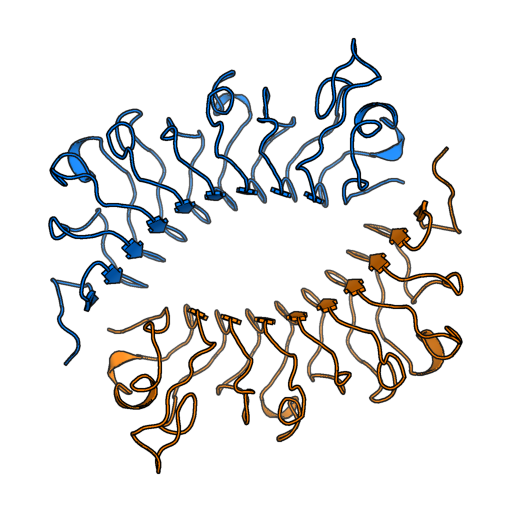1 167 ? 19.688 -0.493 -12.195 1 93.88 167 PHE B O 1
ATOM 3006 N N . CYS B 1 168 ? 21.812 -0.588 -11.414 1 93.81 168 CYS B N 1
ATOM 3007 C CA . CYS B 1 168 ? 22.406 0.016 -12.602 1 93.81 168 CYS B CA 1
ATOM 3008 C C . CYS B 1 168 ? 23.266 -0.989 -13.359 1 93.81 168 CYS B C 1
ATOM 3010 O O . CYS B 1 168 ? 23.141 -2.197 -13.148 1 93.81 168 CYS B O 1
ATOM 3012 N N . LYS B 1 169 ? 23.875 -0.422 -14.453 1 90 169 LYS B N 1
ATOM 3013 C CA . LYS B 1 169 ? 24.844 -1.214 -15.219 1 90 169 LYS B CA 1
ATOM 3014 C C . LYS B 1 169 ? 26.25 -0.679 -15.039 1 90 169 LYS B C 1
ATOM 3016 O O . LYS B 1 169 ? 26.578 0.411 -15.516 1 90 169 LYS B O 1
ATOM 3021 N N . ALA B 1 170 ? 27.031 -1.497 -14.383 1 84.88 170 ALA B N 1
ATOM 3022 C CA . ALA B 1 170 ? 28.375 -1.062 -14.016 1 84.88 170 ALA B CA 1
ATOM 3023 C C . ALA B 1 170 ? 29.172 -0.654 -15.242 1 84.88 170 ALA B C 1
ATOM 3025 O O . ALA B 1 170 ? 29.969 0.293 -15.195 1 84.88 170 ALA B O 1
ATOM 3026 N N . ASN B 1 171 ? 28.922 -1.287 -16.266 1 89.31 171 ASN B N 1
ATOM 3027 C CA . ASN B 1 171 ? 29.719 -1.069 -17.469 1 89.31 171 ASN B CA 1
ATOM 3028 C C . ASN B 1 171 ? 29.078 -0.041 -18.391 1 89.31 171 ASN B C 1
ATOM 3030 O O . ASN B 1 171 ? 29.562 0.194 -19.5 1 89.31 171 ASN B O 1
ATOM 3034 N N . ASP B 1 172 ? 28.031 0.501 -18.047 1 90.88 172 ASP B N 1
ATOM 3035 C CA . ASP B 1 172 ? 27.312 1.476 -18.875 1 90.88 172 ASP B CA 1
ATOM 3036 C C . ASP B 1 172 ? 26.828 2.65 -18.031 1 90.88 172 ASP B C 1
ATOM 3038 O O . ASP B 1 172 ? 25.703 2.635 -17.531 1 90.88 172 ASP B O 1
ATOM 3042 N N . THR B 1 173 ? 27.625 3.666 -18 1 85.38 173 THR B N 1
ATOM 3043 C CA . THR B 1 173 ? 27.312 4.809 -17.141 1 85.38 173 THR B CA 1
ATOM 3044 C C . THR B 1 173 ? 26.188 5.648 -17.75 1 85.38 173 THR B C 1
ATOM 3046 O O . THR B 1 173 ? 25.609 6.496 -17.062 1 85.38 173 THR B O 1
ATOM 3049 N N . SER B 1 174 ? 25.891 5.328 -18.953 1 90.81 174 SER B N 1
ATOM 3050 C CA . SER B 1 174 ? 24.828 6.09 -19.609 1 90.81 174 SER B CA 1
ATOM 3051 C C . SER B 1 174 ? 23.469 5.426 -19.406 1 90.81 174 SER B C 1
ATOM 3053 O O . SER B 1 174 ? 22.438 6.012 -19.719 1 90.81 174 SER B O 1
ATOM 3055 N N . TYR B 1 175 ? 23.609 4.336 -18.781 1 92.62 175 TYR B N 1
ATOM 3056 C CA . TYR B 1 175 ? 22.375 3.586 -18.578 1 92.62 175 TYR B CA 1
ATOM 3057 C C . TYR B 1 175 ? 21.469 4.301 -17.578 1 92.62 175 TYR B C 1
ATOM 3059 O O . TYR B 1 175 ? 21.922 4.73 -16.516 1 92.62 175 TYR B O 1
ATOM 3067 N N . ILE B 1 176 ? 20.156 4.469 -17.906 1 93.62 176 ILE B N 1
ATOM 3068 C CA . ILE B 1 176 ? 19.172 5.09 -17.031 1 93.62 176 ILE B CA 1
ATOM 3069 C C . ILE B 1 176 ? 17.953 4.176 -16.906 1 93.62 176 ILE B C 1
ATOM 3071 O O . ILE B 1 176 ? 17.438 3.666 -17.906 1 93.62 176 ILE B O 1
ATOM 3075 N N . ARG B 1 177 ? 17.562 3.957 -15.648 1 93.38 177 ARG B N 1
ATOM 3076 C CA . ARG B 1 177 ? 16.312 3.254 -15.398 1 93.38 177 ARG B CA 1
ATOM 3077 C C . ARG B 1 177 ? 15.125 4.215 -15.445 1 93.38 177 ARG B C 1
ATOM 3079 O O . ARG B 1 177 ? 14.656 4.684 -14.406 1 93.38 177 ARG B O 1
ATOM 3086 N N . ASP B 1 178 ? 14.57 4.305 -16.547 1 93.31 178 ASP B N 1
ATOM 3087 C CA . ASP B 1 178 ? 13.602 5.359 -16.828 1 93.31 178 ASP B CA 1
ATOM 3088 C C . ASP B 1 178 ? 12.266 5.07 -16.156 1 93.31 178 ASP B C 1
ATOM 3090 O O . ASP B 1 178 ? 11.555 5.996 -15.75 1 93.31 178 ASP B O 1
ATOM 3094 N N . CYS B 1 179 ? 12 3.83 -15.984 1 95.75 179 CYS B N 1
ATOM 3095 C CA . CYS B 1 179 ? 10.672 3.492 -15.5 1 95.75 179 CYS B CA 1
ATOM 3096 C C . CYS B 1 179 ? 10.633 3.5 -13.977 1 95.75 179 CYS B C 1
ATOM 3098 O O . CYS B 1 179 ? 9.562 3.635 -13.375 1 95.75 179 CYS B O 1
ATOM 3100 N N . MET B 1 180 ? 11.719 3.457 -13.281 1 95.69 180 MET B N 1
ATOM 3101 C CA . MET B 1 180 ? 11.797 3.27 -11.836 1 95.69 180 MET B CA 1
ATOM 3102 C C . MET B 1 180 ? 11.438 4.559 -11.102 1 95.69 180 MET B C 1
ATOM 3104 O O . MET B 1 180 ? 12.188 5.531 -11.141 1 95.69 180 MET B O 1
ATOM 3108 N N . ASP B 1 181 ? 10.352 4.391 -10.391 1 92.31 181 ASP B N 1
ATOM 3109 C CA . ASP B 1 181 ? 9.852 5.562 -9.68 1 92.31 181 ASP B CA 1
ATOM 3110 C C . ASP B 1 181 ? 10.219 5.512 -8.195 1 92.31 181 ASP B C 1
ATOM 3112 O O . ASP B 1 181 ? 10.391 6.547 -7.559 1 92.31 181 ASP B O 1
ATOM 3116 N N . GLU B 1 182 ? 10.344 4.312 -7.73 1 94.44 182 GLU B N 1
ATOM 3117 C CA . GLU B 1 182 ? 10.5 4.215 -6.285 1 94.44 182 GLU B CA 1
ATOM 3118 C C . GLU B 1 182 ? 11.188 2.912 -5.887 1 94.44 182 GLU B C 1
ATOM 3120 O O . GLU B 1 182 ? 10.844 1.844 -6.398 1 94.44 182 GLU B O 1
ATOM 3125 N N . ILE B 1 183 ? 12.164 3.08 -5.012 1 96.44 183 ILE B N 1
ATOM 3126 C CA . ILE B 1 183 ? 12.781 1.952 -4.32 1 96.44 183 ILE B CA 1
ATOM 3127 C C . ILE B 1 183 ? 12.742 2.186 -2.812 1 96.44 183 ILE B C 1
ATOM 3129 O O . ILE B 1 183 ? 13.188 3.227 -2.326 1 96.44 183 ILE B O 1
ATOM 3133 N N . ARG B 1 184 ? 12.18 1.23 -2.076 1 96.5 184 ARG B N 1
ATOM 3134 C CA . ARG B 1 184 ? 12.125 1.346 -0.623 1 96.5 184 ARG B CA 1
ATOM 3135 C C . ARG B 1 184 ? 13.016 0.299 0.043 1 96.5 184 ARG B C 1
ATOM 3137 O O . ARG B 1 184 ? 12.867 -0.898 -0.215 1 96.5 184 ARG B O 1
ATOM 3144 N N . MET B 1 185 ? 13.891 0.771 0.896 1 96.31 185 MET B N 1
ATOM 3145 C CA . MET B 1 185 ? 14.852 -0.117 1.539 1 96.31 185 MET B CA 1
ATOM 3146 C C . MET B 1 185 ? 14.891 0.121 3.045 1 96.31 185 MET B C 1
ATOM 3148 O O . MET B 1 185 ? 15.828 -0.304 3.721 1 96.31 185 MET B O 1
ATOM 3152 N N . GLU B 1 186 ? 13.867 0.753 3.531 1 93.81 186 GLU B N 1
ATOM 3153 C CA . GLU B 1 186 ? 13.836 1.046 4.961 1 93.81 186 GLU B CA 1
ATOM 3154 C C . GLU B 1 186 ? 13.914 -0.234 5.789 1 93.81 186 GLU B C 1
ATOM 3156 O O . GLU B 1 186 ? 13.422 -1.283 5.371 1 93.81 186 GLU B O 1
ATOM 3161 N N . GLY B 1 187 ? 14.562 -0.139 6.984 1 95.06 187 GLY B N 1
ATOM 3162 C CA . GLY B 1 187 ? 14.57 -1.256 7.914 1 95.06 187 GLY B CA 1
ATOM 3163 C C . GLY B 1 187 ? 15.586 -2.322 7.562 1 95.06 187 GLY B C 1
ATOM 3164 O O . GLY B 1 187 ? 15.641 -3.377 8.203 1 95.06 187 GLY B O 1
ATOM 3165 N N . ASN B 1 188 ? 16.359 -2.133 6.52 1 96.5 188 ASN B N 1
ATOM 3166 C CA . ASN B 1 188 ? 17.484 -3.012 6.195 1 96.5 188 ASN B CA 1
ATOM 3167 C C . ASN B 1 188 ? 18.781 -2.547 6.863 1 96.5 188 ASN B C 1
ATOM 3169 O O . ASN B 1 188 ? 18.953 -1.353 7.109 1 96.5 188 ASN B O 1
ATOM 3173 N N . PRO B 1 189 ? 19.641 -3.549 7.301 1 96.81 189 PRO B N 1
ATOM 3174 C CA . PRO B 1 189 ? 20.906 -3.15 7.926 1 96.81 189 PRO B CA 1
ATOM 3175 C C . PRO B 1 189 ? 21.922 -2.631 6.914 1 96.81 189 PRO B C 1
ATOM 3177 O O . PRO B 1 189 ? 23.062 -3.117 6.863 1 96.81 189 PRO B O 1
ATOM 3180 N N . ILE B 1 190 ? 21.562 -1.816 6.027 1 95.19 190 ILE B N 1
ATOM 3181 C CA . ILE B 1 190 ? 22.422 -1.229 5.012 1 95.19 190 ILE B CA 1
ATOM 3182 C C . ILE B 1 190 ? 22.5 0.284 5.203 1 95.19 190 ILE B C 1
ATOM 3184 O O . ILE B 1 190 ? 21.516 0.913 5.594 1 95.19 190 ILE B O 1
ATOM 3188 N N . ILE B 1 191 ? 23.688 0.825 4.961 1 90.88 191 ILE B N 1
ATOM 3189 C CA . ILE B 1 191 ? 23.875 2.27 4.879 1 90.88 191 ILE B CA 1
ATOM 3190 C C . ILE B 1 191 ? 24.016 2.686 3.416 1 90.88 191 ILE B C 1
ATOM 3192 O O . ILE B 1 191 ? 25.062 2.463 2.799 1 90.88 191 ILE B O 1
ATOM 3196 N N . LEU B 1 192 ? 23.047 3.328 2.852 1 90.25 192 LEU B N 1
ATOM 3197 C CA . LEU B 1 192 ? 22.922 3.555 1.417 1 90.25 192 LEU B CA 1
ATOM 3198 C C . LEU B 1 192 ? 23.984 4.523 0.922 1 90.25 192 LEU B C 1
ATOM 3200 O O . LEU B 1 192 ? 24.453 4.414 -0.214 1 90.25 192 LEU B O 1
ATOM 3204 N N . ALA B 1 193 ? 24.391 5.438 1.798 1 86.81 193 ALA B N 1
ATOM 3205 C CA . ALA B 1 193 ? 25.375 6.449 1.415 1 86.81 193 ALA B CA 1
ATOM 3206 C C . ALA B 1 193 ? 26.703 5.809 1.049 1 86.81 193 ALA B C 1
ATOM 3208 O O . ALA B 1 193 ? 27.547 6.43 0.39 1 86.81 193 ALA B O 1
ATOM 3209 N N . LYS B 1 194 ? 26.922 4.602 1.479 1 90.31 194 LYS B N 1
ATOM 3210 C CA . LYS B 1 194 ? 28.156 3.895 1.205 1 90.31 194 LYS B CA 1
ATOM 3211 C C . LYS B 1 194 ? 28.188 3.352 -0.221 1 90.31 194 LYS B C 1
ATOM 3213 O O . LYS B 1 194 ? 29.219 2.889 -0.699 1 90.31 194 LYS B O 1
ATOM 3218 N N . PHE B 1 195 ? 27.094 3.42 -0.947 1 89.62 195 PHE B N 1
ATOM 3219 C CA . PHE B 1 195 ? 26.969 2.836 -2.277 1 89.62 195 PHE B CA 1
ATOM 3220 C C . PHE B 1 195 ? 26.438 3.854 -3.273 1 89.62 195 PHE B C 1
ATOM 3222 O O . PHE B 1 195 ? 25.469 3.572 -3.996 1 89.62 195 PHE B O 1
ATOM 3229 N N . PRO B 1 196 ? 27 4.973 -3.43 1 83 196 PRO B N 1
ATOM 3230 C CA . PRO B 1 196 ? 26.438 6.059 -4.234 1 83 196 PRO B CA 1
ATOM 3231 C C . PRO B 1 196 ? 26.344 5.707 -5.715 1 83 196 PRO B C 1
ATOM 3233 O O . PRO B 1 196 ? 25.422 6.164 -6.402 1 83 196 PRO B O 1
ATOM 3236 N N . ASN B 1 197 ? 27.234 4.863 -6.238 1 87.81 197 ASN B N 1
ATOM 3237 C CA . ASN B 1 197 ? 27.266 4.531 -7.656 1 87.81 197 ASN B CA 1
ATOM 3238 C C . ASN B 1 197 ? 26.109 3.605 -8.039 1 87.81 197 ASN B C 1
ATOM 3240 O O . ASN B 1 197 ? 25.797 3.447 -9.219 1 87.81 197 ASN B O 1
ATOM 3244 N N . SER B 1 198 ? 25.5 3.062 -6.992 1 89.5 198 SER B N 1
ATOM 3245 C CA . SER B 1 198 ? 24.438 2.092 -7.246 1 89.5 198 SER B CA 1
ATOM 3246 C C . SER B 1 198 ? 23.141 2.785 -7.633 1 89.5 198 SER B C 1
ATOM 3248 O O . SER B 1 198 ? 22.203 2.139 -8.117 1 89.5 198 SER B O 1
ATOM 3250 N N . PHE B 1 199 ? 23.141 4.129 -7.496 1 89.31 199 PHE B N 1
ATOM 3251 C CA . PHE B 1 199 ? 21.859 4.812 -7.684 1 89.31 199 PHE B CA 1
ATOM 3252 C C . PHE B 1 199 ? 21.953 5.836 -8.812 1 89.31 199 PHE B C 1
ATOM 3254 O O . PHE B 1 199 ? 21 6.555 -9.086 1 89.31 199 PHE B O 1
ATOM 3261 N N . ILE B 1 200 ? 23.109 5.926 -9.5 1 88.31 200 ILE B N 1
ATOM 3262 C CA . ILE B 1 200 ? 23.375 6.984 -10.461 1 88.31 200 ILE B CA 1
ATOM 3263 C C . ILE B 1 200 ? 22.406 6.887 -11.633 1 88.31 200 ILE B C 1
ATOM 3265 O O . ILE B 1 200 ? 22.125 7.883 -12.305 1 88.31 200 ILE B O 1
ATOM 3269 N N . CYS B 1 201 ? 21.891 5.742 -11.859 1 93.5 201 CYS B N 1
ATOM 3270 C CA . CYS B 1 201 ? 21.016 5.512 -13 1 93.5 201 CYS B CA 1
ATOM 3271 C C . CYS B 1 201 ? 19.562 5.801 -12.633 1 93.5 201 CYS B C 1
ATOM 3273 O O . CYS B 1 201 ? 18.672 5.668 -13.477 1 93.5 201 CYS B O 1
ATOM 3275 N N . LEU B 1 202 ? 19.281 6.199 -11.344 1 91.44 202 LEU B N 1
ATOM 3276 C CA . LEU B 1 202 ? 17.906 6.352 -10.859 1 91.44 202 LEU B CA 1
ATOM 3277 C C . LEU B 1 202 ? 17.484 7.816 -10.898 1 91.44 202 LEU B C 1
ATOM 3279 O O . LEU B 1 202 ? 18.297 8.711 -10.695 1 91.44 202 LEU B O 1
ATOM 3283 N N . LYS B 1 203 ? 16.188 7.953 -11.047 1 85.19 203 LYS B N 1
ATOM 3284 C CA . LYS B 1 203 ? 15.633 9.305 -11.055 1 85.19 203 LYS B CA 1
ATOM 3285 C C . LYS B 1 203 ? 15.445 9.828 -9.633 1 85.19 203 LYS B C 1
ATOM 3287 O O . LYS B 1 203 ? 15.484 11.039 -9.406 1 85.19 203 LYS B O 1
ATOM 3292 N N . MET B 1 204 ? 15.234 8.945 -8.789 1 84.12 204 MET B N 1
ATOM 3293 C CA . MET B 1 204 ? 15.055 9.273 -7.379 1 84.12 204 MET B CA 1
ATOM 3294 C C . MET B 1 204 ? 15.867 8.336 -6.496 1 84.12 204 MET B C 1
ATOM 3296 O O . MET B 1 204 ? 16.031 7.156 -6.816 1 84.12 204 MET B O 1
ATOM 3300 N N . LEU B 1 205 ? 16.266 8.906 -5.402 1 87.31 205 LEU B N 1
ATOM 3301 C CA . LEU B 1 205 ? 17.031 8.078 -4.477 1 87.31 205 LEU B CA 1
ATOM 3302 C C . LEU B 1 205 ? 16.125 7.062 -3.779 1 87.31 205 LEU B C 1
ATOM 3304 O O . LEU B 1 205 ? 14.984 7.371 -3.438 1 87.31 205 LEU B O 1
ATOM 3308 N N . PRO B 1 206 ? 16.734 5.879 -3.488 1 92.25 206 PRO B N 1
ATOM 3309 C CA . PRO B 1 206 ? 15.984 4.934 -2.666 1 92.25 206 PRO B CA 1
ATOM 3310 C C . PRO B 1 206 ? 15.695 5.469 -1.266 1 92.25 206 PRO B C 1
ATOM 3312 O O . PRO B 1 206 ? 16.484 6.242 -0.72 1 92.25 206 PRO B O 1
ATOM 3315 N N . PHE B 1 207 ? 14.586 5.047 -0.875 1 91.88 207 PHE B N 1
ATOM 3316 C CA . PHE B 1 207 ? 14.281 5.367 0.515 1 91.88 207 PHE B CA 1
ATOM 3317 C C . PHE B 1 207 ? 14.969 4.383 1.459 1 91.88 207 PHE B C 1
ATOM 3319 O O . PHE B 1 207 ? 14.922 3.172 1.239 1 91.88 207 PHE B O 1
ATOM 3326 N N . GLY B 1 208 ? 15.578 4.934 2.424 1 91 208 GLY B N 1
ATOM 3327 C CA . GLY B 1 208 ? 16.297 4.113 3.393 1 91 208 GLY B CA 1
ATOM 3328 C C . GLY B 1 208 ? 17.281 4.902 4.227 1 91 208 GLY B C 1
ATOM 3329 O O . GLY B 1 208 ? 17.219 6.133 4.273 1 91 208 GLY B O 1
ATOM 3330 N N . ARG B 1 209 ? 18.125 4.125 4.914 1 88.44 209 ARG B N 1
ATOM 3331 C CA . ARG B 1 209 ? 19.094 4.746 5.812 1 88.44 209 ARG B CA 1
ATOM 3332 C C . ARG B 1 209 ? 20.344 5.207 5.051 1 88.44 209 ARG B C 1
ATOM 3334 O O . ARG B 1 209 ? 21.031 4.395 4.43 1 88.44 209 ARG B O 1
ATOM 3341 N N . TYR B 1 210 ? 20.609 6.453 5.145 1 84.94 210 TYR B N 1
ATOM 3342 C CA . TYR B 1 210 ? 21.781 6.973 4.457 1 84.94 210 TYR B CA 1
ATOM 3343 C C . TYR B 1 210 ? 22.922 7.25 5.445 1 84.94 210 TYR B C 1
ATOM 3345 O O . TYR B 1 210 ? 24.078 7.391 5.047 1 84.94 210 TYR B O 1
ATOM 3353 N N . TYR B 1 211 ? 22.578 7.363 6.793 1 79.38 211 TYR B N 1
ATOM 3354 C CA . TYR B 1 211 ? 23.609 7.574 7.801 1 79.38 211 TYR B CA 1
ATOM 3355 C C . TYR B 1 211 ? 23.344 6.727 9.039 1 79.38 211 TYR B C 1
ATOM 3357 O O . TYR B 1 211 ? 22.203 6.383 9.328 1 79.38 211 TYR B O 1
#

Sequence (422 aa):
DLPTCLLCVCLTGSVYCEETTIDSIPALPQETAYLYARFNKIKSIKTKDFADIQKATLKVIDLTGNLIEEIEDGAFSKLLLLEALLLAENRLTRIPALPPKLQLFNANNNRIKNKGIKANAFKKLNNLSYLYLTHNVLEKVPPQIPDTLRVLHLQFNNITSITDDTFCKANDTSYIRDCMDEIRMEGNPIILAKFPNSFICLKMLPFGRYYDLPTCLLCVCLTGSVYCEETTIDSIPALPQETAYLYARFNKIKSIKTKDFADIQKATLKVIDLTGNLIEEIEDGAFSKLLLLEALLLAENRLTRIPALPPKLQLFNANNNRIKNKGIKANAFKKLNNLSYLYLTHNVLEKVPPQIPDTLRVLHLQFNNITSITDDTFCKANDTSYIRDCMDEIRMEGNPIILAKFPNSFICLKMLPFGRYY

Secondary structure (DSSP, 8-state):
-PPEETTEEEETTEEE-TT----SPPP--TT--EEE--SS---EE-GGGGTS-SS----EEE-TTS---EE-GGGGTT-TT--EEE--SS--SSPPP--TT--EEE--SS---GGGS-TTTTTT-TT--EEE--SS--SSPPSS--TT--EEE--SS------HHHHS-TT-TT---TT--EEE-TTSS--GGG-GGGGTT-SSPPBS---/---EETTEEEETTEEE-TT----SPPP--TT--EEE--SS---EE-GGGGTS-SS----EEE-TTS---EE-GGGGTT-TT--EEE--SS--SSPPP--TT--EEE--SS---GGGS-TTTTTT-TT--EEE--SS--SSPPSS--TT--EEE--SS------HHHHS-TT-TT---TT--EEE-TTSS--GGG-GGGGTT-SSPPBS---

Organism: Latimeria chalumnae (NCBI:txid7897)

Nearest PDB structures (foldseek):
  5ftt-assembly1_B  TM=8.080E-01  e=8.706E-09  Mus musculus
  4v2d-assembly1_A  TM=8.321E-01  e=7.361E-07  Homo sapiens
  5cmp-assembly1_A  TM=6.130E-01  e=3.279E-08  Homo sapiens
  5yq5-assembly1_A  TM=4.744E-01  e=2.072E-08  Homo sapiens
  5mx0-assembly1_A  TM=4.188E-01  e=1.235E-07  Homo sapiens

Radius of gyration: 22.43 Å; Cα contacts (8 Å, |Δi|>4): 1112; chains: 2; bounding box: 63×60×41 Å

pLDDT: mean 92.02, std 8.75, range [45.94, 98.88]